Protein AF-A0A1V4X9L2-F1 (afdb_monomer_lite)

Structure (mmCIF, N/CA/C/O backbone):
data_AF-A0A1V4X9L2-F1
#
_entry.id   AF-A0A1V4X9L2-F1
#
loop_
_atom_site.group_PDB
_atom_site.id
_atom_site.type_symbol
_atom_site.label_atom_id
_atom_site.label_alt_id
_atom_site.label_comp_id
_atom_site.label_asym_id
_atom_site.label_entity_id
_atom_site.label_seq_id
_atom_site.pdbx_PDB_ins_code
_atom_site.Cartn_x
_atom_site.Cartn_y
_atom_site.Cartn_z
_atom_site.occupancy
_atom_site.B_iso_or_equiv
_atom_site.auth_seq_id
_atom_site.auth_comp_id
_atom_site.auth_asym_id
_atom_site.auth_atom_id
_atom_site.pdbx_PDB_model_num
ATOM 1 N N . MET A 1 1 ? 33.848 29.126 -17.934 1.00 45.12 1 MET A N 1
ATOM 2 C CA . MET A 1 1 ? 35.221 28.590 -17.793 1.00 45.12 1 MET A CA 1
ATOM 3 C C . MET A 1 1 ? 36.278 29.676 -17.957 1.00 45.12 1 MET A C 1
ATOM 5 O O . MET A 1 1 ? 37.049 29.852 -17.031 1.00 45.12 1 MET A O 1
ATOM 9 N N . THR A 1 2 ? 36.233 30.498 -19.009 1.00 43.66 2 THR A N 1
ATOM 10 C CA . THR A 1 2 ? 37.133 31.653 -19.251 1.00 43.66 2 THR A CA 1
ATOM 11 C C . THR A 1 2 ? 37.318 32.599 -18.054 1.00 43.66 2 THR A C 1
ATOM 13 O O . THR A 1 2 ? 38.422 33.063 -17.791 1.00 43.66 2 THR A O 1
ATOM 16 N N . ARG A 1 3 ? 36.257 32.838 -17.271 1.00 51.69 3 ARG A N 1
ATOM 17 C CA . ARG A 1 3 ? 36.307 33.685 -16.063 1.00 51.69 3 ARG A CA 1
ATOM 18 C C . ARG A 1 3 ? 37.116 33.074 -14.904 1.00 51.69 3 ARG A C 1
ATOM 20 O O . ARG A 1 3 ? 37.662 33.818 -14.103 1.00 51.69 3 ARG A O 1
ATOM 27 N N . ILE A 1 4 ? 37.178 31.741 -14.820 1.00 54.56 4 ILE A N 1
ATOM 28 C CA . ILE A 1 4 ? 37.880 30.997 -13.758 1.00 54.56 4 ILE A CA 1
ATOM 29 C C . ILE A 1 4 ? 39.369 30.889 -14.102 1.00 54.56 4 ILE A C 1
ATOM 31 O O . ILE A 1 4 ? 40.209 31.164 -13.251 1.00 54.56 4 ILE A O 1
ATOM 35 N N . THR A 1 5 ? 39.692 30.590 -15.363 1.00 57.09 5 THR A N 1
ATOM 36 C CA . THR A 1 5 ? 41.074 30.489 -15.857 1.00 57.09 5 THR A CA 1
ATOM 37 C C . THR A 1 5 ? 41.828 31.817 -15.705 1.00 57.09 5 THR A C 1
ATOM 39 O O . THR A 1 5 ? 42.873 31.852 -15.065 1.00 57.09 5 THR A O 1
ATOM 42 N N . GLY A 1 6 ? 41.237 32.943 -16.131 1.00 65.12 6 GLY A N 1
ATOM 43 C CA . GLY A 1 6 ? 41.862 34.269 -15.983 1.00 65.12 6 GLY A CA 1
ATOM 44 C C . GLY A 1 6 ? 41.876 34.836 -14.552 1.00 65.12 6 GLY A C 1
ATOM 45 O O . GLY A 1 6 ? 42.498 35.867 -14.294 1.00 65.12 6 GLY A O 1
ATOM 46 N N . MET A 1 7 ? 41.164 34.221 -13.601 1.00 62.69 7 MET A N 1
ATOM 47 C CA . MET A 1 7 ? 41.333 34.504 -12.165 1.00 62.69 7 MET A CA 1
ATOM 48 C C . MET A 1 7 ? 42.488 33.692 -11.579 1.00 62.69 7 MET A C 1
ATOM 50 O O . MET A 1 7 ? 43.216 34.203 -10.736 1.00 62.69 7 MET A O 1
ATOM 54 N N . MET A 1 8 ? 42.665 32.451 -12.036 1.00 63.12 8 MET A N 1
ATOM 55 C CA . MET A 1 8 ? 43.741 31.572 -11.588 1.00 63.12 8 MET A CA 1
ATOM 56 C C . MET A 1 8 ? 45.113 32.084 -12.031 1.00 63.12 8 MET A C 1
ATOM 58 O O . MET A 1 8 ? 46.024 32.119 -11.216 1.00 63.12 8 MET A O 1
ATOM 62 N N . GLU A 1 9 ? 45.242 32.549 -13.273 1.00 65.62 9 GLU A N 1
ATOM 63 C CA . GLU A 1 9 ? 46.487 33.145 -13.783 1.00 65.62 9 GLU A CA 1
ATOM 64 C C . GLU A 1 9 ? 46.889 34.398 -12.999 1.00 65.62 9 GLU A C 1
ATOM 66 O O . GLU A 1 9 ? 48.052 34.550 -12.639 1.00 65.62 9 GLU A O 1
ATOM 71 N N . ARG A 1 10 ? 45.918 35.256 -12.653 1.00 70.69 10 ARG A N 1
ATOM 72 C CA . ARG A 1 10 ? 46.156 36.422 -11.789 1.00 70.69 10 ARG A CA 1
ATOM 73 C C . ARG A 1 10 ? 46.588 36.018 -10.389 1.00 70.69 10 ARG A C 1
ATOM 75 O O . ARG A 1 10 ? 47.563 36.549 -9.892 1.00 70.69 10 ARG A O 1
ATOM 82 N N . LEU A 1 11 ? 45.915 35.045 -9.782 1.00 68.00 11 LEU A N 1
ATOM 83 C CA . LEU A 1 11 ? 46.238 34.602 -8.429 1.00 68.00 11 LEU A CA 1
ATOM 84 C C . LEU A 1 11 ? 47.596 33.889 -8.355 1.00 68.00 11 LEU A C 1
ATOM 86 O O . LEU A 1 11 ? 48.344 34.111 -7.413 1.00 68.00 11 LEU A O 1
ATOM 90 N N . LEU A 1 12 ? 47.941 33.060 -9.340 1.00 64.12 12 LEU A N 1
ATOM 91 C CA . LEU A 1 12 ? 49.268 32.443 -9.421 1.00 64.12 12 LEU A CA 1
ATOM 92 C C . LEU A 1 12 ? 50.353 33.486 -9.731 1.00 64.12 12 LEU A C 1
ATOM 94 O O . LEU A 1 12 ? 51.451 33.383 -9.192 1.00 64.12 12 LEU A O 1
ATOM 98 N N . GLY A 1 13 ? 50.028 34.517 -10.519 1.00 69.88 13 GLY A N 1
ATOM 99 C CA . GLY A 1 13 ? 50.883 35.683 -10.745 1.00 69.88 13 GLY A CA 1
ATOM 100 C C . GLY A 1 13 ? 51.110 36.522 -9.483 1.00 69.88 13 GLY A C 1
ATOM 101 O O . GLY A 1 13 ? 52.248 36.859 -9.185 1.00 69.88 13 GLY A O 1
ATOM 102 N N . ASP A 1 14 ? 50.066 36.782 -8.694 1.00 68.19 14 ASP A N 1
ATOM 103 C CA . ASP A 1 14 ? 50.142 37.517 -7.420 1.00 68.19 14 ASP A CA 1
ATOM 104 C C . ASP A 1 14 ? 50.923 36.739 -6.345 1.00 68.19 14 ASP A C 1
ATOM 106 O O . ASP A 1 14 ? 51.497 37.323 -5.427 1.00 68.19 14 ASP A O 1
ATOM 110 N N . LEU A 1 15 ? 50.941 35.405 -6.443 1.00 65.06 15 LEU A N 1
ATOM 111 C CA . LEU A 1 15 ? 51.746 34.532 -5.588 1.00 65.06 15 LEU A CA 1
ATOM 112 C C . LEU A 1 15 ? 53.211 34.443 -6.047 1.00 65.06 15 LEU A C 1
ATOM 114 O O . LEU A 1 15 ? 54.071 34.058 -5.248 1.00 65.06 15 LEU A O 1
ATOM 118 N N . ALA A 1 16 ? 53.512 34.798 -7.300 1.00 64.06 16 ALA A N 1
ATOM 119 C CA . ALA A 1 16 ? 54.861 34.757 -7.843 1.00 64.06 16 ALA A CA 1
ATOM 120 C C . ALA A 1 16 ? 55.703 35.909 -7.268 1.00 64.06 16 ALA A C 1
ATOM 122 O O . ALA A 1 16 ? 55.414 37.084 -7.468 1.00 64.06 16 ALA A O 1
ATOM 123 N N . GLY A 1 17 ? 56.765 35.566 -6.533 1.00 63.22 17 GLY A N 1
ATOM 124 C CA . GLY A 1 17 ? 57.671 36.534 -5.897 1.00 63.22 17 GLY A CA 1
ATOM 125 C C . GLY A 1 17 ? 57.398 36.804 -4.412 1.00 63.22 17 GLY A C 1
ATOM 126 O O . GLY A 1 17 ? 58.217 37.450 -3.762 1.00 63.22 17 GLY A O 1
ATOM 127 N N . LEU A 1 18 ? 56.312 36.267 -3.845 1.00 71.19 18 LEU A N 1
ATOM 128 C CA . LEU A 1 18 ? 56.061 36.310 -2.401 1.00 71.19 18 LEU A CA 1
ATOM 129 C C . LEU A 1 18 ? 56.863 35.237 -1.658 1.00 71.19 18 LEU A C 1
ATOM 131 O O . LEU A 1 18 ? 57.094 34.136 -2.169 1.00 71.19 18 LEU A O 1
ATOM 135 N N . SER A 1 19 ? 57.233 35.505 -0.401 1.00 73.62 19 SER A N 1
ATOM 136 C CA . SER A 1 19 ? 57.778 34.443 0.443 1.00 73.62 19 SER A CA 1
ATOM 137 C C . SER A 1 19 ? 56.714 33.366 0.687 1.00 73.62 19 SER A C 1
ATOM 139 O O . SER A 1 19 ? 55.508 33.628 0.722 1.00 73.62 19 SER A O 1
ATOM 141 N N . LYS A 1 20 ? 57.145 32.124 0.934 1.00 64.69 20 LYS A N 1
ATOM 142 C CA . LYS A 1 20 ? 56.237 30.982 1.146 1.00 64.69 20 LYS A CA 1
ATOM 143 C C . LYS A 1 20 ? 55.184 31.233 2.240 1.00 64.69 20 LYS A C 1
ATOM 145 O O . LYS A 1 20 ? 54.060 30.733 2.155 1.00 64.69 20 LYS A O 1
ATOM 150 N N . LYS A 1 21 ? 55.546 32.003 3.270 1.00 69.44 21 LYS A N 1
ATOM 151 C CA . LYS A 1 21 ? 54.660 32.362 4.384 1.00 69.44 21 LYS A CA 1
ATOM 152 C C . LYS A 1 21 ? 53.600 33.382 3.952 1.00 69.44 21 LYS A C 1
ATOM 154 O O . LYS A 1 21 ? 52.435 33.214 4.302 1.00 69.44 21 LYS A O 1
ATOM 159 N N . GLU A 1 22 ? 53.983 34.377 3.159 1.00 72.25 22 GLU A N 1
ATOM 160 C CA . GLU A 1 22 ? 53.082 35.410 2.631 1.00 72.25 22 GLU A CA 1
ATOM 161 C C . GLU A 1 22 ? 52.116 34.836 1.594 1.00 72.25 22 GLU A C 1
ATOM 163 O O . GLU A 1 22 ? 50.907 35.039 1.712 1.00 72.25 22 GLU A O 1
ATOM 168 N N . GLY A 1 23 ? 52.615 34.019 0.661 1.00 70.12 23 GLY A N 1
ATOM 169 C CA . GLY A 1 23 ? 51.780 33.366 -0.350 1.00 70.12 23 GLY A CA 1
ATOM 170 C C . GLY A 1 23 ? 50.718 32.441 0.259 1.00 70.12 23 GLY A C 1
ATOM 171 O O . GLY A 1 23 ? 49.562 32.438 -0.160 1.00 70.12 23 GLY A O 1
ATOM 172 N N . THR A 1 24 ? 51.066 31.716 1.329 1.00 68.25 24 THR A N 1
ATOM 173 C CA . THR A 1 24 ? 50.107 30.857 2.051 1.00 68.25 24 THR A CA 1
ATOM 174 C C . THR A 1 24 ? 49.003 31.672 2.731 1.00 68.25 24 THR A C 1
ATOM 176 O O . THR A 1 24 ? 47.836 31.278 2.705 1.00 68.25 24 THR A O 1
ATOM 179 N N . LEU A 1 25 ? 49.348 32.817 3.325 1.00 71.75 25 LEU A N 1
ATOM 180 C CA . LEU A 1 25 ? 48.388 33.670 4.027 1.00 71.75 25 LEU A CA 1
ATOM 181 C C . LEU A 1 25 ? 47.418 34.354 3.050 1.00 71.75 25 LEU A C 1
ATOM 183 O O . LEU A 1 25 ? 46.212 34.402 3.303 1.00 71.75 25 LEU A O 1
ATOM 187 N N . LEU A 1 26 ? 47.944 34.838 1.919 1.00 72.19 26 LEU A N 1
ATOM 188 C CA . LEU A 1 26 ? 47.168 35.488 0.863 1.00 72.19 26 LEU A CA 1
ATOM 189 C C . LEU A 1 26 ? 46.157 34.513 0.238 1.00 72.19 26 LEU A C 1
ATOM 191 O O . LEU A 1 26 ? 44.977 34.837 0.101 1.00 72.19 26 LEU A O 1
ATOM 195 N N . PHE A 1 27 ? 46.604 33.285 -0.046 1.00 72.44 27 PHE A N 1
ATOM 196 C CA . PHE A 1 27 ? 45.779 32.210 -0.597 1.00 72.44 27 PHE A CA 1
ATOM 197 C C . PHE A 1 27 ? 44.601 31.843 0.312 1.00 72.44 27 PHE A C 1
ATOM 199 O O . PHE A 1 27 ? 43.453 31.788 -0.134 1.00 72.44 27 PHE A O 1
ATOM 206 N N . VAL A 1 28 ? 44.862 31.633 1.608 1.00 72.50 28 VAL A N 1
ATOM 207 C CA . VAL A 1 28 ? 43.816 31.282 2.582 1.00 72.50 28 VAL A CA 1
ATOM 208 C C . VAL A 1 28 ? 42.798 32.414 2.724 1.00 72.50 28 VAL A C 1
ATOM 210 O O . VAL A 1 28 ? 41.591 32.157 2.731 1.00 72.50 28 VAL A O 1
ATOM 213 N N . ARG A 1 29 ? 43.261 33.668 2.787 1.00 75.69 29 ARG A N 1
ATOM 214 C CA . ARG A 1 29 ? 42.393 34.850 2.880 1.00 75.69 29 ARG A CA 1
ATOM 215 C C . ARG A 1 29 ? 41.487 35.000 1.659 1.00 75.69 29 ARG A C 1
ATOM 217 O O . ARG A 1 29 ? 40.317 35.338 1.803 1.00 75.69 29 ARG A O 1
ATOM 224 N N . TRP A 1 30 ? 42.013 34.734 0.468 1.00 71.00 30 TRP A N 1
ATOM 225 C CA . TRP A 1 30 ? 41.242 34.818 -0.767 1.00 71.00 30 TRP A CA 1
ATOM 226 C C . TRP A 1 30 ? 40.184 33.719 -0.856 1.00 71.00 30 TRP A C 1
ATOM 228 O O . TRP A 1 30 ? 39.010 33.986 -1.111 1.00 71.00 30 TRP A O 1
ATOM 238 N N . ILE A 1 31 ? 40.584 32.476 -0.583 1.00 69.94 31 ILE A N 1
ATOM 239 C CA . ILE A 1 31 ? 39.687 31.332 -0.705 1.00 69.94 31 ILE A CA 1
ATOM 240 C C . ILE A 1 31 ? 38.562 31.394 0.323 1.00 69.94 31 ILE A C 1
ATOM 242 O O . ILE A 1 31 ? 37.420 31.119 -0.031 1.00 69.94 31 ILE A O 1
ATOM 246 N N . THR A 1 32 ? 38.837 31.776 1.570 1.00 70.94 32 THR A N 1
ATOM 247 C CA . THR A 1 32 ? 37.805 31.821 2.622 1.00 70.94 32 THR A CA 1
ATOM 248 C C . THR A 1 32 ? 36.646 32.769 2.289 1.00 70.94 32 THR A C 1
ATOM 250 O O . THR A 1 32 ? 35.506 32.453 2.631 1.00 70.94 32 THR A O 1
ATOM 253 N N . GLY A 1 33 ? 36.897 33.845 1.534 1.00 67.44 33 GLY A N 1
ATOM 254 C CA . GLY A 1 33 ? 35.876 34.791 1.065 1.00 67.44 33 GLY A CA 1
ATOM 255 C C . GLY A 1 33 ? 35.116 34.395 -0.213 1.00 67.44 33 GLY A C 1
ATOM 256 O O . GLY A 1 33 ? 34.157 35.075 -0.570 1.00 67.44 33 GLY A O 1
ATOM 257 N N . ALA A 1 34 ? 35.509 33.323 -0.911 1.00 71.25 34 ALA A N 1
ATOM 258 C CA . ALA A 1 34 ? 34.888 32.906 -2.174 1.00 71.25 34 ALA A CA 1
ATOM 259 C C . ALA A 1 34 ? 33.637 32.020 -1.978 1.00 71.25 34 ALA A C 1
ATOM 261 O O . ALA A 1 34 ? 33.506 31.297 -0.985 1.00 71.25 34 ALA A O 1
ATOM 262 N N . ASP A 1 35 ? 32.718 32.014 -2.952 1.00 74.25 35 ASP A N 1
ATOM 263 C CA . ASP A 1 35 ? 31.547 31.129 -2.910 1.00 74.25 35 ASP A CA 1
ATOM 264 C C . ASP A 1 35 ? 31.894 29.647 -3.173 1.00 74.25 35 ASP A C 1
ATOM 266 O O . ASP A 1 35 ? 32.954 29.303 -3.704 1.00 74.25 35 ASP A O 1
ATOM 270 N N . LYS A 1 36 ? 30.981 28.736 -2.803 1.00 67.00 36 LYS A N 1
ATOM 271 C CA . LYS A 1 36 ? 31.198 27.278 -2.884 1.00 67.00 36 LYS A CA 1
ATOM 272 C C . LYS A 1 36 ? 31.480 26.786 -4.312 1.00 67.00 36 LYS A C 1
ATOM 274 O O . LYS A 1 36 ? 32.275 25.862 -4.489 1.00 67.00 36 LYS A O 1
ATOM 279 N N . SER A 1 37 ? 30.818 27.351 -5.318 1.00 64.62 37 SER A N 1
ATOM 280 C CA . SER A 1 37 ? 30.960 26.919 -6.713 1.00 64.62 37 SER A CA 1
ATOM 281 C C . SER A 1 37 ? 32.321 27.323 -7.283 1.00 64.62 37 SER A C 1
ATOM 283 O O . SER A 1 37 ? 33.000 26.508 -7.912 1.00 64.62 37 SER A O 1
ATOM 285 N N . LEU A 1 38 ? 32.765 28.536 -6.945 1.00 68.50 38 LEU A N 1
ATOM 286 C CA . LEU A 1 38 ? 34.073 29.087 -7.273 1.00 68.50 38 LEU A CA 1
ATOM 287 C C . LEU A 1 38 ? 35.196 28.323 -6.576 1.00 68.50 38 LEU A C 1
ATOM 289 O O . LEU A 1 38 ? 36.153 27.931 -7.239 1.00 68.50 38 LEU A O 1
ATOM 293 N N . LYS A 1 39 ? 35.042 28.007 -5.284 1.00 72.12 39 LYS A N 1
ATOM 294 C CA . LYS A 1 39 ? 35.982 27.167 -4.523 1.00 72.12 39 LYS A CA 1
ATOM 295 C C . LYS A 1 39 ? 36.230 25.816 -5.203 1.00 72.12 39 LYS A C 1
ATOM 297 O O . LYS A 1 39 ? 37.371 25.403 -5.387 1.00 72.12 39 LYS A O 1
ATOM 302 N N . ILE A 1 40 ? 35.162 25.130 -5.611 1.00 63.19 40 ILE A N 1
ATOM 303 C CA . ILE A 1 40 ? 35.252 23.800 -6.234 1.00 63.19 40 ILE A CA 1
ATOM 304 C C . ILE A 1 40 ? 35.868 23.872 -7.637 1.00 63.19 40 ILE A C 1
ATOM 306 O O . ILE A 1 40 ? 36.693 23.023 -7.987 1.00 63.19 40 ILE A O 1
ATOM 310 N N . GLY A 1 41 ? 35.471 24.864 -8.439 1.00 64.62 41 GLY A N 1
ATOM 311 C CA . GLY A 1 41 ? 36.041 25.086 -9.769 1.00 64.62 41 GLY A CA 1
ATOM 312 C C . GLY A 1 41 ? 37.535 25.397 -9.697 1.00 64.62 41 GLY A C 1
ATOM 313 O O . GLY A 1 41 ? 38.327 24.751 -10.376 1.00 64.62 41 GLY A O 1
ATOM 314 N N . PHE A 1 42 ? 37.917 26.304 -8.797 1.00 70.19 42 PHE A N 1
ATOM 315 C CA . PHE A 1 42 ? 39.301 26.702 -8.567 1.00 70.19 42 PHE A CA 1
ATOM 316 C C . PHE A 1 42 ? 40.175 25.532 -8.094 1.00 70.19 42 PHE A C 1
ATOM 318 O O . PHE A 1 42 ? 41.234 25.295 -8.664 1.00 70.19 42 PHE A O 1
ATOM 325 N N . PHE A 1 43 ? 39.716 24.744 -7.112 1.00 68.44 43 PHE A N 1
ATOM 326 C CA . PHE A 1 43 ? 40.454 23.567 -6.635 1.00 68.44 43 PHE A CA 1
ATOM 327 C C . PHE A 1 43 ? 40.771 22.577 -7.755 1.00 68.44 43 PHE A C 1
ATOM 329 O O . PHE A 1 43 ? 41.881 22.057 -7.839 1.00 68.44 43 PHE A O 1
ATOM 336 N N . THR A 1 44 ? 39.774 22.309 -8.600 1.00 61.34 44 THR A N 1
ATOM 337 C CA . THR A 1 44 ? 39.892 21.320 -9.672 1.00 61.34 44 THR A CA 1
ATOM 338 C C . THR A 1 44 ? 40.913 21.769 -10.714 1.00 61.34 44 THR A C 1
ATOM 340 O O . THR A 1 44 ? 41.688 20.944 -11.188 1.00 61.34 44 THR A O 1
ATOM 343 N N . GLU A 1 45 ? 40.939 23.062 -11.034 1.00 65.44 45 GLU A N 1
ATOM 344 C CA . GLU A 1 45 ? 41.858 23.626 -12.023 1.00 65.44 45 GLU A CA 1
ATOM 345 C C . GLU A 1 45 ? 43.283 23.778 -11.470 1.00 65.44 45 GLU A C 1
ATOM 347 O O . GLU A 1 45 ? 44.239 23.335 -12.098 1.00 65.44 45 GLU A O 1
ATOM 352 N N . TRP A 1 46 ? 43.433 24.269 -10.239 1.00 70.94 46 TRP A N 1
ATOM 353 C CA . TRP A 1 46 ? 44.740 24.436 -9.596 1.00 70.94 46 TRP A CA 1
ATOM 354 C C . TRP A 1 46 ? 45.454 23.103 -9.328 1.00 70.94 46 TRP A C 1
ATOM 356 O O . TRP A 1 46 ? 46.655 22.963 -9.571 1.00 70.94 46 TRP A O 1
ATOM 366 N N . MET A 1 47 ? 44.716 22.076 -8.888 1.00 62.72 47 MET A N 1
ATOM 367 C CA . MET A 1 47 ? 45.275 20.727 -8.728 1.00 62.72 47 MET A CA 1
ATOM 368 C C . MET A 1 47 ? 45.825 20.161 -10.042 1.00 62.72 47 MET A C 1
ATOM 370 O O . MET A 1 47 ? 46.726 19.319 -9.998 1.00 62.72 47 MET A O 1
ATOM 374 N N . ARG A 1 48 ? 45.303 20.619 -11.188 1.00 62.28 48 ARG A N 1
ATOM 375 C CA . ARG A 1 48 ? 45.755 20.229 -12.527 1.00 62.28 48 ARG A CA 1
ATOM 376 C C . ARG A 1 48 ? 46.925 21.073 -13.035 1.00 62.28 48 ARG A C 1
ATOM 378 O O . ARG A 1 48 ? 47.752 20.513 -13.739 1.00 62.28 48 ARG A O 1
ATOM 385 N N . SER A 1 49 ? 46.996 22.361 -12.694 1.00 63.94 49 SER A N 1
ATOM 386 C CA . SER A 1 49 ? 47.950 23.304 -13.302 1.00 63.94 49 SER A CA 1
ATOM 387 C C . SER A 1 49 ? 49.267 23.487 -12.547 1.00 63.94 49 SER A C 1
ATOM 389 O O . SER A 1 49 ? 50.275 23.786 -13.168 1.00 63.94 49 SER A O 1
ATOM 391 N N . GLU A 1 50 ? 49.275 23.372 -11.217 1.00 68.25 50 GLU A N 1
ATOM 392 C CA . GLU A 1 50 ? 50.502 23.571 -10.433 1.00 68.25 50 GLU A CA 1
ATOM 393 C C . GLU A 1 50 ? 51.432 22.349 -10.590 1.00 68.25 50 GLU A C 1
ATOM 395 O O . GLU A 1 50 ? 50.954 21.221 -10.652 1.00 68.25 50 GLU A O 1
ATOM 400 N N . GLU A 1 51 ? 52.748 22.509 -10.646 1.00 63.09 51 GLU A N 1
ATOM 401 C CA . GLU A 1 51 ? 53.681 21.370 -10.770 1.00 63.09 51 GLU A CA 1
ATOM 402 C C . GLU A 1 51 ? 54.455 21.127 -9.467 1.00 63.09 51 GLU A C 1
ATOM 404 O O . GLU A 1 51 ? 54.850 19.991 -9.175 1.00 63.09 51 GLU A O 1
ATOM 409 N N . ASP A 1 52 ? 54.566 22.142 -8.599 1.00 71.19 52 ASP A N 1
ATOM 410 C CA . ASP A 1 52 ? 55.199 22.003 -7.290 1.00 71.19 52 ASP A CA 1
ATOM 411 C C . ASP A 1 52 ? 54.291 21.242 -6.307 1.00 71.19 52 ASP A C 1
ATOM 413 O O . ASP A 1 52 ? 53.399 21.771 -5.633 1.00 71.19 52 ASP A O 1
ATOM 417 N N . THR A 1 53 ? 54.568 19.945 -6.178 1.00 63.19 53 THR A N 1
ATOM 418 C CA . THR A 1 53 ? 53.872 19.032 -5.260 1.00 63.19 53 THR A CA 1
ATOM 419 C C . THR A 1 53 ? 53.983 19.432 -3.783 1.00 63.19 53 THR A C 1
ATOM 421 O O . THR A 1 53 ? 53.062 19.163 -3.000 1.00 63.19 53 THR A O 1
ATOM 424 N N . LYS A 1 54 ? 55.065 20.105 -3.373 1.00 63.88 54 LYS A N 1
ATOM 425 C CA . LYS A 1 54 ? 55.287 20.542 -1.987 1.00 63.88 54 LYS A CA 1
ATOM 426 C C . LYS A 1 54 ? 54.471 21.797 -1.689 1.00 63.88 54 LYS A C 1
ATOM 428 O O . LYS A 1 54 ? 53.904 21.904 -0.594 1.00 63.88 54 LYS A O 1
ATOM 433 N N . LEU A 1 55 ? 54.362 22.712 -2.649 1.00 65.31 55 LEU A N 1
ATOM 434 C CA . LEU A 1 55 ? 53.498 23.885 -2.555 1.00 65.31 55 LEU A CA 1
ATOM 435 C C . LEU A 1 55 ? 52.019 23.478 -2.554 1.00 65.31 55 LEU A C 1
ATOM 437 O O . LEU A 1 55 ? 51.296 23.864 -1.631 1.00 65.31 55 LEU A O 1
ATOM 441 N N . LYS A 1 56 ? 51.605 22.590 -3.474 1.00 69.19 56 LYS A N 1
ATOM 442 C CA . LYS A 1 56 ? 50.251 21.999 -3.507 1.00 69.19 56 LYS A CA 1
ATOM 443 C C . LYS A 1 56 ? 49.827 21.439 -2.162 1.00 69.19 56 LYS A C 1
ATOM 445 O O . LYS A 1 56 ? 48.764 21.765 -1.641 1.00 69.19 56 LYS A O 1
ATOM 450 N N . ARG A 1 57 ? 50.674 20.597 -1.568 1.00 65.06 57 ARG A N 1
ATOM 451 C CA . ARG A 1 57 ? 50.365 19.967 -0.282 1.00 65.06 57 ARG A CA 1
ATOM 452 C C . ARG A 1 57 ? 50.269 20.993 0.845 1.00 65.06 57 ARG A C 1
ATOM 454 O O . ARG A 1 57 ? 49.379 20.879 1.682 1.00 65.06 57 ARG A O 1
ATOM 461 N N . THR A 1 58 ? 51.155 21.989 0.855 1.00 68.31 58 THR A N 1
ATOM 462 C CA . THR A 1 58 ? 51.167 23.039 1.885 1.00 68.31 58 THR A CA 1
ATOM 463 C C . THR A 1 58 ? 49.878 23.863 1.830 1.00 68.31 58 THR A C 1
ATOM 465 O O . THR A 1 58 ? 49.169 23.961 2.828 1.00 68.31 58 THR A O 1
ATOM 468 N N . LEU A 1 59 ? 49.524 24.380 0.651 1.00 65.19 59 LEU A N 1
ATOM 469 C CA . LEU A 1 59 ? 48.333 25.210 0.458 1.00 65.19 59 LEU A CA 1
ATOM 470 C C . LEU A 1 59 ? 47.031 24.423 0.666 1.00 65.19 59 LEU A C 1
ATOM 472 O O . LEU A 1 59 ? 46.096 24.943 1.273 1.00 65.19 59 LEU A O 1
ATOM 476 N N . PHE A 1 60 ? 46.981 23.151 0.251 1.00 70.31 60 PHE A N 1
ATOM 477 C CA . PHE A 1 60 ? 45.826 22.280 0.492 1.00 70.31 60 PHE A CA 1
ATOM 478 C C . PHE A 1 60 ? 45.576 22.057 1.987 1.00 70.31 60 PHE A C 1
ATOM 480 O O . PHE A 1 60 ? 44.447 22.197 2.451 1.00 70.31 60 PHE A O 1
ATOM 487 N N . VAL A 1 61 ? 46.621 21.758 2.766 1.00 68.94 61 VAL A N 1
ATOM 488 C CA . VAL A 1 61 ? 46.491 21.571 4.220 1.00 68.94 61 VAL A CA 1
ATOM 489 C C . VAL A 1 61 ? 46.069 22.874 4.903 1.00 68.94 61 VAL A C 1
ATOM 491 O O . VAL A 1 61 ? 45.164 22.858 5.740 1.00 68.94 61 VAL A O 1
ATOM 494 N N . SER A 1 62 ? 46.663 24.007 4.521 1.00 67.19 62 SER A N 1
ATOM 495 C CA . SER A 1 62 ? 46.285 25.323 5.047 1.00 67.19 62 SER A CA 1
ATOM 496 C C . SER A 1 62 ? 44.832 25.684 4.726 1.00 67.19 62 SER A C 1
ATOM 498 O O . SER A 1 62 ? 44.120 26.180 5.598 1.00 67.19 62 SER A O 1
ATOM 500 N N . TRP A 1 63 ? 44.351 25.360 3.524 1.00 71.31 63 TRP A N 1
ATOM 501 C CA . TRP A 1 63 ? 42.956 25.566 3.143 1.00 71.31 63 TRP A CA 1
ATOM 502 C C . TRP A 1 63 ? 41.991 24.656 3.914 1.00 71.31 63 TRP A C 1
ATOM 504 O O . TRP A 1 63 ? 41.029 25.142 4.509 1.00 71.31 63 TRP A O 1
ATOM 514 N N . MET A 1 64 ? 42.268 23.353 3.981 1.00 69.69 64 MET A N 1
ATOM 515 C CA . MET A 1 64 ? 41.438 22.402 4.734 1.00 69.69 64 MET A CA 1
ATOM 516 C C . MET A 1 64 ? 41.343 22.775 6.219 1.00 69.69 64 MET A C 1
ATOM 518 O O . MET A 1 64 ? 40.304 22.577 6.848 1.00 69.69 64 MET A O 1
ATOM 522 N N . THR A 1 65 ? 42.410 23.358 6.772 1.00 72.19 65 THR A N 1
ATOM 523 C CA . THR A 1 65 ? 42.435 23.868 8.149 1.00 72.19 65 THR A CA 1
ATOM 524 C C . THR A 1 65 ? 41.543 25.102 8.314 1.00 72.19 65 THR A C 1
ATOM 526 O O . THR A 1 65 ? 40.821 25.197 9.304 1.00 72.19 65 THR A O 1
ATOM 529 N N . ALA A 1 66 ? 41.534 26.015 7.338 1.00 68.38 66 ALA A N 1
ATOM 530 C CA . ALA A 1 66 ? 40.700 27.218 7.359 1.00 68.38 66 ALA A CA 1
ATOM 531 C C . ALA A 1 66 ? 39.195 26.926 7.173 1.00 68.38 66 ALA A C 1
ATOM 533 O O . ALA A 1 66 ? 38.358 27.622 7.736 1.00 68.38 66 ALA A O 1
ATOM 534 N N . GLU A 1 67 ? 38.835 25.866 6.442 1.00 71.50 67 GLU A N 1
ATOM 535 C CA . GLU A 1 67 ? 37.438 25.473 6.167 1.00 71.50 67 GLU A CA 1
ATOM 536 C C . GLU A 1 67 ? 36.901 24.387 7.118 1.00 71.50 67 GLU A C 1
ATOM 538 O O . GLU A 1 67 ? 35.845 23.791 6.876 1.00 71.50 67 GLU A O 1
ATOM 543 N N . ARG A 1 68 ? 37.604 24.118 8.229 1.00 69.81 68 ARG A N 1
ATOM 544 C CA . ARG A 1 68 ? 37.294 23.027 9.173 1.00 69.81 68 ARG A CA 1
ATOM 545 C C . ARG A 1 68 ? 35.870 23.086 9.755 1.00 69.81 68 ARG A C 1
ATOM 547 O O . ARG A 1 68 ? 35.340 22.060 10.173 1.00 69.81 68 ARG A O 1
ATOM 554 N N . GLY A 1 69 ? 35.233 24.260 9.743 1.00 68.62 69 GLY A N 1
ATOM 555 C CA . GLY A 1 69 ? 33.853 24.474 10.193 1.00 68.62 69 GLY A CA 1
ATOM 556 C C . GLY A 1 69 ? 32.752 23.977 9.240 1.00 68.62 69 GLY A C 1
ATOM 557 O O . GLY A 1 69 ? 31.587 23.992 9.630 1.00 68.62 69 GLY A O 1
ATOM 558 N N . ASN A 1 70 ? 33.070 23.525 8.016 1.00 68.06 70 ASN A N 1
ATOM 559 C CA . ASN A 1 70 ? 32.072 23.077 7.030 1.00 68.06 70 ASN A CA 1
ATOM 560 C C . ASN A 1 70 ? 32.279 21.608 6.586 1.00 68.06 70 ASN A C 1
ATOM 562 O O . ASN A 1 70 ? 32.800 21.341 5.497 1.00 68.06 70 ASN A O 1
ATOM 566 N N . PRO A 1 71 ? 31.827 20.618 7.382 1.00 61.16 71 PRO A N 1
ATOM 567 C CA . PRO A 1 71 ? 32.105 19.196 7.144 1.00 61.16 71 PRO A CA 1
ATOM 568 C C . PRO A 1 71 ? 31.523 18.646 5.830 1.00 61.16 71 PRO A C 1
ATOM 570 O O . PRO A 1 71 ? 32.089 17.728 5.236 1.00 61.16 71 PRO A O 1
ATOM 573 N N . LYS A 1 72 ? 30.423 19.224 5.327 1.00 57.00 72 LYS A N 1
ATOM 574 C CA . LYS A 1 72 ? 29.827 18.834 4.037 1.00 57.00 72 LYS A CA 1
ATOM 575 C C . LYS A 1 72 ? 30.707 19.264 2.859 1.00 57.00 72 LYS A C 1
ATOM 577 O O . LYS A 1 72 ? 30.865 18.509 1.906 1.00 57.00 72 LYS A O 1
ATOM 582 N N . PHE A 1 73 ? 31.302 20.452 2.938 1.00 64.75 73 PHE A N 1
ATOM 583 C CA . PHE A 1 73 ? 32.217 20.964 1.921 1.00 64.75 73 PHE A CA 1
ATOM 584 C C . PHE A 1 73 ? 33.545 20.193 1.887 1.00 64.75 73 PHE A C 1
ATOM 586 O O . PHE A 1 73 ? 34.008 19.830 0.807 1.00 64.75 73 PHE A O 1
ATOM 593 N N . LEU A 1 74 ? 34.101 19.858 3.056 1.00 60.34 74 LEU A N 1
ATOM 594 C CA . LEU A 1 74 ? 35.327 19.056 3.157 1.00 60.34 74 LEU A CA 1
ATOM 595 C C . LEU A 1 74 ? 35.151 17.671 2.514 1.00 60.34 74 LEU A C 1
ATOM 597 O O . LEU A 1 74 ? 36.035 17.209 1.796 1.00 60.34 74 LEU A O 1
ATOM 601 N N . LYS A 1 75 ? 33.983 17.037 2.697 1.00 57.38 75 LYS A N 1
ATOM 602 C CA . LYS A 1 75 ? 33.657 15.751 2.060 1.00 57.38 75 LYS A CA 1
ATOM 603 C C . LYS A 1 75 ? 33.592 15.860 0.530 1.00 57.38 75 LYS A C 1
ATOM 605 O O . LYS A 1 75 ? 34.163 15.015 -0.158 1.00 57.38 75 LYS A O 1
ATOM 610 N N . ASP A 1 76 ? 32.947 16.904 0.005 1.00 56.28 76 ASP A N 1
ATOM 611 C CA . ASP A 1 76 ? 32.840 17.150 -1.441 1.00 56.28 76 ASP A CA 1
ATOM 612 C C . ASP A 1 76 ? 34.225 17.390 -2.081 1.00 56.28 76 ASP A C 1
ATOM 614 O O . ASP A 1 76 ? 34.514 16.860 -3.159 1.00 56.28 76 ASP A O 1
ATOM 618 N N . ILE A 1 77 ? 35.106 18.144 -1.409 1.00 58.88 77 ILE A N 1
ATOM 619 C CA . ILE A 1 77 ? 36.479 18.388 -1.874 1.00 58.88 77 ILE A CA 1
ATOM 620 C C . ILE A 1 77 ? 37.327 17.120 -1.813 1.00 58.88 77 ILE A C 1
ATOM 622 O O . ILE A 1 77 ? 38.012 16.828 -2.789 1.00 58.88 77 ILE A O 1
ATOM 626 N N . CYS A 1 78 ? 37.262 16.332 -0.736 1.00 55.31 78 CYS A N 1
ATOM 627 C CA . CYS A 1 78 ? 38.015 15.080 -0.640 1.00 55.31 78 CYS A CA 1
ATOM 628 C C . CYS A 1 78 ? 37.649 14.101 -1.765 1.00 55.31 78 CYS A C 1
ATOM 630 O O . CYS A 1 78 ? 38.545 13.528 -2.376 1.00 55.31 78 CYS A O 1
ATOM 632 N N . ILE A 1 79 ? 36.362 13.963 -2.105 1.00 53.78 79 ILE A N 1
ATOM 633 C CA . ILE A 1 79 ? 35.914 13.093 -3.207 1.00 53.78 79 ILE A CA 1
ATOM 634 C C . ILE A 1 79 ? 36.499 13.558 -4.548 1.00 53.78 79 ILE A C 1
ATOM 636 O O . ILE A 1 79 ? 37.015 12.745 -5.318 1.00 53.78 79 ILE A O 1
ATOM 640 N N . LYS A 1 80 ? 36.472 14.867 -4.828 1.00 55.84 80 LYS A N 1
ATOM 641 C CA . LYS A 1 80 ? 37.036 15.416 -6.070 1.00 55.84 80 LYS A CA 1
ATOM 642 C C . LYS A 1 80 ? 38.566 15.366 -6.099 1.00 55.84 80 LYS A C 1
ATOM 644 O O . LYS A 1 80 ? 39.133 15.070 -7.145 1.00 55.84 80 LYS A O 1
ATOM 649 N N . ALA A 1 81 ? 39.227 15.579 -4.964 1.00 54.19 81 ALA A N 1
ATOM 650 C CA . ALA A 1 81 ? 40.676 15.450 -4.811 1.00 54.19 81 ALA A CA 1
ATOM 651 C C . ALA A 1 81 ? 41.130 14.015 -5.093 1.00 54.19 81 ALA A C 1
ATOM 653 O O . ALA A 1 81 ? 42.052 13.798 -5.875 1.00 54.19 81 ALA A O 1
ATOM 654 N N . SER A 1 82 ? 40.430 13.030 -4.519 1.00 48.47 82 SER A N 1
ATOM 655 C CA . SER A 1 82 ? 40.659 11.613 -4.793 1.00 48.47 82 SER A CA 1
ATOM 656 C C . SER A 1 82 ? 40.439 11.293 -6.269 1.00 48.47 82 SER A C 1
ATOM 658 O O . SER A 1 82 ? 41.272 10.619 -6.863 1.00 48.47 82 SER A O 1
ATOM 660 N N . ALA A 1 83 ? 39.389 11.827 -6.901 1.00 48.56 83 ALA A N 1
ATOM 661 C CA . ALA A 1 83 ? 39.157 11.631 -8.332 1.00 48.56 83 ALA A CA 1
ATOM 662 C C . ALA A 1 83 ? 40.294 12.201 -9.204 1.00 48.56 83 ALA A C 1
ATOM 664 O O . ALA A 1 83 ? 40.712 11.550 -10.159 1.00 48.56 83 ALA A O 1
ATOM 665 N N . VAL A 1 84 ? 40.840 13.374 -8.868 1.00 49.84 84 VAL A N 1
ATOM 666 C CA . VAL A 1 84 ? 41.957 13.994 -9.605 1.00 49.84 84 VAL A CA 1
ATOM 667 C C . VAL A 1 84 ? 43.275 13.240 -9.381 1.00 49.84 84 VAL A C 1
ATOM 669 O O . VAL A 1 84 ? 43.972 12.946 -10.351 1.00 49.84 84 VAL A O 1
ATOM 672 N N . CYS A 1 85 ? 43.587 12.852 -8.140 1.00 45.12 85 CYS A N 1
ATOM 673 C CA . CYS A 1 85 ? 44.816 12.123 -7.799 1.00 45.12 85 CYS A CA 1
ATOM 674 C C . CYS A 1 85 ? 44.832 10.677 -8.321 1.00 45.12 85 CYS A C 1
ATOM 676 O O . CYS A 1 85 ? 45.885 10.176 -8.698 1.00 45.12 85 CYS A O 1
ATOM 678 N N . ILE A 1 86 ? 43.683 9.993 -8.357 1.00 42.25 86 ILE A N 1
ATOM 679 C CA . ILE A 1 86 ? 43.586 8.600 -8.832 1.00 42.25 86 ILE A CA 1
ATOM 680 C C . ILE A 1 86 ? 43.663 8.527 -10.364 1.00 42.25 86 ILE A C 1
ATOM 682 O O . ILE A 1 86 ? 44.106 7.519 -10.918 1.00 42.25 86 ILE A O 1
ATOM 686 N N . THR A 1 87 ? 43.252 9.591 -11.060 1.00 43.69 87 THR A N 1
ATOM 687 C CA . THR A 1 87 ? 43.185 9.612 -12.528 1.00 43.69 87 THR A CA 1
ATOM 688 C C . THR A 1 87 ? 44.362 10.309 -13.204 1.00 43.69 87 THR A C 1
ATOM 690 O O . THR A 1 87 ? 44.390 10.311 -14.430 1.00 43.69 87 THR A O 1
ATOM 693 N N . ASN A 1 88 ? 45.318 10.905 -12.475 1.00 45.34 88 ASN A N 1
ATOM 694 C CA . ASN A 1 88 ? 46.358 11.773 -13.063 1.00 45.34 88 ASN A CA 1
ATOM 695 C C . ASN A 1 88 ? 45.780 12.728 -14.136 1.00 45.34 88 ASN A C 1
ATOM 697 O O . ASN A 1 88 ? 46.337 12.881 -15.217 1.00 45.34 88 ASN A O 1
ATOM 701 N N . GLY A 1 89 ? 44.606 13.316 -13.873 1.00 40.44 89 GLY A N 1
ATOM 702 C CA . GLY A 1 89 ? 43.952 14.252 -14.795 1.00 40.44 89 GLY A CA 1
ATOM 703 C C . GLY A 1 89 ? 43.062 13.655 -15.899 1.00 40.44 89 GLY A C 1
ATOM 704 O O . GLY A 1 89 ? 42.458 14.431 -16.634 1.00 40.44 89 GLY A O 1
ATOM 705 N N . PHE A 1 90 ? 42.875 12.332 -16.005 1.00 36.47 90 PHE A N 1
ATOM 706 C CA . PHE A 1 90 ? 42.130 11.720 -17.127 1.00 36.47 90 PHE A CA 1
ATOM 707 C C . PHE A 1 90 ? 40.614 11.987 -17.180 1.00 36.47 90 PHE A C 1
ATOM 709 O O . PHE A 1 90 ? 39.983 11.718 -18.199 1.00 36.47 90 PHE A O 1
ATOM 716 N N . ALA A 1 91 ? 39.992 12.545 -16.138 1.00 36.38 91 ALA A N 1
ATOM 717 C CA . ALA A 1 91 ? 38.559 12.883 -16.161 1.00 36.38 91 ALA A CA 1
ATOM 718 C C . ALA A 1 91 ? 38.256 14.189 -16.934 1.00 36.38 91 ALA A C 1
ATOM 720 O O . ALA A 1 91 ? 37.423 14.996 -16.522 1.00 36.38 91 ALA A O 1
ATOM 721 N N . GLY A 1 92 ? 38.982 14.433 -18.024 1.00 37.34 92 GLY A N 1
ATOM 722 C CA . GLY A 1 92 ? 38.918 15.673 -18.784 1.00 37.34 92 GLY A CA 1
ATOM 723 C C . GLY A 1 92 ? 39.558 15.591 -20.165 1.00 37.34 92 GLY A C 1
ATOM 724 O O . GLY A 1 92 ? 40.348 16.472 -20.479 1.00 37.34 92 GLY A O 1
ATOM 725 N N . ARG A 1 93 ? 39.242 14.553 -20.958 1.00 35.00 93 ARG A N 1
ATOM 726 C CA . ARG A 1 93 ? 39.037 14.603 -22.426 1.00 35.00 93 ARG A CA 1
ATOM 727 C C . ARG A 1 93 ? 38.810 13.191 -22.997 1.00 35.00 93 ARG A C 1
ATOM 729 O O . ARG A 1 93 ? 39.641 12.312 -22.819 1.00 35.00 93 ARG A O 1
ATOM 736 N N . ASP A 1 94 ? 37.666 13.036 -23.662 1.00 48.59 94 ASP A N 1
ATOM 737 C CA . ASP A 1 94 ? 37.341 12.089 -24.738 1.00 48.59 94 ASP A CA 1
ATOM 738 C C . ASP A 1 94 ? 37.810 10.624 -24.628 1.00 48.59 94 ASP A C 1
ATOM 740 O O . ASP A 1 94 ? 38.866 10.226 -25.120 1.00 48.59 94 ASP A O 1
ATOM 744 N N . THR A 1 95 ? 36.910 9.763 -24.140 1.00 57.31 95 THR A N 1
ATOM 745 C CA . THR A 1 95 ? 36.907 8.328 -24.485 1.00 57.31 95 THR A CA 1
ATOM 746 C C . THR A 1 95 ? 36.586 8.088 -25.963 1.00 57.31 95 THR A C 1
ATOM 748 O O . THR A 1 95 ? 36.780 6.973 -26.442 1.00 57.31 95 THR A O 1
ATOM 751 N N . SER A 1 96 ? 36.173 9.121 -26.704 1.00 57.88 96 SER A N 1
ATOM 752 C CA . SER A 1 96 ? 35.779 9.101 -28.117 1.00 57.88 96 SER A CA 1
ATOM 753 C C . SER A 1 96 ? 36.806 8.457 -29.050 1.00 57.88 96 SER A C 1
ATOM 755 O O . SER A 1 96 ? 36.421 7.770 -29.989 1.00 57.88 96 SER A O 1
ATOM 757 N N . GLY A 1 97 ? 38.109 8.582 -28.770 1.00 68.50 97 GLY A N 1
ATOM 758 C CA . GLY A 1 97 ? 39.148 7.888 -29.545 1.00 68.50 97 GLY A CA 1
ATOM 759 C C . GLY A 1 97 ? 39.160 6.366 -29.335 1.00 68.50 97 GLY A C 1
ATOM 760 O O . GLY A 1 97 ? 39.377 5.605 -30.279 1.00 68.50 97 GLY A O 1
ATOM 761 N N . ILE A 1 98 ? 38.886 5.910 -28.108 1.00 72.25 98 ILE A N 1
ATOM 762 C CA . ILE A 1 98 ? 38.767 4.484 -27.772 1.00 72.25 98 ILE A CA 1
ATOM 763 C C . ILE A 1 98 ? 37.425 3.945 -28.275 1.00 72.25 98 ILE A C 1
ATOM 765 O O . ILE A 1 98 ? 37.394 2.879 -28.882 1.00 72.25 98 ILE A O 1
ATOM 769 N N . GLU A 1 99 ? 36.334 4.685 -28.061 1.00 75.88 99 GLU A N 1
ATOM 770 C CA . GLU A 1 99 ? 34.987 4.332 -28.523 1.00 75.88 99 GLU A CA 1
ATOM 771 C C . GLU A 1 99 ? 34.917 4.243 -30.045 1.00 75.88 99 GLU A C 1
ATOM 773 O O . GLU A 1 99 ? 34.489 3.217 -30.556 1.00 75.88 99 GLU A O 1
ATOM 778 N N . GLY A 1 100 ? 35.409 5.251 -30.770 1.00 73.69 100 GLY A N 1
ATOM 779 C CA . GLY A 1 100 ? 35.420 5.253 -32.233 1.00 73.69 100 GLY A CA 1
ATOM 780 C C . GLY A 1 100 ? 36.255 4.112 -32.815 1.00 73.69 100 GLY A C 1
ATOM 781 O O . GLY A 1 100 ? 35.864 3.486 -33.797 1.00 73.69 100 GLY A O 1
ATOM 782 N N . TRP A 1 101 ? 37.371 3.759 -32.169 1.00 91.06 101 TRP A N 1
ATOM 783 C CA . TRP A 1 101 ? 38.133 2.578 -32.571 1.00 91.06 101 TRP A CA 1
ATOM 784 C C . TRP A 1 101 ? 37.382 1.269 -32.287 1.00 91.06 101 TRP A C 1
ATOM 786 O O . TRP A 1 101 ? 37.393 0.365 -33.118 1.00 91.06 101 TRP A O 1
ATOM 796 N N . MET A 1 102 ? 36.717 1.155 -31.133 1.00 88.62 102 MET A N 1
ATOM 797 C CA . MET A 1 102 ? 35.871 -0.002 -30.822 1.00 88.62 102 MET A CA 1
ATOM 798 C C . MET A 1 102 ? 34.691 -0.115 -31.792 1.00 88.62 102 MET A C 1
ATOM 800 O O . MET A 1 102 ? 34.340 -1.232 -32.162 1.00 88.62 102 MET A O 1
ATOM 804 N N . GLU A 1 103 ? 34.110 1.012 -32.218 1.00 87.31 103 GLU A N 1
ATOM 805 C CA . GLU A 1 103 ? 33.028 1.050 -33.203 1.00 87.31 103 GLU A CA 1
ATOM 806 C C . GLU A 1 103 ? 33.488 0.423 -34.520 1.00 87.31 103 GLU A C 1
ATOM 808 O O . GLU A 1 103 ? 32.880 -0.546 -34.963 1.00 87.31 103 GLU A O 1
ATOM 813 N N . GLN A 1 104 ? 34.636 0.851 -35.054 1.00 90.56 104 GLN A N 1
ATOM 814 C CA . GLN A 1 104 ? 35.224 0.265 -36.267 1.00 90.56 104 GLN A CA 1
ATOM 815 C C . GLN A 1 104 ? 35.502 -1.238 -36.130 1.00 90.56 104 GLN A C 1
ATOM 817 O O . GLN A 1 104 ? 35.273 -2.011 -37.058 1.00 90.56 104 GLN A O 1
ATOM 822 N N . VAL A 1 105 ? 36.005 -1.680 -34.972 1.00 91.81 105 VAL A N 1
ATOM 823 C CA . VAL A 1 105 ? 36.298 -3.102 -34.732 1.00 91.81 105 VAL A CA 1
ATOM 824 C C . VAL A 1 105 ? 35.022 -3.940 -34.746 1.00 91.81 105 VAL A C 1
ATOM 826 O O . VAL A 1 105 ? 35.004 -5.004 -35.359 1.00 91.81 105 VAL A O 1
ATOM 829 N N . PHE A 1 106 ? 33.954 -3.467 -34.104 1.00 93.62 106 PHE A N 1
ATOM 830 C CA . PHE A 1 106 ? 32.678 -4.180 -34.088 1.00 93.62 106 PHE A CA 1
ATOM 831 C C . PHE A 1 106 ? 31.921 -4.080 -35.412 1.00 93.62 106 PHE A C 1
ATOM 833 O O . PHE A 1 106 ? 31.261 -5.040 -35.794 1.00 93.62 106 PHE A O 1
ATOM 840 N N . GLU A 1 107 ? 32.024 -2.968 -36.137 1.00 88.56 107 GLU A N 1
ATOM 841 C CA . GLU A 1 107 ? 31.425 -2.836 -37.468 1.00 88.56 107 GLU A CA 1
ATOM 842 C C . GLU A 1 107 ? 32.016 -3.838 -38.462 1.00 88.56 107 GLU A C 1
ATOM 844 O O . GLU A 1 107 ? 31.250 -4.443 -39.218 1.00 88.56 107 GLU A O 1
ATOM 849 N N . ASN A 1 108 ? 33.333 -4.067 -38.385 1.00 89.75 108 ASN A N 1
ATOM 850 C CA . ASN A 1 108 ? 34.051 -5.054 -39.191 1.00 89.75 108 ASN A CA 1
ATOM 851 C C . ASN A 1 108 ? 33.758 -6.501 -38.765 1.00 89.75 108 ASN A C 1
ATOM 853 O O . ASN A 1 108 ? 33.613 -7.368 -39.622 1.00 89.75 108 ASN A O 1
ATOM 857 N N . ASP A 1 109 ? 33.662 -6.776 -37.458 1.00 90.31 109 ASP A N 1
ATOM 858 C CA . ASP A 1 109 ? 33.353 -8.112 -36.941 1.00 90.31 109 ASP A CA 1
ATOM 859 C C . ASP A 1 109 ? 32.507 -8.066 -35.655 1.00 90.31 109 ASP A C 1
ATOM 861 O O . ASP A 1 109 ? 32.990 -7.905 -34.527 1.00 90.31 109 ASP A O 1
ATOM 865 N N . MET A 1 110 ? 31.201 -8.286 -35.823 1.00 89.50 110 MET A N 1
ATOM 866 C CA . MET A 1 110 ? 30.238 -8.328 -34.720 1.00 89.50 110 MET A CA 1
ATOM 867 C C . MET A 1 110 ? 30.314 -9.611 -33.876 1.00 89.50 110 MET A C 1
ATOM 869 O O . MET A 1 110 ? 29.663 -9.681 -32.824 1.00 89.50 110 MET A O 1
ATOM 873 N N . THR A 1 111 ? 31.084 -10.626 -34.277 1.00 90.19 111 THR A N 1
ATOM 874 C CA . THR A 1 111 ? 31.223 -11.882 -33.520 1.00 90.19 111 THR A CA 1
ATOM 875 C C . THR A 1 111 ? 32.167 -11.737 -32.322 1.00 90.19 111 THR A C 1
ATOM 877 O O . THR A 1 111 ? 31.974 -12.408 -31.304 1.00 90.19 111 THR A O 1
ATOM 880 N N . LEU A 1 112 ? 33.092 -10.768 -32.367 1.00 90.56 112 LEU A N 1
ATOM 881 C CA . LEU A 1 112 ? 34.082 -10.509 -31.316 1.00 90.56 112 LEU A CA 1
ATOM 882 C C . LEU A 1 112 ? 33.445 -10.243 -29.950 1.00 90.56 112 LEU A C 1
ATOM 884 O O . LEU A 1 112 ? 32.482 -9.477 -29.816 1.00 90.56 112 LEU A O 1
ATOM 888 N N . LYS A 1 113 ? 33.993 -10.836 -28.882 1.00 92.88 113 LYS A N 1
ATOM 889 C CA . LYS A 1 113 ? 33.472 -10.600 -27.528 1.00 92.88 113 LYS A CA 1
ATOM 890 C C . LYS A 1 113 ? 33.967 -9.247 -27.002 1.00 92.88 113 LYS A C 1
ATOM 892 O O . LYS A 1 113 ? 35.145 -8.923 -27.146 1.00 92.88 113 LYS A O 1
ATOM 897 N N . PRO A 1 114 ? 33.142 -8.486 -26.257 1.00 88.75 114 PRO A N 1
ATOM 898 C CA . PRO A 1 114 ? 33.578 -7.229 -25.638 1.00 88.75 114 PRO A CA 1
ATOM 899 C C . PRO A 1 114 ? 34.820 -7.356 -24.748 1.00 88.75 114 PRO A C 1
ATOM 901 O O . PRO A 1 114 ? 35.612 -6.426 -24.636 1.00 88.75 114 PRO A O 1
ATOM 904 N N . GLY A 1 115 ? 35.027 -8.529 -24.142 1.00 85.31 115 GLY A N 1
ATOM 905 C CA . GLY A 1 115 ? 36.232 -8.821 -23.369 1.00 85.31 115 GLY A CA 1
ATOM 906 C C . GLY A 1 115 ? 37.518 -8.886 -24.199 1.00 85.31 115 GLY A C 1
ATOM 907 O O . GLY A 1 115 ? 38.578 -8.556 -23.676 1.00 85.31 115 GLY A O 1
ATOM 908 N N . GLU A 1 116 ? 37.438 -9.294 -25.463 1.00 91.19 116 GLU A N 1
ATOM 909 C CA . GLU A 1 116 ? 38.574 -9.380 -26.388 1.00 91.19 116 GLU A CA 1
ATOM 910 C C . GLU A 1 116 ? 38.894 -8.003 -26.963 1.00 91.19 116 GLU A C 1
ATOM 912 O O . GLU A 1 116 ? 40.031 -7.546 -26.853 1.00 91.19 116 GLU A O 1
ATOM 917 N N . VAL A 1 117 ? 37.870 -7.286 -27.436 1.00 90.50 117 VAL A N 1
ATOM 918 C CA . VAL A 1 117 ? 38.007 -5.910 -27.941 1.00 90.50 117 VAL A CA 1
ATOM 919 C C . VAL A 1 117 ? 38.542 -4.969 -26.860 1.00 90.50 117 VAL A C 1
ATOM 921 O O . VAL A 1 117 ? 39.402 -4.137 -27.138 1.00 90.50 117 VAL A O 1
ATOM 924 N N . ALA A 1 118 ? 38.138 -5.152 -25.599 1.00 85.44 118 ALA A N 1
ATOM 925 C CA . ALA A 1 118 ? 38.691 -4.386 -24.488 1.00 85.44 118 ALA A CA 1
ATOM 926 C C . ALA A 1 118 ? 40.187 -4.647 -24.259 1.00 85.44 118 ALA A C 1
ATOM 928 O O . ALA A 1 118 ? 40.942 -3.702 -24.048 1.00 85.44 118 ALA A O 1
ATOM 929 N N . ARG A 1 119 ? 40.650 -5.903 -24.333 1.00 90.12 119 ARG A N 1
ATOM 930 C CA . ARG A 1 119 ? 42.086 -6.219 -24.194 1.00 90.12 119 ARG A CA 1
ATOM 931 C C . ARG A 1 119 ? 42.902 -5.659 -25.362 1.00 90.12 119 ARG A C 1
ATOM 933 O O . ARG A 1 119 ? 44.005 -5.163 -25.143 1.00 90.12 119 ARG A O 1
ATOM 940 N N . LEU A 1 120 ? 42.351 -5.693 -26.576 1.00 89.50 120 LEU A N 1
ATOM 941 C CA . LEU A 1 120 ? 42.973 -5.101 -27.761 1.00 89.50 120 LEU A CA 1
ATOM 942 C C . LEU A 1 120 ? 43.049 -3.570 -27.657 1.00 89.50 120 LEU A C 1
ATOM 944 O O . LEU A 1 120 ? 44.111 -3.001 -27.908 1.00 89.50 120 LEU A O 1
ATOM 948 N N . ALA A 1 121 ? 41.979 -2.915 -27.193 1.00 81.75 121 ALA A N 1
ATOM 949 C CA . ALA A 1 121 ? 41.971 -1.479 -26.916 1.00 81.75 121 ALA A CA 1
ATOM 950 C C . ALA A 1 121 ? 43.023 -1.111 -25.863 1.00 81.75 121 ALA A C 1
ATOM 952 O O . ALA A 1 121 ? 43.779 -0.161 -26.041 1.00 81.75 121 ALA A O 1
ATOM 953 N N . MET A 1 122 ? 43.135 -1.892 -24.788 1.00 83.31 122 MET A N 1
ATOM 954 C CA . MET A 1 122 ? 44.129 -1.623 -23.749 1.00 83.31 122 MET A CA 1
ATOM 955 C C . MET A 1 122 ? 45.562 -1.708 -24.270 1.00 83.31 122 MET A C 1
ATOM 957 O O . MET A 1 122 ? 46.375 -0.854 -23.929 1.00 83.31 122 MET A O 1
ATOM 961 N N . LYS A 1 123 ? 45.857 -2.691 -25.129 1.00 86.88 123 LYS A N 1
ATOM 962 C CA . LYS A 1 123 ? 47.168 -2.816 -25.779 1.00 86.88 123 LYS A CA 1
ATOM 963 C C . LYS A 1 123 ? 47.439 -1.651 -26.737 1.00 86.88 123 LYS A C 1
ATOM 965 O O . LYS A 1 123 ? 48.547 -1.131 -26.750 1.00 86.88 123 LYS A O 1
ATOM 970 N N . LYS A 1 124 ? 46.435 -1.232 -27.513 1.00 79.69 124 LYS A N 1
ATOM 971 C CA . LYS A 1 124 ? 46.558 -0.168 -28.520 1.00 79.69 124 LYS A CA 1
ATOM 972 C C . LYS A 1 124 ? 46.721 1.227 -27.911 1.00 79.69 124 LYS A C 1
ATOM 974 O O . LYS A 1 124 ? 47.520 2.011 -28.403 1.00 79.69 124 LYS A O 1
ATOM 979 N N . PHE A 1 125 ? 45.973 1.526 -26.853 1.00 77.06 125 PHE A N 1
ATOM 980 C CA . PHE A 1 125 ? 45.938 2.850 -26.223 1.00 77.06 125 PHE A CA 1
ATOM 981 C C . PHE A 1 125 ? 46.796 2.937 -24.949 1.00 77.06 125 PHE A C 1
ATOM 983 O O . PHE A 1 125 ? 46.696 3.911 -24.210 1.00 77.06 125 PHE A O 1
ATOM 990 N N . GLY A 1 126 ? 47.617 1.917 -24.662 1.00 71.94 126 GLY A N 1
ATOM 991 C CA . GLY A 1 126 ? 48.498 1.897 -23.488 1.00 71.94 126 GLY A CA 1
ATOM 992 C C . GLY A 1 126 ? 47.749 1.980 -22.152 1.00 71.94 126 GLY A C 1
ATOM 993 O O . GLY A 1 126 ? 48.260 2.545 -21.186 1.00 71.94 126 GLY A O 1
ATOM 994 N N . VAL A 1 127 ? 46.520 1.457 -22.085 1.00 70.94 127 VAL A N 1
ATOM 995 C CA . VAL A 1 127 ? 45.652 1.614 -20.911 1.00 70.94 127 VAL A CA 1
ATOM 996 C C . VAL A 1 127 ? 46.103 0.670 -19.785 1.00 70.94 127 VAL A C 1
ATOM 998 O O . VAL A 1 127 ? 46.198 -0.542 -20.006 1.00 70.94 127 VAL A O 1
ATOM 1001 N N . PRO A 1 128 ? 46.320 1.171 -18.552 1.00 64.06 128 PRO A N 1
ATOM 1002 C CA . PRO A 1 128 ? 46.755 0.350 -17.424 1.00 64.06 128 PRO A CA 1
ATOM 1003 C C . PRO A 1 128 ? 45.806 -0.814 -17.110 1.00 64.06 128 PRO A C 1
ATOM 1005 O O . PRO A 1 128 ? 44.584 -0.657 -17.132 1.00 64.06 128 PRO A O 1
ATOM 1008 N N . HIS A 1 129 ? 46.359 -1.964 -16.699 1.00 65.44 129 HIS A N 1
ATOM 1009 C CA . HIS A 1 129 ? 45.582 -3.189 -16.449 1.00 65.44 129 HIS A CA 1
ATOM 1010 C C . HIS A 1 129 ? 44.424 -3.004 -15.449 1.00 65.44 129 HIS A C 1
ATOM 1012 O O . HIS A 1 129 ? 43.340 -3.554 -15.630 1.00 65.44 129 HIS A O 1
ATOM 1018 N N . ARG A 1 130 ? 44.615 -2.144 -14.439 1.00 58.78 130 ARG A N 1
ATOM 1019 C CA . ARG A 1 130 ? 43.593 -1.780 -13.439 1.00 58.78 130 ARG A CA 1
ATOM 1020 C C . ARG A 1 130 ? 42.300 -1.194 -14.029 1.00 58.78 130 ARG A C 1
ATOM 1022 O O . ARG A 1 130 ? 41.280 -1.186 -13.354 1.00 58.78 130 ARG A O 1
ATOM 1029 N N . MET A 1 131 ? 42.317 -0.728 -15.280 1.00 52.84 131 MET A N 1
ATOM 1030 C CA . MET A 1 131 ? 41.148 -0.174 -15.972 1.00 52.84 131 MET A CA 1
ATOM 1031 C C . MET A 1 131 ? 40.416 -1.197 -16.855 1.00 52.84 131 MET A C 1
ATOM 1033 O O . MET A 1 131 ? 39.458 -0.837 -17.536 1.00 52.84 131 MET A O 1
ATOM 1037 N N . LEU A 1 132 ? 40.802 -2.478 -16.825 1.00 68.75 132 LEU A N 1
ATOM 1038 C CA . LEU A 1 132 ? 40.191 -3.531 -17.645 1.00 68.75 132 LEU A CA 1
ATOM 1039 C C . LEU A 1 132 ? 38.667 -3.602 -17.493 1.00 68.75 132 LEU A C 1
ATOM 1041 O O . LEU A 1 132 ? 37.962 -3.800 -18.479 1.00 68.75 132 LEU A O 1
ATOM 1045 N N . LEU A 1 133 ? 38.145 -3.428 -16.277 1.00 57.91 133 LEU A N 1
ATOM 1046 C CA . LEU A 1 133 ? 36.701 -3.455 -16.024 1.00 57.91 133 LEU A CA 1
ATOM 1047 C C . LEU A 1 133 ? 35.974 -2.288 -16.704 1.00 57.91 133 LEU A C 1
ATOM 1049 O O . LEU A 1 133 ? 34.916 -2.488 -17.299 1.00 57.91 133 LEU A O 1
ATOM 1053 N N . PHE A 1 134 ? 36.573 -1.098 -16.679 1.00 63.00 134 PHE A N 1
ATOM 1054 C CA . PHE A 1 134 ? 36.039 0.089 -17.341 1.00 63.00 134 PHE A CA 1
ATOM 1055 C C . PHE A 1 134 ? 36.038 -0.075 -18.868 1.00 63.00 134 PHE A C 1
ATOM 1057 O O . PHE A 1 134 ? 35.002 0.096 -19.505 1.00 63.00 134 PHE A O 1
ATOM 1064 N N . VAL A 1 135 ? 37.159 -0.509 -19.454 1.00 69.81 135 VAL A N 1
ATOM 1065 C CA . VAL A 1 135 ? 37.283 -0.698 -20.912 1.00 69.81 135 VAL A CA 1
ATOM 1066 C C . VAL A 1 135 ? 36.386 -1.842 -21.413 1.00 69.81 135 VAL A C 1
ATOM 1068 O O . VAL A 1 135 ? 35.807 -1.750 -22.493 1.00 69.81 135 VAL A O 1
ATOM 1071 N N . LYS A 1 136 ? 36.185 -2.898 -20.609 1.00 70.38 136 LYS A N 1
ATOM 1072 C CA . LYS A 1 136 ? 35.193 -3.955 -20.888 1.00 70.38 136 LYS A CA 1
ATOM 1073 C C . LYS A 1 136 ? 33.764 -3.423 -20.909 1.00 70.38 136 LYS A C 1
ATOM 1075 O O . LYS A 1 136 ? 32.987 -3.840 -21.765 1.00 70.38 136 LYS A O 1
ATOM 1080 N N . LYS A 1 137 ? 33.411 -2.539 -19.969 1.00 61.62 137 LYS A N 1
ATOM 1081 C CA . LYS A 1 137 ? 32.092 -1.893 -19.933 1.00 61.62 137 LYS A CA 1
ATOM 1082 C C . LYS A 1 137 ? 31.891 -1.030 -21.182 1.00 61.62 137 LYS A C 1
ATOM 1084 O O . LYS A 1 137 ? 30.873 -1.179 -21.844 1.00 61.62 137 LYS A O 1
ATOM 1089 N N . LEU A 1 138 ? 32.905 -0.252 -21.561 1.00 65.31 138 LEU A N 1
ATOM 1090 C CA . LEU A 1 138 ? 32.892 0.585 -22.762 1.00 65.31 138 LEU A CA 1
ATOM 1091 C C . LEU A 1 138 ? 32.680 -0.229 -24.050 1.00 65.31 138 LEU A C 1
ATOM 1093 O O . LEU A 1 138 ? 31.784 0.073 -24.831 1.00 65.31 138 LEU A O 1
ATOM 1097 N N . ALA A 1 139 ? 33.427 -1.324 -24.228 1.00 76.75 139 ALA A N 1
ATOM 1098 C CA . ALA A 1 139 ? 33.285 -2.205 -25.389 1.00 76.75 139 ALA A CA 1
ATOM 1099 C C . ALA A 1 139 ? 31.889 -2.850 -25.489 1.00 76.75 139 ALA A C 1
ATOM 1101 O O . ALA A 1 139 ? 31.391 -3.073 -26.589 1.00 76.75 139 ALA A O 1
ATOM 1102 N N . ARG A 1 140 ? 31.233 -3.142 -24.354 1.00 75.00 140 ARG A N 1
ATOM 1103 C CA . ARG A 1 140 ? 29.844 -3.640 -24.348 1.00 75.00 140 ARG A CA 1
ATOM 1104 C C . ARG A 1 140 ? 28.873 -2.563 -24.823 1.00 75.00 140 ARG A C 1
ATOM 1106 O O . ARG A 1 140 ? 28.065 -2.840 -25.700 1.00 75.00 140 ARG A O 1
ATOM 1113 N N . THR A 1 141 ? 28.994 -1.349 -24.287 1.00 67.31 141 THR A N 1
ATOM 1114 C CA . THR A 1 141 ? 28.153 -0.203 -24.665 1.00 67.31 141 THR A CA 1
ATOM 1115 C C . THR A 1 141 ? 28.248 0.098 -26.160 1.00 67.31 141 THR A C 1
ATOM 1117 O O . THR A 1 141 ? 27.227 0.282 -26.817 1.00 67.31 141 THR A O 1
ATOM 1120 N N . VAL A 1 142 ? 29.462 0.095 -26.712 1.00 74.56 142 VAL A N 1
ATOM 1121 C CA . VAL A 1 142 ? 29.697 0.342 -28.140 1.00 74.56 142 VAL A CA 1
ATOM 1122 C C . VAL A 1 142 ? 29.068 -0.749 -29.017 1.00 74.56 142 VAL A C 1
ATOM 1124 O O . VAL A 1 142 ? 28.382 -0.443 -29.992 1.00 74.56 142 VAL A O 1
ATOM 1127 N N . LYS A 1 143 ? 29.241 -2.025 -28.646 1.00 87.50 143 LYS A N 1
ATOM 1128 C CA . LYS A 1 143 ? 28.666 -3.155 -29.390 1.00 87.50 143 LYS A CA 1
ATOM 1129 C C . LYS A 1 143 ? 27.136 -3.095 -29.445 1.00 87.50 143 LYS A C 1
ATOM 1131 O O . LYS A 1 143 ? 26.551 -3.351 -30.496 1.00 87.50 143 LYS A O 1
ATOM 1136 N N . GLU A 1 144 ? 26.492 -2.731 -28.339 1.00 72.12 144 GLU A N 1
ATOM 1137 C CA . GLU A 1 144 ? 25.034 -2.576 -28.293 1.00 72.12 144 GLU A CA 1
ATOM 1138 C C . GLU A 1 144 ? 24.547 -1.364 -29.094 1.00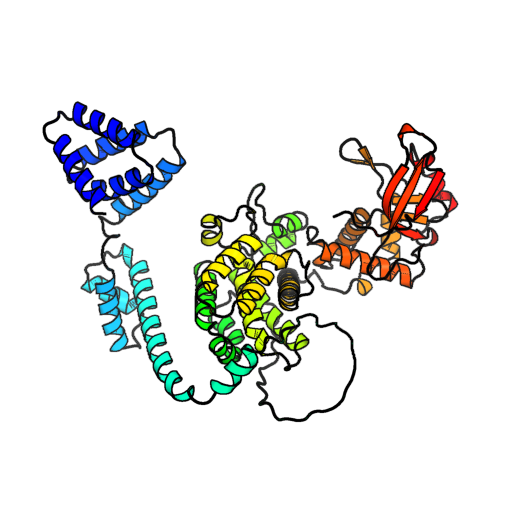 72.12 144 GLU A C 1
ATOM 1140 O O . GLU A 1 144 ? 23.566 -1.469 -29.826 1.00 72.12 144 GLU A O 1
ATOM 1145 N N . ARG A 1 145 ? 25.279 -0.243 -29.073 1.00 80.56 145 ARG A N 1
ATOM 1146 C CA . ARG A 1 145 ? 24.966 0.934 -29.903 1.00 80.56 145 ARG A CA 1
ATOM 1147 C C . ARG A 1 145 ? 24.918 0.588 -31.399 1.00 80.56 145 ARG A C 1
ATOM 1149 O O . ARG A 1 145 ? 24.030 1.051 -32.110 1.00 80.56 145 ARG A O 1
ATOM 1156 N N . ILE A 1 146 ? 25.843 -0.245 -31.881 1.00 79.12 146 ILE A N 1
ATOM 1157 C CA . ILE A 1 146 ? 25.866 -0.710 -33.282 1.00 79.12 146 ILE A CA 1
ATOM 1158 C C . ILE A 1 146 ? 24.703 -1.667 -33.577 1.00 79.12 146 ILE A C 1
ATOM 1160 O O . ILE A 1 146 ? 24.074 -1.556 -34.629 1.00 79.12 146 ILE A O 1
ATOM 1164 N N . ARG A 1 147 ? 24.368 -2.577 -32.649 1.00 80.44 147 ARG A N 1
ATOM 1165 C CA . ARG A 1 147 ? 23.205 -3.475 -32.796 1.00 80.44 147 ARG A 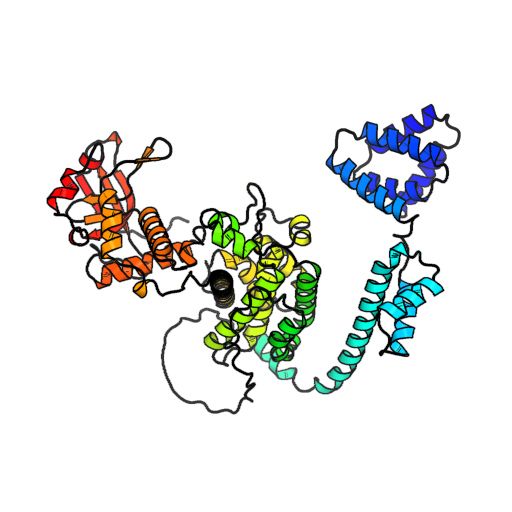CA 1
ATOM 1166 C C . ARG A 1 147 ? 21.895 -2.712 -32.923 1.00 80.44 147 ARG A C 1
ATOM 1168 O O . ARG A 1 147 ? 21.057 -3.096 -33.733 1.00 80.44 147 ARG A O 1
ATOM 1175 N N . LEU A 1 148 ? 21.734 -1.651 -32.137 1.00 67.25 148 LEU A N 1
ATOM 1176 C CA . LEU A 1 148 ? 20.539 -0.813 -32.149 1.00 67.25 148 LEU A CA 1
ATOM 1177 C C . LEU A 1 148 ? 20.423 -0.024 -33.460 1.00 67.25 148 LEU A C 1
ATOM 1179 O O . LEU A 1 148 ? 19.367 -0.069 -34.082 1.00 67.25 148 LEU A O 1
ATOM 1183 N N . ARG A 1 149 ? 21.515 0.591 -33.945 1.00 75.38 149 ARG A N 1
ATOM 1184 C CA . ARG A 1 149 ? 21.531 1.311 -35.237 1.00 75.38 149 ARG A CA 1
ATOM 1185 C C . ARG A 1 149 ? 21.098 0.430 -36.417 1.00 75.38 149 ARG A C 1
ATOM 1187 O O . ARG A 1 149 ? 20.224 0.827 -37.177 1.00 75.38 149 ARG A O 1
ATOM 1194 N N . ARG A 1 150 ? 21.623 -0.800 -36.512 1.00 75.69 150 ARG A N 1
ATOM 1195 C CA . ARG A 1 150 ? 21.273 -1.752 -37.590 1.00 75.69 150 ARG A CA 1
ATOM 1196 C C . ARG A 1 150 ? 19.812 -2.231 -37.563 1.00 75.69 150 ARG A C 1
ATOM 1198 O O . ARG A 1 150 ? 19.368 -2.833 -38.532 1.00 75.69 150 ARG A O 1
ATOM 1205 N N . ARG A 1 151 ? 19.079 -2.025 -36.461 1.00 56.09 151 ARG A N 1
ATOM 1206 C CA . ARG A 1 151 ? 17.660 -2.408 -36.337 1.00 56.09 151 ARG A CA 1
ATOM 1207 C C . ARG A 1 151 ? 16.720 -1.265 -36.703 1.00 56.09 151 ARG A C 1
ATOM 1209 O O . ARG A 1 151 ? 15.718 -1.515 -37.358 1.00 56.09 151 ARG A O 1
ATOM 1216 N N . THR A 1 152 ? 17.072 -0.030 -36.354 1.00 47.09 152 THR A N 1
ATOM 1217 C CA . THR A 1 152 ? 16.274 1.154 -36.700 1.00 47.09 152 THR A CA 1
ATOM 1218 C C . THR A 1 152 ? 16.164 1.353 -38.218 1.00 47.09 152 THR A C 1
ATOM 1220 O O . THR A 1 152 ? 15.082 1.646 -38.712 1.00 47.09 152 THR A O 1
ATOM 1223 N N . GLU A 1 153 ? 17.239 1.097 -38.975 1.00 47.03 153 GLU A N 1
ATOM 1224 C CA . GLU A 1 153 ? 17.242 1.207 -40.449 1.00 47.03 153 GLU A CA 1
ATOM 1225 C C . GLU A 1 153 ? 16.351 0.161 -41.152 1.00 47.03 153 GLU A C 1
ATOM 1227 O O . GLU A 1 153 ? 15.910 0.381 -42.279 1.00 47.03 153 GLU A O 1
ATOM 1232 N N . ALA A 1 154 ? 16.050 -0.967 -40.497 1.00 43.12 154 ALA A N 1
ATOM 1233 C CA . ALA A 1 154 ? 15.208 -2.021 -41.065 1.00 43.12 154 ALA A CA 1
ATOM 1234 C C . ALA A 1 154 ? 13.697 -1.758 -40.885 1.00 43.12 154 ALA A C 1
ATOM 1236 O O . ALA A 1 154 ? 12.901 -2.253 -41.680 1.00 43.12 154 ALA A O 1
ATOM 1237 N N . ASP A 1 155 ? 13.299 -0.967 -39.881 1.00 42.69 155 ASP A N 1
ATOM 1238 C CA . ASP A 1 155 ? 11.887 -0.743 -39.523 1.00 42.69 155 ASP A CA 1
ATOM 1239 C C . ASP A 1 155 ? 11.261 0.501 -40.196 1.00 42.69 155 ASP A C 1
ATOM 1241 O O . ASP A 1 155 ? 10.036 0.579 -40.342 1.00 42.69 155 ASP A O 1
ATOM 1245 N N . GLU A 1 156 ? 12.064 1.462 -40.676 1.00 38.12 156 GLU A N 1
ATOM 1246 C CA . GLU A 1 156 ? 11.562 2.699 -41.311 1.00 38.12 156 GLU A CA 1
ATOM 1247 C C . GLU A 1 156 ? 10.855 2.470 -42.662 1.00 38.12 156 GLU A C 1
ATOM 1249 O O . GLU A 1 156 ? 9.995 3.260 -43.057 1.00 38.12 156 GLU A O 1
ATOM 1254 N N . THR A 1 157 ? 11.122 1.362 -43.358 1.00 38.91 157 THR A N 1
ATOM 1255 C CA . THR A 1 157 ? 10.524 1.079 -44.677 1.00 38.91 157 THR A CA 1
ATOM 1256 C C . THR A 1 157 ? 9.069 0.590 -44.621 1.00 38.91 157 THR A C 1
ATOM 1258 O O . THR A 1 157 ? 8.402 0.567 -45.654 1.00 38.91 157 THR A O 1
ATOM 1261 N N . CYS A 1 158 ? 8.525 0.255 -43.442 1.00 34.78 158 CYS A N 1
ATOM 1262 C CA . CYS A 1 158 ? 7.197 -0.370 -43.313 1.00 34.78 158 CYS A CA 1
ATOM 1263 C C . CYS A 1 158 ? 6.096 0.560 -42.734 1.00 34.78 158 CYS A C 1
ATOM 1265 O O . CYS A 1 158 ? 4.905 0.252 -42.808 1.00 34.78 158 CYS A O 1
ATOM 1267 N N . ALA A 1 159 ? 6.450 1.724 -42.171 1.00 34.66 159 ALA A N 1
ATOM 1268 C CA . ALA A 1 159 ? 5.558 2.497 -41.288 1.00 34.66 159 ALA A CA 1
ATOM 1269 C C . ALA A 1 159 ? 4.671 3.577 -41.958 1.00 34.66 159 ALA A C 1
ATOM 1271 O O . ALA A 1 159 ? 3.761 4.111 -41.319 1.00 34.66 159 ALA A O 1
ATOM 1272 N N . VAL A 1 160 ? 4.873 3.900 -43.239 1.00 38.56 160 VAL A N 1
ATOM 1273 C CA . VAL A 1 160 ? 4.301 5.118 -43.862 1.00 38.56 160 VAL A CA 1
ATOM 1274 C C . VAL A 1 160 ? 2.766 5.079 -44.048 1.00 38.56 160 VAL A C 1
ATOM 1276 O O . VAL A 1 160 ? 2.124 6.121 -44.137 1.00 38.56 160 VAL A O 1
ATOM 1279 N N . SER A 1 161 ? 2.122 3.906 -44.028 1.00 35.94 161 SER A N 1
ATOM 1280 C CA . SER A 1 161 ? 0.704 3.776 -44.424 1.00 35.94 161 SER A CA 1
ATOM 1281 C C . SER A 1 161 ? -0.344 3.913 -43.300 1.00 35.94 161 SER A C 1
ATOM 1283 O O . SER A 1 161 ? -1.529 4.025 -43.612 1.00 35.94 161 SER A O 1
ATOM 1285 N N . ARG A 1 162 ? 0.017 3.880 -42.006 1.00 37.69 162 ARG A N 1
ATOM 1286 C CA . ARG A 1 162 ? -0.968 3.762 -40.894 1.00 37.69 162 ARG A CA 1
ATOM 1287 C C . ARG A 1 162 ? -1.140 5.007 -40.012 1.00 37.69 162 ARG A C 1
ATOM 1289 O O . ARG A 1 162 ? -2.005 5.021 -39.143 1.00 37.69 162 ARG A O 1
ATOM 1296 N N . VAL A 1 163 ? -0.367 6.064 -40.256 1.00 37.12 163 VAL A N 1
ATOM 1297 C CA . VAL A 1 163 ? -0.271 7.255 -39.385 1.00 37.12 163 VAL A CA 1
ATOM 1298 C C . VAL A 1 163 ? -1.509 8.172 -39.457 1.00 37.12 163 VAL A C 1
ATOM 1300 O O . VAL A 1 163 ? -1.777 8.928 -38.529 1.00 37.12 163 VAL A O 1
ATOM 1303 N N . SER A 1 164 ? -2.319 8.093 -40.518 1.00 38.81 164 SER A N 1
ATOM 1304 C CA . SER A 1 164 ? -3.389 9.077 -40.771 1.00 38.81 164 SER A CA 1
ATOM 1305 C C . SER A 1 164 ? -4.621 8.950 -39.853 1.00 38.81 164 SER A C 1
ATOM 1307 O O . SER A 1 164 ? -5.264 9.956 -39.552 1.00 38.81 164 SER A O 1
ATOM 1309 N N . THR A 1 165 ? -4.943 7.753 -39.354 1.00 33.19 165 THR A N 1
ATOM 1310 C CA . THR A 1 165 ? -6.180 7.517 -38.579 1.00 33.19 165 THR A CA 1
ATOM 1311 C C . THR A 1 165 ? -5.995 7.765 -37.077 1.00 33.19 165 THR A C 1
ATOM 1313 O O . THR A 1 165 ? -6.905 8.252 -36.407 1.00 33.19 165 THR A O 1
ATOM 1316 N N . THR A 1 166 ? -4.799 7.491 -36.550 1.00 38.03 166 THR A N 1
ATOM 1317 C CA . THR A 1 166 ? -4.460 7.606 -35.120 1.00 38.03 166 THR A CA 1
ATOM 1318 C C . THR A 1 166 ? -4.419 9.063 -34.656 1.00 38.03 166 THR A C 1
ATOM 1320 O O . THR A 1 166 ? -4.891 9.388 -33.570 1.00 38.03 166 THR A O 1
ATOM 1323 N N . THR A 1 167 ? -3.938 9.970 -35.509 1.00 35.91 167 THR A N 1
ATOM 1324 C CA . THR A 1 167 ? -3.826 11.405 -35.199 1.00 35.91 167 THR A CA 1
ATOM 1325 C C . THR A 1 167 ? -5.191 12.098 -35.121 1.00 35.91 167 THR A C 1
ATOM 1327 O O . THR A 1 167 ? -5.340 13.077 -34.396 1.00 35.91 167 THR A O 1
ATOM 1330 N N . ARG A 1 168 ? -6.211 11.575 -35.819 1.00 33.81 168 ARG A N 1
ATOM 1331 C CA . ARG A 1 168 ? -7.572 12.140 -35.830 1.00 33.81 168 ARG A CA 1
ATOM 1332 C C . ARG A 1 168 ? -8.366 11.801 -34.563 1.00 33.81 168 ARG A C 1
ATOM 1334 O O . ARG A 1 168 ? -8.986 12.687 -33.994 1.00 33.81 168 ARG A O 1
ATOM 1341 N N . LEU A 1 169 ? -8.264 10.566 -34.064 1.00 35.84 169 LEU A N 1
ATOM 1342 C CA . LEU A 1 169 ? -8.953 10.127 -32.837 1.00 35.84 169 LEU A CA 1
ATOM 1343 C C . LEU A 1 169 ? -8.349 10.722 -31.551 1.00 35.84 169 LEU A C 1
ATOM 1345 O O . LEU A 1 169 ? -9.035 10.841 -30.541 1.00 35.84 169 LEU A O 1
ATOM 1349 N N . LEU A 1 170 ? -7.074 11.123 -31.582 1.00 39.56 170 LEU A N 1
ATOM 1350 C CA . LEU A 1 170 ? -6.388 11.754 -30.447 1.00 39.56 170 LEU A CA 1
ATOM 1351 C C . LEU A 1 170 ? -6.679 13.262 -30.316 1.00 39.56 170 LEU A C 1
ATOM 1353 O O . LEU A 1 170 ? -6.485 13.819 -29.237 1.00 39.56 170 LEU A O 1
ATOM 1357 N N . ALA A 1 171 ? -7.157 13.917 -31.382 1.00 36.81 171 ALA A N 1
ATOM 1358 C CA . ALA A 1 171 ? -7.459 15.351 -31.398 1.00 36.81 171 ALA A CA 1
ATOM 1359 C C . ALA A 1 171 ? -8.873 15.696 -30.882 1.00 36.81 171 ALA A C 1
ATOM 1361 O O . ALA A 1 171 ? -9.114 16.837 -30.497 1.00 36.81 171 ALA A O 1
ATOM 1362 N N . GLU A 1 172 ? -9.800 14.732 -30.841 1.00 33.53 172 GLU A N 1
ATOM 1363 C CA . GLU A 1 172 ? -11.228 14.987 -30.570 1.00 33.53 172 GLU A CA 1
ATOM 1364 C C . GLU A 1 172 ? -11.626 15.013 -29.080 1.00 33.53 172 GLU A C 1
ATOM 1366 O O . GLU A 1 172 ? -12.794 15.201 -28.759 1.00 33.53 172 GLU A O 1
ATOM 1371 N N . GLY A 1 173 ? -10.684 14.902 -28.135 1.00 30.52 173 GLY A N 1
ATOM 1372 C CA . GLY A 1 173 ? -10.943 15.260 -26.730 1.00 30.52 173 GLY A CA 1
ATOM 1373 C C . GLY A 1 173 ? -12.000 14.425 -25.982 1.00 30.52 173 GLY A C 1
ATOM 1374 O O . GLY A 1 173 ? -12.382 14.791 -24.873 1.00 30.52 173 GLY A O 1
ATOM 1375 N N . THR A 1 174 ? -12.448 13.286 -26.513 1.00 31.09 174 THR A N 1
ATOM 1376 C CA . THR A 1 174 ? -13.424 12.393 -25.862 1.00 31.09 174 THR A CA 1
ATOM 1377 C C . THR A 1 174 ? -12.764 11.399 -24.901 1.00 31.09 174 THR A C 1
ATOM 1379 O O . THR A 1 174 ? -12.948 10.190 -25.015 1.00 31.09 174 THR A O 1
ATOM 1382 N N . TYR A 1 175 ? -12.004 11.898 -23.925 1.00 34.41 175 TYR A N 1
ATOM 1383 C CA . TYR A 1 175 ? -11.650 11.129 -22.726 1.00 34.41 175 TYR A CA 1
ATOM 1384 C C . TYR A 1 175 ? -12.459 11.662 -21.542 1.00 34.41 175 TYR A C 1
ATOM 1386 O O . TYR A 1 175 ? -11.937 12.355 -20.672 1.00 34.41 175 TYR A O 1
ATOM 1394 N N . SER A 1 176 ? -13.755 11.343 -21.511 1.00 30.84 176 SER A N 1
ATOM 1395 C CA . SER A 1 176 ? -14.473 11.319 -20.236 1.00 30.84 176 SER A CA 1
ATOM 1396 C C . SER A 1 176 ? -14.047 10.038 -19.516 1.00 30.84 176 SER A C 1
ATOM 1398 O O . SER A 1 176 ? -14.303 8.938 -19.999 1.00 30.84 176 SER A O 1
ATOM 1400 N N . MET A 1 177 ? -13.296 10.191 -18.424 1.00 37.69 177 MET A N 1
ATOM 1401 C CA . MET A 1 177 ? -12.691 9.095 -17.653 1.00 37.69 177 MET A CA 1
ATOM 1402 C C . MET A 1 177 ? -13.561 8.618 -16.480 1.00 37.69 177 MET A C 1
ATOM 1404 O O . MET A 1 177 ? -13.064 7.930 -15.594 1.00 37.69 177 MET A O 1
ATOM 1408 N N . ASP A 1 178 ? -14.860 8.921 -16.489 1.00 32.12 178 ASP A N 1
ATOM 1409 C CA . ASP A 1 178 ? -15.813 8.371 -15.522 1.00 32.12 178 ASP A CA 1
ATOM 1410 C C . ASP A 1 178 ? -16.448 7.091 -16.082 1.00 32.12 178 ASP A C 1
ATOM 1412 O O . ASP A 1 178 ? -17.586 7.079 -16.555 1.00 32.12 178 ASP A O 1
ATOM 1416 N N . VAL A 1 179 ? -15.712 5.977 -16.038 1.00 33.69 179 VAL A N 1
ATOM 1417 C CA . VAL A 1 179 ? -16.317 4.659 -16.278 1.00 33.69 179 VAL A CA 1
ATOM 1418 C C . VAL A 1 179 ? -17.032 4.230 -14.997 1.00 33.69 179 VAL A C 1
ATOM 1420 O O . VAL A 1 179 ? -16.429 3.667 -14.085 1.00 33.69 179 VAL A O 1
ATOM 1423 N N . SER A 1 180 ? -18.338 4.497 -14.917 1.00 28.66 180 SER A N 1
ATOM 1424 C CA . SER A 1 180 ? -19.203 3.840 -13.932 1.00 28.66 180 SER A CA 1
ATOM 1425 C C . SER A 1 180 ? -19.269 2.341 -14.237 1.00 28.66 180 SER A C 1
ATOM 1427 O O . SER A 1 180 ? -19.716 1.939 -15.309 1.00 28.66 180 SER A O 1
ATOM 1429 N N . LEU A 1 181 ? -18.830 1.515 -13.283 1.00 33.31 181 LEU A N 1
ATOM 1430 C CA . LEU A 1 181 ? -18.873 0.048 -13.328 1.00 33.31 181 LEU A CA 1
ATOM 1431 C C . LEU A 1 181 ? -20.305 -0.488 -13.136 1.00 33.31 181 LEU A C 1
ATOM 1433 O O . LEU A 1 181 ? -20.587 -1.205 -12.178 1.00 33.31 181 LEU A O 1
ATOM 1437 N N . ALA A 1 182 ? -21.220 -0.143 -14.040 1.00 24.84 182 ALA A N 1
ATOM 1438 C CA . ALA A 1 182 ? -22.526 -0.786 -14.126 1.00 24.84 182 ALA A CA 1
ATOM 1439 C C . ALA A 1 182 ? -22.514 -1.853 -15.238 1.00 24.84 182 ALA A C 1
ATOM 1441 O O . ALA A 1 182 ? -22.255 -1.555 -16.400 1.00 24.84 182 ALA A O 1
ATOM 1442 N N . VAL A 1 183 ? -22.791 -3.106 -14.865 1.00 36.09 183 VAL A N 1
ATOM 1443 C CA . VAL A 1 183 ? -23.265 -4.192 -15.759 1.00 36.09 183 VAL A CA 1
ATOM 1444 C C . VAL A 1 183 ? -24.697 -3.812 -16.199 1.00 36.09 183 VAL A C 1
ATOM 1446 O O . VAL A 1 183 ? -25.394 -3.301 -15.317 1.00 36.09 183 VAL A O 1
ATOM 1449 N N . PRO A 1 184 ? -25.195 -3.975 -17.457 1.00 41.66 184 PRO A N 1
ATOM 1450 C CA . PRO A 1 184 ? -25.119 -5.119 -18.403 1.00 41.66 184 PRO A CA 1
ATOM 1451 C C . PRO A 1 184 ? -24.841 -4.648 -19.872 1.00 41.66 184 PRO A C 1
ATOM 1453 O O . PRO A 1 184 ? -24.440 -3.509 -20.064 1.00 41.66 184 PRO A O 1
ATOM 1456 N N . ASP A 1 185 ? -24.924 -5.376 -20.994 1.00 25.97 185 ASP A N 1
ATOM 1457 C CA . ASP A 1 185 ? -25.654 -6.579 -21.404 1.00 25.97 185 ASP A CA 1
ATOM 1458 C C . ASP A 1 185 ? -24.984 -7.212 -22.651 1.00 25.97 185 ASP A C 1
ATOM 1460 O O . ASP A 1 185 ? -24.236 -6.553 -23.383 1.00 25.97 185 ASP A O 1
ATOM 1464 N N . MET A 1 186 ? -25.239 -8.499 -22.891 1.00 37.62 186 MET A N 1
ATOM 1465 C CA . MET A 1 186 ? -24.711 -9.266 -24.026 1.00 37.62 186 MET A CA 1
ATOM 1466 C C . MET A 1 186 ? -25.472 -8.959 -25.323 1.00 37.62 186 MET A C 1
ATOM 1468 O O . MET A 1 186 ? -26.593 -9.423 -25.496 1.00 37.62 186 MET A O 1
ATOM 1472 N N . ALA A 1 187 ? -24.843 -8.278 -26.287 1.00 25.75 187 ALA A N 1
ATOM 1473 C CA . ALA A 1 187 ? -25.248 -8.365 -27.693 1.00 25.75 187 ALA A CA 1
ATOM 1474 C C . ALA A 1 187 ? -24.102 -8.024 -28.660 1.00 25.75 187 ALA A C 1
ATOM 1476 O O . ALA A 1 187 ? -23.278 -7.145 -28.422 1.00 25.75 187 ALA A O 1
ATOM 1477 N N . ALA A 1 188 ? -24.071 -8.791 -29.745 1.00 33.59 188 ALA A N 1
ATOM 1478 C CA . ALA A 1 188 ? -23.022 -8.942 -30.741 1.00 33.59 188 ALA A CA 1
ATOM 1479 C C . ALA A 1 188 ? -22.595 -7.661 -31.483 1.00 33.59 188 ALA A C 1
ATOM 1481 O O . ALA A 1 188 ? -23.425 -6.870 -31.919 1.00 33.59 188 ALA A O 1
ATOM 1482 N N . CYS A 1 189 ? -21.295 -7.559 -31.781 1.00 23.59 189 CYS A N 1
ATOM 1483 C CA . CYS A 1 189 ? -20.830 -6.923 -33.012 1.00 23.59 189 CYS A CA 1
ATOM 1484 C C . CYS A 1 189 ? -19.526 -7.587 -33.478 1.00 23.59 189 CYS A C 1
ATOM 1486 O O . CYS A 1 189 ? -18.460 -7.430 -32.884 1.00 23.59 189 CYS A O 1
ATOM 1488 N N . THR A 1 190 ? -19.651 -8.390 -34.527 1.00 32.81 190 THR A N 1
ATOM 1489 C CA . THR A 1 190 ? -18.596 -9.158 -35.186 1.00 32.81 190 THR A CA 1
ATOM 1490 C C . THR A 1 190 ? -17.811 -8.253 -36.137 1.00 32.81 190 THR A C 1
ATOM 1492 O O . THR A 1 190 ? -18.322 -7.837 -37.176 1.00 32.81 190 THR A O 1
ATOM 1495 N N . ARG A 1 191 ? -16.539 -7.983 -35.823 1.00 26.36 191 ARG A N 1
ATOM 1496 C CA . ARG A 1 191 ? -15.505 -7.611 -36.805 1.00 26.36 191 ARG A CA 1
ATOM 1497 C C . ARG A 1 191 ? -14.208 -8.353 -36.464 1.00 26.36 191 ARG A C 1
ATOM 1499 O O . ARG A 1 191 ? -13.872 -8.427 -35.284 1.00 26.36 191 ARG A O 1
ATOM 1506 N N . PRO A 1 192 ? -13.483 -8.907 -37.452 1.00 25.92 192 PRO A N 1
ATOM 1507 C CA . PRO A 1 192 ? -12.271 -9.667 -37.190 1.00 25.92 192 PRO A CA 1
ATOM 1508 C C . PRO A 1 192 ? -11.132 -8.688 -36.897 1.00 25.92 192 PRO A C 1
ATOM 1510 O O . PRO A 1 192 ? -10.534 -8.114 -37.804 1.00 25.92 192 PRO A O 1
ATOM 1513 N N . VAL A 1 193 ? -10.858 -8.467 -35.614 1.00 25.84 193 VAL A N 1
ATOM 1514 C CA . VAL A 1 193 ? -9.593 -7.887 -35.161 1.00 25.84 193 VAL A CA 1
ATOM 1515 C C . VAL A 1 193 ? -8.650 -9.056 -34.919 1.00 25.84 193 VAL A C 1
ATOM 1517 O O . VAL A 1 193 ? -8.987 -9.997 -34.203 1.00 25.84 193 VAL A O 1
ATOM 1520 N N . THR A 1 194 ? -7.501 -9.024 -35.587 1.00 29.41 194 THR A N 1
ATOM 1521 C CA . THR A 1 194 ? -6.454 -10.042 -35.531 1.00 29.41 194 THR A CA 1
ATOM 1522 C C . THR A 1 194 ? -6.091 -10.340 -34.076 1.00 29.41 194 THR A C 1
ATOM 1524 O O . THR A 1 194 ? -5.502 -9.500 -33.398 1.00 29.41 194 THR A O 1
ATOM 1527 N N . GLN A 1 195 ? -6.471 -11.524 -33.591 1.00 28.23 195 GLN A N 1
ATOM 1528 C CA . GLN A 1 195 ? -6.113 -12.012 -32.261 1.00 28.23 195 GLN A CA 1
ATOM 1529 C C . GLN A 1 195 ? -4.586 -12.064 -32.124 1.00 28.23 195 GLN A C 1
ATOM 1531 O O . GLN A 1 195 ? -3.919 -12.831 -32.816 1.00 28.23 195 GLN A O 1
ATOM 1536 N N . LEU A 1 196 ? -4.032 -11.276 -31.203 1.00 31.81 196 LEU A N 1
ATOM 1537 C CA . LEU A 1 196 ? -2.704 -11.515 -30.641 1.00 31.81 196 LEU A CA 1
ATOM 1538 C C . LEU A 1 196 ? -2.864 -12.515 -29.492 1.00 31.81 196 LEU A C 1
ATOM 1540 O O . LEU A 1 196 ? -2.957 -12.146 -28.323 1.00 31.81 196 LEU A O 1
ATOM 1544 N N . THR A 1 197 ? -2.966 -13.795 -29.839 1.00 26.52 197 THR A N 1
ATOM 1545 C CA . THR A 1 197 ? -2.986 -14.892 -28.868 1.00 26.52 197 THR A CA 1
ATOM 1546 C C . THR A 1 197 ? -1.564 -15.093 -28.343 1.00 26.52 197 THR A C 1
ATOM 1548 O O . THR A 1 197 ? -0.742 -15.735 -28.992 1.00 26.52 197 THR A O 1
ATOM 1551 N N . LEU A 1 198 ? -1.246 -14.507 -27.187 1.00 35.38 198 LEU A N 1
ATOM 1552 C CA . LEU A 1 198 ? -0.057 -14.876 -26.412 1.00 35.38 198 LEU A CA 1
ATOM 1553 C C . LEU A 1 198 ? -0.425 -15.963 -25.393 1.00 35.38 198 LEU A C 1
ATOM 1555 O O . LEU A 1 198 ? -1.529 -15.906 -24.845 1.00 35.38 198 LEU A O 1
ATOM 1559 N N . PRO A 1 199 ? 0.466 -16.940 -25.135 1.00 31.02 199 PRO A N 1
ATOM 1560 C CA . PRO A 1 199 ? 0.232 -18.004 -24.161 1.00 31.02 199 PRO A CA 1
ATOM 1561 C C . PRO A 1 199 ? -0.123 -17.445 -22.776 1.00 31.02 199 PRO A C 1
ATOM 1563 O O . PRO A 1 199 ? 0.413 -16.413 -22.366 1.00 31.02 199 PRO A O 1
ATOM 1566 N N . GLY A 1 200 ? -1.025 -18.134 -22.069 1.00 31.34 200 GLY A N 1
ATOM 1567 C CA . GLY A 1 200 ? -1.474 -17.775 -20.723 1.00 31.34 200 GLY A CA 1
ATOM 1568 C C . GLY A 1 200 ? -0.292 -17.608 -19.770 1.00 31.34 200 GLY A C 1
ATOM 1569 O O . GLY A 1 200 ? 0.499 -18.523 -19.573 1.00 31.34 200 GLY A O 1
ATOM 1570 N N . LEU A 1 201 ? -0.151 -16.413 -19.202 1.00 42.62 201 LEU A N 1
ATOM 1571 C CA . LEU A 1 201 ? 1.044 -15.986 -18.472 1.00 42.62 201 LEU A CA 1
ATOM 1572 C C . LEU A 1 201 ? 1.054 -16.413 -16.984 1.00 42.62 201 LEU A C 1
ATOM 1574 O O . LEU A 1 201 ? 1.829 -15.872 -16.187 1.00 42.62 201 LEU A O 1
ATOM 1578 N N . LEU A 1 202 ? 0.199 -17.362 -16.589 1.00 39.59 202 LEU A N 1
ATOM 1579 C CA . LEU A 1 202 ? -0.077 -17.702 -15.187 1.00 39.59 202 LEU A CA 1
ATOM 1580 C C . LEU A 1 202 ? -0.056 -19.212 -14.892 1.00 39.59 202 LEU A C 1
ATOM 1582 O O . LEU A 1 202 ? -0.946 -19.699 -14.212 1.00 39.59 202 LEU A O 1
ATOM 1586 N N . ASP A 1 203 ? 0.984 -19.927 -15.331 1.00 37.28 203 ASP A N 1
ATOM 1587 C CA . ASP A 1 203 ? 1.258 -21.296 -14.844 1.00 37.28 203 ASP A CA 1
ATOM 1588 C C . ASP A 1 203 ? 2.675 -21.478 -14.269 1.00 37.28 203 ASP A C 1
ATOM 1590 O O . ASP A 1 203 ? 3.018 -22.568 -13.810 1.00 37.28 203 ASP A O 1
ATOM 1594 N N . GLU A 1 204 ? 3.527 -20.442 -14.255 1.00 44.78 204 GLU A N 1
ATOM 1595 C CA . GLU A 1 204 ? 4.848 -20.596 -13.635 1.00 44.78 204 GLU A CA 1
ATOM 1596 C C . GLU A 1 204 ? 4.741 -20.583 -12.105 1.00 44.78 204 GLU A C 1
ATOM 1598 O O . GLU A 1 204 ? 4.301 -19.578 -11.532 1.00 44.78 204 GLU A O 1
ATOM 1603 N N . PRO A 1 205 ? 5.163 -21.669 -11.426 1.00 36.12 205 PRO A N 1
ATOM 1604 C CA . PRO A 1 205 ? 5.202 -21.697 -9.980 1.00 36.12 205 PRO A CA 1
ATOM 1605 C C . PRO A 1 205 ? 6.225 -20.677 -9.466 1.00 36.12 205 PRO A C 1
ATOM 1607 O O . PRO A 1 205 ? 7.246 -20.417 -10.113 1.00 36.12 205 PRO A O 1
ATOM 1610 N N . PRO A 1 206 ? 5.979 -20.108 -8.282 1.00 40.31 206 PRO A N 1
ATOM 1611 C CA . PRO A 1 206 ? 6.834 -19.079 -7.731 1.00 40.31 206 PRO A CA 1
ATOM 1612 C C . PRO A 1 206 ? 8.272 -19.551 -7.511 1.00 40.31 206 PRO A C 1
ATOM 1614 O O . PRO A 1 206 ? 8.521 -20.497 -6.764 1.00 40.31 206 PRO A O 1
ATOM 1617 N N . SER A 1 207 ? 9.234 -18.857 -8.128 1.00 41.28 207 SER A N 1
ATOM 1618 C CA . SER A 1 207 ? 10.663 -19.028 -7.849 1.00 41.28 207 SER A CA 1
ATOM 1619 C C . SER A 1 207 ? 11.203 -17.793 -7.122 1.00 41.28 207 SER A C 1
ATOM 1621 O O . SER A 1 207 ? 11.445 -16.767 -7.760 1.00 41.28 207 SER A O 1
ATOM 1623 N N . PRO A 1 208 ? 11.426 -17.862 -5.797 1.00 41.00 208 PRO A N 1
ATOM 1624 C CA . PRO A 1 208 ? 11.946 -16.741 -5.008 1.00 41.00 208 PRO A CA 1
ATOM 1625 C C . PRO A 1 208 ? 13.428 -16.421 -5.286 1.00 41.00 208 PRO A C 1
ATOM 1627 O O . PRO A 1 208 ? 13.944 -15.435 -4.773 1.00 41.00 208 PRO A O 1
ATOM 1630 N N . ASN A 1 209 ? 14.117 -17.237 -6.095 1.00 47.72 209 ASN A N 1
ATOM 1631 C CA . ASN A 1 209 ? 15.556 -17.122 -6.359 1.00 47.72 209 ASN A CA 1
ATOM 1632 C C . ASN A 1 209 ? 15.907 -16.820 -7.826 1.00 47.72 209 ASN A C 1
ATOM 1634 O O . ASN A 1 209 ? 17.093 -16.747 -8.159 1.00 47.72 209 ASN A O 1
ATOM 1638 N N . SER A 1 210 ? 14.926 -16.656 -8.723 1.00 56.06 210 SER A N 1
ATOM 1639 C CA . SER A 1 210 ? 15.234 -16.240 -10.093 1.00 56.06 210 SER A CA 1
ATOM 1640 C C . SER A 1 210 ? 15.476 -14.733 -10.116 1.00 56.06 210 SER A C 1
ATOM 1642 O O . SER A 1 210 ? 14.524 -13.954 -10.105 1.00 56.06 210 SER A O 1
ATOM 1644 N N . LYS A 1 211 ? 16.744 -14.319 -10.163 1.00 70.94 211 LYS A N 1
ATOM 1645 C CA . LYS A 1 211 ? 17.075 -12.943 -10.548 1.00 70.94 211 LYS A CA 1
ATOM 1646 C C . LYS A 1 211 ? 16.537 -12.710 -11.951 1.00 70.94 211 LYS A C 1
ATOM 1648 O O . LYS A 1 211 ? 16.940 -13.432 -12.867 1.00 70.94 211 LYS A O 1
ATOM 1653 N N . ARG A 1 212 ? 15.630 -11.746 -12.104 1.00 81.69 212 ARG A N 1
ATOM 1654 C CA . ARG A 1 212 ? 15.081 -11.422 -13.417 1.00 81.69 212 ARG A CA 1
ATOM 1655 C C . ARG A 1 212 ? 16.175 -10.853 -14.307 1.00 81.69 212 ARG A C 1
ATOM 1657 O O . ARG A 1 212 ? 17.107 -10.191 -13.842 1.00 81.69 212 ARG A O 1
ATOM 1664 N N . MET A 1 213 ? 16.065 -11.133 -15.593 1.00 86.06 213 MET A N 1
ATOM 1665 C CA . MET A 1 213 ? 16.918 -10.557 -16.621 1.00 86.06 213 MET A CA 1
ATOM 1666 C C . MET A 1 213 ? 16.131 -9.544 -17.450 1.00 86.06 213 MET A C 1
ATOM 1668 O O . MET A 1 213 ? 14.900 -9.511 -17.436 1.00 86.06 213 MET A O 1
ATOM 1672 N N . ILE A 1 214 ? 16.841 -8.704 -18.204 1.00 84.75 214 ILE A N 1
ATOM 1673 C CA . ILE A 1 214 ? 16.190 -7.707 -19.061 1.00 84.75 214 ILE A CA 1
ATOM 1674 C C . ILE A 1 214 ? 15.354 -8.371 -20.160 1.00 84.75 214 ILE A C 1
ATOM 1676 O O . ILE A 1 214 ? 14.329 -7.836 -20.569 1.00 84.75 214 ILE A O 1
ATOM 1680 N N . GLU A 1 215 ? 15.743 -9.575 -20.579 1.00 87.94 215 GLU A N 1
ATOM 1681 C CA . GLU A 1 215 ? 14.996 -10.414 -21.508 1.00 87.94 215 GLU A CA 1
ATOM 1682 C C . GLU A 1 215 ? 13.603 -10.783 -20.973 1.00 87.94 215 GLU A C 1
ATOM 1684 O O . GLU A 1 215 ? 12.660 -10.837 -21.759 1.00 87.94 215 GLU A O 1
ATOM 1689 N N . ASP A 1 216 ? 13.438 -10.951 -19.655 1.00 89.50 216 ASP A N 1
ATOM 1690 C CA . ASP A 1 216 ? 12.133 -11.250 -19.051 1.00 89.50 216 ASP A CA 1
ATOM 1691 C C . ASP A 1 216 ? 11.169 -10.070 -19.236 1.00 89.50 216 ASP A C 1
ATOM 1693 O O . ASP A 1 216 ? 10.016 -10.243 -19.633 1.00 89.50 216 ASP A O 1
ATOM 1697 N N . TYR A 1 217 ? 11.652 -8.844 -19.012 1.00 91.81 217 TYR A N 1
ATOM 1698 C CA . TYR A 1 217 ? 10.882 -7.627 -19.278 1.00 91.81 217 TYR A CA 1
ATOM 1699 C C . TYR A 1 217 ? 10.503 -7.509 -20.755 1.00 91.81 217 TYR A C 1
ATOM 1701 O O . TYR A 1 217 ? 9.368 -7.159 -21.084 1.00 91.81 217 TYR A O 1
ATOM 1709 N N . GLU A 1 218 ? 11.434 -7.821 -21.656 1.00 90.12 218 GLU A N 1
ATOM 1710 C CA . GLU A 1 218 ? 11.182 -7.769 -23.095 1.00 90.12 218 GLU A CA 1
ATOM 1711 C C . GLU A 1 218 ? 10.099 -8.756 -23.534 1.00 90.12 218 GLU A C 1
ATOM 1713 O O . GLU A 1 218 ? 9.272 -8.395 -24.368 1.00 90.12 218 GLU A O 1
ATOM 1718 N N . ILE A 1 219 ? 10.028 -9.951 -22.940 1.00 91.31 219 ILE A N 1
ATOM 1719 C CA . ILE A 1 219 ? 8.948 -10.913 -23.212 1.00 91.31 219 ILE A CA 1
ATOM 1720 C C . ILE A 1 219 ? 7.573 -10.300 -22.895 1.00 91.31 219 ILE A C 1
ATOM 1722 O O . ILE A 1 219 ? 6.635 -10.458 -23.680 1.00 91.31 219 ILE A O 1
ATOM 1726 N N . LEU A 1 220 ? 7.451 -9.557 -21.789 1.00 91.56 220 LEU A N 1
ATOM 1727 C CA . LEU A 1 220 ? 6.194 -8.904 -21.400 1.00 91.56 220 LEU A CA 1
ATOM 1728 C C . LEU A 1 220 ? 5.834 -7.713 -22.298 1.00 91.56 220 LEU A C 1
ATOM 1730 O O . LEU A 1 220 ? 4.656 -7.459 -22.555 1.00 91.56 220 LEU A O 1
ATOM 1734 N N . ILE A 1 221 ? 6.840 -6.962 -22.753 1.00 92.75 221 ILE A N 1
ATOM 1735 C CA . ILE A 1 221 ? 6.661 -5.652 -23.396 1.00 92.75 221 ILE A CA 1
ATOM 1736 C C . ILE A 1 221 ? 6.614 -5.757 -24.924 1.00 92.75 221 ILE A C 1
ATOM 1738 O O . ILE A 1 221 ? 5.915 -4.967 -25.564 1.00 92.75 221 ILE A O 1
ATOM 1742 N N . ALA A 1 222 ? 7.310 -6.730 -25.522 1.00 91.12 222 ALA A N 1
ATOM 1743 C CA . ALA A 1 222 ? 7.396 -6.920 -26.972 1.00 91.12 222 ALA A CA 1
ATOM 1744 C C . ALA A 1 222 ? 6.039 -6.864 -27.702 1.00 91.12 222 ALA A C 1
ATOM 1746 O O . ALA A 1 222 ? 5.963 -6.162 -28.716 1.00 91.12 222 ALA A O 1
ATOM 1747 N N . PRO A 1 223 ? 4.951 -7.476 -27.190 1.00 89.56 223 PRO A N 1
ATOM 1748 C CA . PRO A 1 223 ? 3.630 -7.408 -27.823 1.00 89.56 223 PRO A CA 1
ATOM 1749 C C . PRO A 1 223 ? 3.070 -5.988 -27.973 1.00 89.56 223 PRO A C 1
ATOM 1751 O O . PRO A 1 223 ? 2.269 -5.723 -28.866 1.00 89.56 223 PRO A O 1
ATOM 1754 N N . TYR A 1 224 ? 3.493 -5.065 -27.108 1.00 88.69 224 TYR A N 1
ATOM 1755 C CA . TYR A 1 224 ? 2.960 -3.707 -27.018 1.00 88.69 224 TYR A CA 1
ATOM 1756 C C . TYR A 1 224 ? 3.882 -2.654 -27.633 1.00 88.69 224 TYR A C 1
ATOM 1758 O O . TYR A 1 224 ? 3.513 -1.479 -27.689 1.00 88.69 224 TYR A O 1
ATOM 1766 N N . ARG A 1 225 ? 5.064 -3.043 -28.132 1.00 87.31 225 ARG A N 1
ATOM 1767 C CA . ARG A 1 225 ? 6.027 -2.125 -28.764 1.00 87.31 225 ARG A CA 1
ATOM 1768 C C . ARG A 1 225 ? 5.412 -1.268 -29.882 1.00 87.31 225 ARG A C 1
ATOM 1770 O O . ARG A 1 225 ? 5.678 -0.068 -29.872 1.00 87.31 225 ARG A O 1
ATOM 1777 N N . PRO A 1 226 ? 4.547 -1.791 -30.778 1.00 85.12 226 PRO A N 1
ATOM 1778 C CA . PRO A 1 226 ? 3.884 -0.956 -31.782 1.00 85.12 226 PRO A CA 1
ATOM 1779 C C . PRO A 1 226 ? 2.983 0.134 -31.178 1.00 85.12 226 PRO A C 1
ATOM 1781 O O . PRO A 1 226 ? 2.958 1.258 -31.674 1.00 85.12 226 PRO A O 1
ATOM 1784 N N . LEU A 1 227 ? 2.275 -0.167 -30.083 1.00 84.44 227 LEU A N 1
ATOM 1785 C CA . LEU A 1 227 ? 1.415 0.801 -29.389 1.00 84.44 227 LEU A CA 1
ATOM 1786 C C . LEU A 1 227 ? 2.245 1.869 -28.667 1.00 84.44 227 LEU A C 1
ATOM 1788 O O . LEU A 1 227 ? 1.930 3.055 -28.733 1.00 84.44 227 LEU A O 1
ATOM 1792 N N . LEU A 1 228 ? 3.340 1.457 -28.024 1.00 84.94 228 LEU A N 1
ATOM 1793 C CA . LEU A 1 228 ? 4.301 2.357 -27.382 1.00 84.94 228 LEU A CA 1
ATOM 1794 C C . LEU A 1 228 ? 4.990 3.278 -28.402 1.00 84.94 228 LEU A C 1
ATOM 1796 O O . LEU A 1 228 ? 5.207 4.453 -28.108 1.00 84.94 228 LEU A O 1
ATOM 1800 N N . ALA A 1 229 ? 5.289 2.774 -29.604 1.00 84.75 229 ALA A N 1
ATOM 1801 C CA . ALA A 1 229 ? 5.809 3.567 -30.717 1.00 84.75 229 ALA A CA 1
ATOM 1802 C C . ALA A 1 229 ? 4.789 4.607 -31.196 1.00 84.75 229 ALA A C 1
ATOM 1804 O O . ALA A 1 229 ? 5.129 5.777 -31.345 1.00 84.75 229 ALA A O 1
ATOM 1805 N N . GLY A 1 230 ? 3.527 4.198 -31.366 1.00 75.75 230 GLY A N 1
ATOM 1806 C CA . GLY A 1 230 ? 2.439 5.086 -31.785 1.00 75.75 230 GLY A CA 1
ATOM 1807 C C . GLY A 1 230 ? 2.154 6.238 -30.814 1.00 75.75 230 GLY A C 1
ATOM 1808 O O . GLY A 1 230 ? 1.601 7.253 -31.227 1.00 75.75 230 GLY A O 1
ATOM 1809 N N . LEU A 1 231 ? 2.554 6.103 -29.545 1.00 76.00 231 LEU A N 1
ATOM 1810 C CA . LEU A 1 231 ? 2.465 7.148 -28.523 1.00 76.00 231 LEU A CA 1
ATOM 1811 C C . LEU A 1 231 ? 3.810 7.821 -28.220 1.00 76.00 231 LEU A C 1
ATOM 1813 O O . LEU A 1 231 ? 3.917 8.487 -27.199 1.00 76.00 231 LEU A O 1
ATOM 1817 N N . SER A 1 232 ? 4.845 7.639 -29.045 1.00 79.31 232 SER A N 1
ATOM 1818 C CA . SER A 1 232 ? 6.180 8.228 -28.827 1.00 79.31 232 SER A CA 1
ATOM 1819 C C . SER A 1 232 ? 6.774 7.929 -27.439 1.00 79.31 232 SER A C 1
ATOM 1821 O O . SER A 1 232 ? 7.501 8.737 -26.865 1.00 79.31 232 SER A O 1
ATOM 1823 N N . SER A 1 233 ? 6.462 6.755 -26.882 1.00 84.06 233 SER A N 1
ATOM 1824 C CA . SER A 1 233 ? 6.833 6.354 -25.517 1.00 84.06 233 SER A CA 1
ATOM 1825 C C . SER A 1 233 ? 8.037 5.403 -25.455 1.00 84.06 233 SER A C 1
ATOM 1827 O O . SER A 1 233 ? 8.452 5.010 -24.366 1.00 84.06 233 SER A O 1
ATOM 1829 N N . LEU A 1 234 ? 8.621 5.026 -26.600 1.00 88.19 234 LEU A N 1
ATOM 1830 C CA . LEU A 1 234 ? 9.749 4.083 -26.662 1.00 88.19 234 LEU A CA 1
ATOM 1831 C C . LEU A 1 234 ? 11.029 4.612 -26.002 1.00 88.19 234 LEU A C 1
ATOM 1833 O O . LEU A 1 234 ? 11.755 3.836 -25.386 1.00 88.19 234 LEU A O 1
ATOM 1837 N N . GLU A 1 235 ? 11.304 5.912 -26.100 1.00 89.62 235 GLU A N 1
ATOM 1838 C CA . GLU A 1 235 ? 12.478 6.516 -25.454 1.00 89.62 235 GLU A CA 1
ATOM 1839 C C . GLU A 1 235 ? 12.346 6.492 -23.928 1.00 89.62 235 GLU A C 1
ATOM 1841 O O . GLU A 1 235 ? 13.276 6.097 -23.226 1.00 89.62 235 GLU A O 1
ATOM 1846 N N . ILE A 1 236 ? 11.158 6.833 -23.418 1.00 92.94 236 ILE A N 1
ATOM 1847 C CA . ILE A 1 236 ? 10.841 6.805 -21.984 1.00 92.94 236 ILE A CA 1
ATOM 1848 C C . ILE A 1 236 ? 10.928 5.373 -21.455 1.00 92.94 236 ILE A C 1
ATOM 1850 O O . ILE A 1 236 ? 11.534 5.136 -20.413 1.00 92.94 236 ILE A O 1
ATOM 1854 N N . LEU A 1 237 ? 10.372 4.412 -22.197 1.00 93.69 237 LEU A N 1
ATOM 1855 C CA . LEU A 1 237 ? 10.489 2.989 -21.899 1.00 93.69 237 LEU A CA 1
ATOM 1856 C C . LEU A 1 237 ? 11.957 2.559 -21.781 1.00 93.69 237 LEU A C 1
ATOM 1858 O O . LEU A 1 237 ? 12.337 1.928 -20.796 1.00 93.69 237 LEU A O 1
ATOM 1862 N N . ALA A 1 238 ? 12.781 2.905 -22.773 1.00 91.62 238 ALA A N 1
ATOM 1863 C CA . ALA A 1 238 ? 14.193 2.549 -22.787 1.00 91.62 238 ALA A CA 1
ATOM 1864 C C . ALA A 1 238 ? 14.953 3.186 -21.613 1.00 91.62 238 ALA A C 1
ATOM 1866 O O . ALA A 1 238 ? 15.777 2.518 -20.989 1.00 91.62 238 ALA A O 1
ATOM 1867 N N . GLU A 1 239 ? 14.663 4.446 -21.270 1.00 94.62 239 GLU A N 1
ATOM 1868 C CA . GLU A 1 239 ? 15.269 5.102 -20.108 1.00 94.62 239 GLU A CA 1
ATOM 1869 C C . GLU A 1 239 ? 14.849 4.429 -18.791 1.00 94.62 239 GLU A C 1
ATOM 1871 O O . GLU A 1 239 ? 15.715 4.198 -17.947 1.00 94.62 239 GLU A O 1
ATOM 1876 N N . LEU A 1 240 ? 13.571 4.064 -18.622 1.00 95.94 240 LEU A N 1
ATOM 1877 C CA . LEU A 1 240 ? 13.079 3.372 -17.422 1.00 95.94 240 LEU A CA 1
ATOM 1878 C C . LEU A 1 240 ? 13.707 1.985 -17.263 1.00 95.94 240 LEU A C 1
ATOM 1880 O O . LEU A 1 240 ? 14.227 1.672 -16.194 1.00 95.94 240 LEU A O 1
ATOM 1884 N N . LEU A 1 241 ? 13.721 1.172 -18.323 1.00 94.44 241 LEU A N 1
ATOM 1885 C CA . LEU A 1 241 ? 14.343 -0.156 -18.291 1.00 94.44 241 LEU A CA 1
ATOM 1886 C C . LEU A 1 241 ? 15.843 -0.063 -17.998 1.00 94.44 241 LEU A C 1
ATOM 1888 O O . LEU A 1 241 ? 16.361 -0.824 -17.182 1.00 94.44 241 LEU A O 1
ATOM 1892 N N . ARG A 1 242 ? 16.541 0.906 -18.607 1.00 92.44 242 ARG A N 1
ATOM 1893 C CA . ARG A 1 242 ? 17.961 1.158 -18.338 1.00 92.44 242 ARG A CA 1
ATOM 1894 C C . ARG A 1 242 ? 18.193 1.555 -16.881 1.00 92.44 242 ARG A C 1
ATOM 1896 O O . ARG A 1 242 ? 19.112 1.040 -16.255 1.00 92.44 242 ARG A O 1
ATOM 1903 N N . LEU A 1 243 ? 17.371 2.455 -16.344 1.00 94.50 243 LEU A N 1
ATOM 1904 C CA . LEU A 1 243 ? 17.451 2.914 -14.959 1.00 94.50 243 LEU A CA 1
ATOM 1905 C C . LEU A 1 243 ? 17.237 1.761 -13.969 1.00 94.50 243 LEU A C 1
ATOM 1907 O O . LEU A 1 243 ? 18.042 1.584 -13.059 1.00 94.50 243 LEU A O 1
ATOM 1911 N N . LEU A 1 244 ? 16.184 0.965 -14.162 1.00 93.06 244 LEU A N 1
ATOM 1912 C CA . LEU A 1 244 ? 15.895 -0.203 -13.331 1.00 93.06 244 LEU A CA 1
ATOM 1913 C C . LEU A 1 244 ? 17.035 -1.224 -13.407 1.00 93.06 244 LEU A C 1
ATOM 1915 O O . LEU A 1 244 ? 17.476 -1.728 -12.381 1.00 93.06 244 LEU A O 1
ATOM 1919 N N . TYR A 1 245 ? 17.555 -1.498 -14.601 1.00 91.62 245 TYR A N 1
ATOM 1920 C CA . TYR A 1 245 ? 18.647 -2.452 -14.781 1.00 91.62 245 TYR A CA 1
ATOM 1921 C C . TYR A 1 245 ? 19.969 -1.984 -14.147 1.00 91.62 245 TYR A C 1
ATOM 1923 O O . TYR A 1 245 ? 20.705 -2.782 -13.572 1.00 91.62 245 TYR A O 1
ATOM 1931 N N . GLU A 1 246 ? 20.298 -0.694 -14.253 1.00 89.31 246 GLU A N 1
ATOM 1932 C CA . GLU A 1 246 ? 21.558 -0.152 -13.732 1.00 89.31 246 GLU A CA 1
ATOM 1933 C C . GLU A 1 246 ? 21.522 0.142 -12.226 1.00 89.31 246 GLU A C 1
ATOM 1935 O O . GLU A 1 246 ? 22.559 0.045 -11.568 1.00 89.31 246 GLU A O 1
ATOM 1940 N N . GLU A 1 247 ? 20.363 0.533 -11.689 1.00 92.06 247 GLU A N 1
ATOM 1941 C CA . GLU A 1 247 ? 20.244 1.096 -10.336 1.00 92.06 247 GLU A CA 1
ATOM 1942 C C . GLU A 1 247 ? 19.132 0.465 -9.478 1.00 92.06 247 GLU A C 1
ATOM 1944 O O . GLU A 1 247 ? 18.966 0.848 -8.319 1.00 92.06 247 GLU A O 1
ATOM 1949 N N . GLY A 1 248 ? 18.382 -0.503 -10.012 1.00 89.31 248 GLY A N 1
ATOM 1950 C CA . GLY A 1 248 ? 17.287 -1.197 -9.324 1.00 89.31 248 GLY A CA 1
ATOM 1951 C C . GLY A 1 248 ? 17.714 -2.354 -8.415 1.00 89.31 248 GLY A C 1
ATOM 1952 O O . GLY A 1 248 ? 16.854 -2.936 -7.757 1.00 89.31 248 GLY A O 1
ATOM 1953 N N . ASP A 1 249 ? 19.014 -2.669 -8.323 1.00 90.31 249 ASP A N 1
ATOM 1954 C CA . ASP A 1 249 ? 19.581 -3.616 -7.339 1.00 90.31 249 ASP A CA 1
ATOM 1955 C C . ASP A 1 249 ? 19.659 -2.974 -5.940 1.00 90.31 249 ASP A C 1
ATOM 1957 O O . ASP A 1 249 ? 20.713 -2.807 -5.324 1.00 90.31 249 ASP A O 1
ATOM 1961 N N . VAL A 1 250 ? 18.503 -2.513 -5.474 1.00 89.88 250 VAL A N 1
ATOM 1962 C CA . VAL A 1 250 ? 18.259 -1.932 -4.155 1.00 89.88 250 VAL A CA 1
ATOM 1963 C C . VAL A 1 250 ? 17.020 -2.598 -3.563 1.00 89.88 250 VAL A C 1
ATOM 1965 O O . VAL A 1 250 ? 16.175 -3.047 -4.332 1.00 89.88 250 VAL A O 1
ATOM 1968 N N . PRO A 1 251 ? 16.864 -2.668 -2.231 1.00 91.12 251 PRO A N 1
ATOM 1969 C CA . PRO A 1 251 ? 15.661 -3.238 -1.630 1.00 91.12 251 PRO A CA 1
ATOM 1970 C C . PRO A 1 251 ? 14.383 -2.558 -2.134 1.00 91.12 251 PRO A C 1
ATOM 1972 O O . PRO A 1 251 ? 14.309 -1.328 -2.177 1.00 91.12 251 PRO A O 1
ATOM 1975 N N . SER A 1 252 ? 13.365 -3.353 -2.460 1.00 91.19 252 SER A N 1
ATOM 1976 C CA . SER A 1 252 ? 12.040 -2.858 -2.858 1.00 91.19 252 SER A CA 1
ATOM 1977 C C . SER A 1 252 ? 11.280 -2.194 -1.701 1.00 91.19 252 SER A C 1
ATOM 1979 O O . SER A 1 252 ? 10.357 -1.419 -1.935 1.00 91.19 252 SER A O 1
ATOM 1981 N N . VAL A 1 253 ? 11.686 -2.450 -0.452 1.00 90.12 253 VAL A N 1
ATOM 1982 C CA . VAL A 1 253 ? 11.214 -1.757 0.755 1.00 90.12 253 VAL A CA 1
ATOM 1983 C C . VAL A 1 253 ? 12.407 -1.100 1.444 1.00 90.12 253 VAL A C 1
ATOM 1985 O O . VAL A 1 253 ? 13.327 -1.772 1.912 1.00 90.12 253 VAL A O 1
ATOM 1988 N N . VAL A 1 254 ? 12.403 0.229 1.526 1.00 85.56 254 VAL A N 1
ATOM 1989 C CA . VAL A 1 254 ? 13.560 1.017 1.977 1.00 85.56 254 VAL A CA 1
ATOM 1990 C C . VAL A 1 254 ? 13.385 1.548 3.403 1.00 85.56 254 VAL A C 1
ATOM 1992 O O . VAL A 1 254 ? 12.410 2.223 3.723 1.00 85.56 254 VAL A O 1
ATOM 1995 N N . ASP A 1 255 ? 14.370 1.297 4.272 1.00 80.19 255 ASP A N 1
ATOM 1996 C CA . ASP A 1 255 ? 14.429 1.867 5.629 1.00 80.19 255 ASP A CA 1
ATOM 1997 C C . ASP A 1 255 ? 15.098 3.248 5.609 1.00 80.19 255 ASP A C 1
ATOM 1999 O O . ASP A 1 255 ? 16.251 3.439 6.012 1.00 80.19 255 ASP A O 1
ATOM 2003 N N . TRP A 1 256 ? 14.406 4.242 5.058 1.00 69.88 256 TRP A N 1
ATOM 2004 C CA . TRP A 1 256 ? 14.873 5.618 5.178 1.00 69.88 256 TRP A CA 1
ATOM 2005 C C . TRP A 1 256 ? 14.648 6.111 6.605 1.00 69.88 256 TRP A C 1
ATOM 2007 O O . TRP A 1 256 ? 13.529 6.103 7.104 1.00 69.88 256 TRP A O 1
ATOM 2017 N N . SER A 1 257 ? 15.694 6.570 7.285 1.00 55.53 257 SER A N 1
ATOM 2018 C CA . SER A 1 257 ? 15.588 6.960 8.693 1.00 55.53 257 SER A CA 1
ATOM 2019 C C . SER A 1 257 ? 14.880 8.312 8.899 1.00 55.53 257 SER A C 1
ATOM 2021 O O . SER A 1 257 ? 15.064 9.267 8.144 1.00 55.53 257 SER A O 1
ATOM 2023 N N . GLY A 1 258 ? 14.092 8.428 9.975 1.00 57.94 258 GLY A N 1
ATOM 2024 C CA . GLY A 1 258 ? 13.507 9.694 10.446 1.00 57.94 258 GLY A CA 1
ATOM 2025 C C . GLY A 1 258 ? 12.165 10.077 9.800 1.00 57.94 258 GLY A C 1
ATOM 2026 O O . GLY A 1 258 ? 11.341 9.231 9.493 1.00 57.94 258 GLY A O 1
ATOM 2027 N N . LYS A 1 259 ? 11.902 11.379 9.603 1.00 50.44 259 LYS A N 1
ATOM 2028 C CA . LYS A 1 259 ? 10.631 11.889 9.022 1.00 50.44 259 LYS A CA 1
ATOM 2029 C C . LYS A 1 259 ? 10.445 11.575 7.527 1.00 50.44 259 LYS A C 1
ATOM 2031 O O . LYS A 1 259 ? 9.468 12.014 6.932 1.00 50.44 259 LYS A O 1
ATOM 2036 N N . THR A 1 260 ? 11.405 10.884 6.925 1.00 60.88 260 THR A N 1
ATOM 2037 C CA . THR A 1 260 ? 11.445 10.524 5.504 1.00 60.88 260 THR A CA 1
ATOM 2038 C C . THR A 1 260 ? 11.272 9.027 5.298 1.00 60.88 260 THR A C 1
ATOM 2040 O O . THR A 1 260 ? 11.597 8.532 4.226 1.00 60.88 260 THR A O 1
ATOM 2043 N N . SER A 1 261 ? 10.867 8.299 6.340 1.00 64.56 261 SER A N 1
ATOM 2044 C CA . SER A 1 261 ? 10.630 6.870 6.235 1.00 64.56 261 SER A CA 1
ATOM 2045 C C . SER A 1 261 ? 9.498 6.572 5.276 1.00 64.56 261 SER A C 1
ATOM 2047 O O . SER A 1 261 ? 8.446 7.212 5.308 1.00 64.56 261 SER A O 1
ATOM 2049 N N . ASP A 1 262 ? 9.750 5.573 4.448 1.00 76.50 262 ASP A N 1
ATOM 2050 C CA . ASP A 1 262 ? 8.794 5.045 3.504 1.00 76.50 262 ASP A CA 1
ATOM 2051 C C . ASP A 1 262 ? 7.531 4.531 4.245 1.00 76.50 262 ASP A C 1
ATOM 2053 O O . ASP A 1 262 ? 7.655 3.840 5.270 1.00 76.50 262 ASP A O 1
ATOM 2057 N N . PRO A 1 263 ? 6.310 4.900 3.801 1.00 79.25 263 PRO A N 1
ATOM 2058 C CA . PRO A 1 263 ? 5.073 4.467 4.450 1.00 79.25 263 PRO A CA 1
ATOM 2059 C C . PRO A 1 263 ? 4.902 2.946 4.500 1.00 79.25 263 PRO A C 1
ATOM 2061 O O . PRO A 1 263 ? 4.330 2.437 5.465 1.00 79.25 263 PRO A O 1
ATOM 2064 N N . GLU A 1 264 ? 5.390 2.229 3.486 1.00 82.75 264 GLU A N 1
ATOM 2065 C CA . GLU A 1 264 ? 5.344 0.771 3.408 1.00 82.75 264 GLU A CA 1
ATOM 2066 C C . GLU A 1 264 ? 6.270 0.158 4.461 1.00 82.75 264 GLU A C 1
ATOM 2068 O O . GLU A 1 264 ? 5.832 -0.687 5.243 1.00 82.75 264 GLU A O 1
ATOM 2073 N N . TYR A 1 265 ? 7.500 0.672 4.590 1.00 86.88 265 TYR A N 1
ATOM 2074 C CA . TYR A 1 265 ? 8.404 0.264 5.670 1.00 86.88 265 TYR A CA 1
ATOM 2075 C C . TYR A 1 265 ? 7.748 0.448 7.044 1.00 86.88 265 TYR A C 1
ATOM 2077 O O . TYR A 1 265 ? 7.757 -0.470 7.863 1.00 86.88 265 TYR A O 1
ATOM 2085 N N . MET A 1 266 ? 7.130 1.609 7.296 1.00 85.06 266 MET A N 1
ATOM 2086 C CA . MET A 1 266 ? 6.472 1.903 8.577 1.00 85.06 266 MET A CA 1
ATOM 2087 C C . MET A 1 266 ? 5.318 0.948 8.893 1.00 85.06 266 MET A C 1
ATOM 2089 O O . MET A 1 266 ? 5.177 0.524 10.040 1.00 85.06 266 MET A O 1
ATOM 2093 N N . ASN A 1 267 ? 4.534 0.573 7.884 1.00 85.62 267 ASN A N 1
ATOM 2094 C CA . ASN A 1 267 ? 3.460 -0.412 8.000 1.00 85.62 267 ASN A CA 1
ATOM 2095 C C . ASN A 1 267 ? 3.991 -1.824 8.312 1.00 85.62 267 ASN A C 1
ATOM 2097 O O . ASN A 1 267 ? 3.423 -2.551 9.130 1.00 85.62 267 ASN A O 1
ATOM 2101 N N . LEU A 1 268 ? 5.111 -2.199 7.692 1.00 87.69 268 LEU A N 1
ATOM 2102 C CA . LEU A 1 268 ? 5.722 -3.522 7.807 1.00 87.69 268 LEU A CA 1
ATOM 2103 C C . LEU A 1 268 ? 6.528 -3.733 9.097 1.00 87.69 268 LEU A C 1
ATOM 2105 O O . LEU A 1 268 ? 6.828 -4.879 9.427 1.00 87.69 268 LEU A O 1
ATOM 2109 N N . ARG A 1 269 ? 6.850 -2.685 9.872 1.00 85.12 269 ARG A N 1
ATOM 2110 C CA . ARG A 1 269 ? 7.628 -2.818 11.128 1.00 85.12 269 ARG A CA 1
ATOM 2111 C C . ARG A 1 269 ? 7.011 -3.788 12.134 1.00 85.12 269 ARG A C 1
ATOM 2113 O O . ARG A 1 269 ? 7.738 -4.451 12.869 1.00 85.12 269 ARG A O 1
ATOM 2120 N N . GLU A 1 270 ? 5.685 -3.875 12.166 1.00 83.75 270 GLU A N 1
ATOM 2121 C CA . GLU A 1 270 ? 4.952 -4.801 13.038 1.00 83.75 270 GLU A CA 1
ATOM 2122 C C . GLU A 1 270 ? 4.892 -6.232 12.469 1.00 83.75 270 GLU A C 1
ATOM 2124 O O . GLU A 1 270 ? 4.578 -7.174 13.191 1.00 83.75 270 GLU A O 1
ATOM 2129 N N . HIS A 1 271 ? 5.244 -6.413 11.193 1.00 87.88 271 HIS A N 1
ATOM 2130 C CA . HIS A 1 271 ? 5.295 -7.686 10.477 1.00 87.88 271 HIS A CA 1
ATOM 2131 C C . HIS A 1 271 ? 6.735 -8.025 10.089 1.00 87.88 271 HIS A C 1
ATOM 2133 O O . HIS A 1 271 ? 7.071 -8.134 8.910 1.00 87.88 271 HIS A O 1
ATOM 2139 N N . ARG A 1 272 ? 7.600 -8.208 11.094 1.00 88.62 272 ARG A N 1
ATOM 2140 C CA . ARG A 1 272 ? 9.047 -8.396 10.899 1.00 88.62 272 ARG A CA 1
ATOM 2141 C C . ARG A 1 272 ? 9.395 -9.442 9.833 1.00 88.62 272 ARG A C 1
ATOM 2143 O O . ARG A 1 272 ? 10.271 -9.190 9.017 1.00 88.62 272 ARG A O 1
ATOM 2150 N N . ARG A 1 273 ? 8.688 -10.577 9.801 1.00 90.31 273 ARG A N 1
ATOM 2151 C CA . ARG A 1 273 ? 8.924 -11.630 8.803 1.00 90.31 273 ARG A CA 1
ATOM 2152 C C . ARG A 1 273 ? 8.641 -11.159 7.372 1.00 90.31 273 ARG A C 1
ATOM 2154 O O . ARG A 1 273 ? 9.438 -11.434 6.485 1.00 90.31 273 ARG A O 1
ATOM 2161 N N . PHE A 1 274 ? 7.543 -10.433 7.155 1.00 93.00 274 PHE A N 1
ATOM 2162 C CA . PHE A 1 274 ? 7.207 -9.875 5.840 1.00 93.00 274 PHE A CA 1
ATOM 2163 C C . PHE A 1 274 ? 8.198 -8.785 5.441 1.00 93.00 274 PHE A C 1
ATOM 2165 O O . PHE A 1 274 ? 8.646 -8.760 4.302 1.00 93.00 274 PHE A O 1
ATOM 2172 N N . LEU A 1 275 ? 8.601 -7.937 6.392 1.00 92.44 275 LEU A N 1
ATOM 2173 C CA . LEU A 1 275 ? 9.630 -6.929 6.157 1.00 92.44 275 LEU A CA 1
ATOM 2174 C C . LEU A 1 275 ? 10.950 -7.563 5.696 1.00 92.44 275 LEU A C 1
ATOM 2176 O O . LEU A 1 275 ? 11.522 -7.114 4.710 1.00 92.44 275 LEU A O 1
ATOM 2180 N N . GLU A 1 276 ? 11.411 -8.615 6.377 1.00 91.50 276 GLU A N 1
ATOM 2181 C CA . GLU A 1 276 ? 12.638 -9.342 6.021 1.00 91.50 276 GLU A CA 1
ATOM 2182 C C . GLU A 1 276 ? 12.559 -9.955 4.614 1.00 91.50 276 GLU A C 1
ATOM 2184 O O . GLU A 1 276 ? 13.521 -9.856 3.855 1.00 91.50 276 GLU A O 1
ATOM 2189 N N . ILE A 1 277 ? 11.412 -10.542 4.250 1.00 92.44 277 ILE A N 1
ATOM 2190 C CA . ILE A 1 277 ? 11.175 -11.085 2.905 1.00 92.44 277 ILE A CA 1
ATOM 2191 C C . ILE A 1 277 ? 11.253 -9.967 1.858 1.00 92.44 277 ILE A C 1
ATOM 2193 O O . ILE A 1 277 ? 12.060 -10.050 0.936 1.00 92.44 277 ILE A O 1
ATOM 2197 N N . LEU A 1 278 ? 10.460 -8.904 2.016 1.00 93.00 278 LEU A N 1
ATOM 2198 C CA . LEU A 1 278 ? 10.337 -7.843 1.011 1.00 93.00 278 LEU A CA 1
ATOM 2199 C C . LEU A 1 278 ? 11.615 -6.996 0.879 1.00 93.00 278 LEU A C 1
ATOM 2201 O O . LEU A 1 278 ? 11.943 -6.532 -0.212 1.00 93.00 278 LEU A O 1
ATOM 2205 N N . GLN A 1 279 ? 12.392 -6.835 1.956 1.00 91.38 279 GLN A N 1
ATOM 2206 C CA . GLN A 1 279 ? 13.722 -6.214 1.888 1.00 91.38 279 GLN A CA 1
ATOM 2207 C C . GLN A 1 279 ? 14.750 -7.072 1.139 1.00 91.38 279 GLN A C 1
ATOM 2209 O O . GLN A 1 279 ? 15.718 -6.527 0.607 1.00 91.38 279 GLN A O 1
ATOM 2214 N N . GLY A 1 280 ? 14.550 -8.392 1.090 1.00 90.56 280 GLY A N 1
ATOM 2215 C CA . GLY A 1 280 ? 15.362 -9.312 0.294 1.00 90.56 280 GLY A CA 1
ATOM 2216 C C . GLY A 1 280 ? 15.071 -9.253 -1.208 1.00 90.56 280 GLY A C 1
ATOM 2217 O O . GLY A 1 280 ? 15.862 -9.769 -1.994 1.00 90.56 280 GLY A O 1
ATOM 2218 N N . ILE A 1 281 ? 13.970 -8.616 -1.610 1.00 92.75 281 ILE A N 1
ATOM 2219 C CA . ILE A 1 281 ? 13.541 -8.497 -3.005 1.00 92.75 281 ILE A CA 1
ATOM 2220 C C . ILE A 1 281 ? 14.041 -7.172 -3.565 1.00 92.75 281 ILE A C 1
ATOM 2222 O O . ILE A 1 281 ? 13.804 -6.108 -2.982 1.00 92.75 281 ILE A O 1
ATOM 2226 N N . SER A 1 282 ? 14.735 -7.235 -4.702 1.00 94.25 282 SER A N 1
ATOM 2227 C CA . SER A 1 282 ? 15.224 -6.039 -5.379 1.00 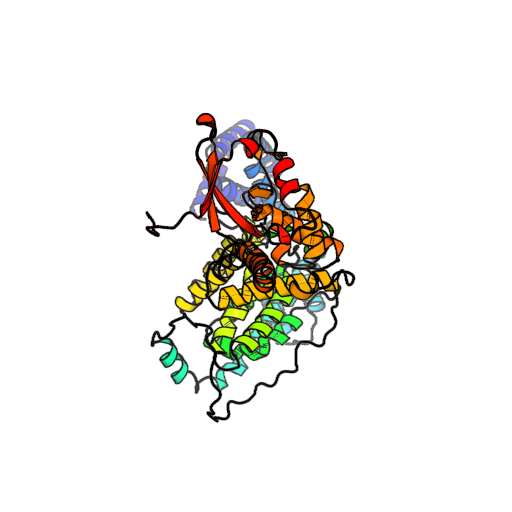94.25 282 SER A CA 1
ATOM 2228 C C . SER A 1 282 ? 14.062 -5.227 -5.959 1.00 94.25 282 SER A C 1
ATOM 2230 O O . SER A 1 282 ? 13.027 -5.770 -6.345 1.00 94.25 282 SER A O 1
ATOM 2232 N N . LEU A 1 283 ? 14.231 -3.911 -6.064 1.00 94.81 283 LEU A N 1
ATOM 2233 C CA . LEU A 1 283 ? 13.290 -3.038 -6.758 1.00 94.81 283 LEU A CA 1
ATOM 2234 C C . LEU A 1 283 ? 13.109 -3.487 -8.215 1.00 94.81 283 LEU A C 1
ATOM 2236 O O . LEU A 1 283 ? 12.002 -3.412 -8.744 1.00 94.81 283 LEU A O 1
ATOM 2240 N N . TYR A 1 284 ? 14.175 -3.984 -8.844 1.00 94.88 284 TYR A N 1
ATOM 2241 C CA . TYR A 1 284 ? 14.129 -4.557 -10.186 1.00 94.88 284 TYR A CA 1
ATOM 2242 C C . TYR A 1 284 ? 13.180 -5.760 -10.281 1.00 94.88 284 TYR A C 1
ATOM 2244 O O . TYR A 1 284 ? 12.332 -5.799 -11.169 1.00 94.88 284 TYR A O 1
ATOM 2252 N N . ASP A 1 285 ? 13.275 -6.723 -9.366 1.00 94.62 285 ASP A N 1
ATOM 2253 C CA . ASP A 1 285 ? 12.414 -7.911 -9.386 1.00 94.62 285 ASP A CA 1
ATOM 2254 C C . ASP A 1 285 ? 10.972 -7.564 -8.989 1.00 94.62 285 ASP A C 1
ATOM 2256 O O . ASP A 1 285 ? 10.022 -8.044 -9.608 1.00 94.62 285 ASP A O 1
ATOM 2260 N N . HIS A 1 286 ? 10.797 -6.670 -8.013 1.00 95.56 286 HIS A N 1
ATOM 2261 C CA . HIS A 1 286 ? 9.477 -6.190 -7.611 1.00 95.56 286 HIS A CA 1
ATOM 2262 C C . HIS A 1 286 ? 8.760 -5.479 -8.766 1.00 95.56 286 HIS A C 1
ATOM 2264 O O . HIS A 1 286 ? 7.627 -5.812 -9.105 1.00 95.56 286 HIS A O 1
ATOM 2270 N N . THR A 1 287 ? 9.450 -4.568 -9.457 1.00 97.19 287 THR A N 1
ATOM 2271 C CA . THR A 1 287 ? 8.888 -3.844 -10.607 1.00 97.19 287 THR A CA 1
ATOM 2272 C C . THR A 1 287 ? 8.477 -4.795 -11.737 1.00 97.19 287 THR A C 1
ATOM 2274 O O . THR A 1 287 ? 7.476 -4.551 -12.412 1.00 97.19 287 THR A O 1
ATOM 2277 N N . TYR A 1 288 ? 9.188 -5.913 -11.914 1.00 96.56 288 TYR A N 1
ATOM 2278 C CA . TYR A 1 288 ? 8.816 -6.951 -12.876 1.00 96.56 288 TYR A CA 1
ATOM 2279 C C . TYR A 1 288 ? 7.503 -7.629 -12.476 1.00 96.56 288 TYR A C 1
ATOM 2281 O O . TYR A 1 288 ? 6.595 -7.752 -13.300 1.00 96.56 288 TYR A O 1
ATOM 2289 N N . ASN A 1 289 ? 7.382 -8.032 -11.206 1.00 96.06 289 ASN A N 1
ATOM 2290 C CA . ASN A 1 289 ? 6.167 -8.653 -10.678 1.00 96.06 289 ASN A CA 1
ATOM 2291 C C . ASN A 1 289 ? 4.964 -7.700 -10.784 1.00 96.06 289 ASN A C 1
ATOM 2293 O O . ASN A 1 289 ? 3.876 -8.126 -11.182 1.00 96.06 289 ASN A O 1
ATOM 2297 N N . VAL A 1 290 ? 5.168 -6.408 -10.505 1.00 96.56 290 VAL A N 1
ATOM 2298 C CA . VAL A 1 290 ? 4.144 -5.366 -10.670 1.00 96.56 290 VAL A CA 1
ATOM 2299 C C . VAL A 1 290 ? 3.757 -5.209 -12.137 1.00 96.56 290 VAL A C 1
ATOM 2301 O O . VAL A 1 290 ? 2.570 -5.229 -12.445 1.00 96.56 290 VAL A O 1
ATOM 2304 N N . LEU A 1 291 ? 4.717 -5.113 -13.064 1.00 97.06 291 LEU A N 1
ATOM 2305 C CA . LEU A 1 291 ? 4.427 -5.009 -14.498 1.00 97.06 291 LEU A CA 1
ATOM 2306 C C . LEU A 1 291 ? 3.631 -6.214 -15.006 1.00 97.06 291 LEU A C 1
ATOM 2308 O O . LEU A 1 291 ? 2.622 -6.036 -15.691 1.00 97.06 291 LEU A O 1
ATOM 2312 N N . LYS A 1 292 ? 4.071 -7.428 -14.660 1.00 95.31 292 LYS A N 1
ATOM 2313 C CA . LYS A 1 292 ? 3.387 -8.674 -15.018 1.00 95.31 292 LYS A CA 1
ATOM 2314 C C . LYS A 1 292 ? 1.929 -8.629 -14.561 1.00 95.31 292 LYS A C 1
ATOM 2316 O O . LYS A 1 292 ? 1.014 -8.772 -15.367 1.00 95.31 292 LYS A 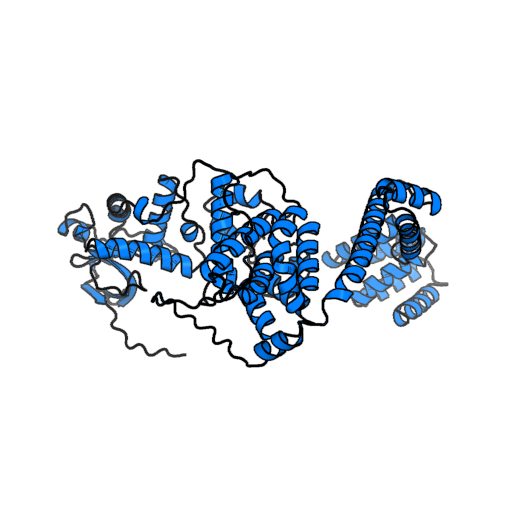O 1
ATOM 2321 N N . THR A 1 293 ? 1.724 -8.326 -13.284 1.00 95.06 293 THR A N 1
ATOM 2322 C CA . THR A 1 293 ? 0.394 -8.318 -12.676 1.00 95.06 293 THR A CA 1
ATOM 2323 C C . THR A 1 293 ? -0.490 -7.188 -13.203 1.00 95.06 293 THR A C 1
ATOM 2325 O O . THR A 1 293 ? -1.683 -7.384 -13.426 1.00 95.06 293 THR A O 1
ATOM 2328 N N . ALA A 1 294 ? 0.082 -6.010 -13.460 1.00 94.06 294 ALA A N 1
ATOM 2329 C CA . ALA A 1 294 ? -0.634 -4.873 -14.026 1.00 94.06 294 ALA A CA 1
ATOM 2330 C C . ALA A 1 294 ? -1.149 -5.175 -15.436 1.00 94.06 294 ALA A C 1
ATOM 2332 O O . ALA A 1 294 ? -2.272 -4.802 -15.769 1.00 94.06 294 ALA A O 1
ATOM 2333 N N . LEU A 1 295 ? -0.356 -5.872 -16.256 1.00 92.44 295 LEU A N 1
ATOM 2334 C CA . LEU A 1 295 ? -0.778 -6.310 -17.585 1.00 92.44 295 LEU A CA 1
ATOM 2335 C C . LEU A 1 295 ? -1.920 -7.327 -17.518 1.00 92.44 295 LEU A C 1
ATOM 2337 O O . LEU A 1 295 ? -2.851 -7.225 -18.317 1.00 92.44 295 LEU A O 1
ATOM 2341 N N . ASP A 1 296 ? -1.884 -8.259 -16.567 1.00 90.06 296 ASP A N 1
ATOM 2342 C CA . ASP A 1 296 ? -2.961 -9.235 -16.373 1.00 90.06 296 ASP A CA 1
ATOM 2343 C C . ASP A 1 296 ? -4.267 -8.540 -15.949 1.00 90.06 296 ASP A C 1
ATOM 2345 O O . ASP A 1 296 ? -5.295 -8.693 -16.610 1.00 90.06 296 ASP A O 1
ATOM 2349 N N . ILE A 1 297 ? -4.214 -7.663 -14.936 1.00 88.75 297 ILE A N 1
ATOM 2350 C CA . ILE A 1 297 ? -5.380 -6.876 -14.499 1.00 88.75 297 ILE A CA 1
ATOM 2351 C C . ILE A 1 297 ? -5.909 -5.998 -15.641 1.00 88.75 297 ILE A C 1
ATOM 2353 O O . ILE A 1 297 ? -7.122 -5.907 -15.847 1.00 88.75 297 ILE A O 1
ATOM 2357 N N . ALA A 1 298 ? -5.025 -5.341 -16.394 1.00 86.81 298 ALA A N 1
ATOM 2358 C CA . ALA A 1 298 ? -5.414 -4.472 -17.499 1.00 86.81 298 ALA A CA 1
ATOM 2359 C C . ALA A 1 298 ? -6.115 -5.251 -18.620 1.00 86.81 298 ALA A C 1
ATOM 2361 O O . ALA A 1 298 ? -7.126 -4.784 -19.143 1.00 86.81 298 ALA A O 1
ATOM 2362 N N . ARG A 1 299 ? -5.633 -6.450 -18.968 1.00 84.06 299 ARG A N 1
ATOM 2363 C CA . ARG A 1 299 ? -6.280 -7.318 -19.966 1.00 84.06 299 ARG A CA 1
ATOM 2364 C C . ARG A 1 299 ? -7.696 -7.701 -19.542 1.00 84.06 299 ARG A C 1
ATOM 2366 O O . ARG A 1 299 ? -8.623 -7.562 -20.344 1.00 84.06 299 ARG A O 1
ATOM 2373 N N . ASP A 1 300 ? -7.870 -8.089 -18.281 1.00 83.06 300 ASP A N 1
ATOM 2374 C CA . ASP A 1 300 ? -9.176 -8.447 -17.719 1.00 83.06 300 ASP A CA 1
ATOM 2375 C C . ASP A 1 300 ? -10.132 -7.249 -17.659 1.00 83.06 300 ASP A C 1
ATOM 2377 O O . ASP A 1 300 ? -11.321 -7.369 -17.967 1.00 83.06 300 ASP A O 1
ATOM 2381 N N . THR A 1 301 ? -9.602 -6.078 -17.297 1.00 78.38 301 THR A N 1
ATOM 2382 C CA . THR A 1 301 ? -10.368 -4.831 -17.159 1.00 78.38 301 THR A CA 1
ATOM 2383 C C . THR A 1 301 ? -10.800 -4.286 -18.518 1.00 78.38 301 THR A C 1
ATOM 2385 O O . THR A 1 301 ? -11.942 -3.861 -18.689 1.00 78.38 301 THR A O 1
ATOM 2388 N N . PHE A 1 302 ? -9.907 -4.305 -19.510 1.00 76.56 302 PHE A N 1
ATOM 2389 C CA . PHE A 1 302 ? -10.153 -3.696 -20.816 1.00 76.56 302 PHE A CA 1
ATOM 2390 C C . PHE A 1 302 ? -10.848 -4.620 -21.812 1.00 76.56 302 PHE A C 1
ATOM 2392 O O . PHE A 1 302 ? -11.442 -4.111 -22.764 1.00 76.56 302 PHE A O 1
ATOM 2399 N N . ARG A 1 303 ? -10.792 -5.949 -21.622 1.00 68.38 303 ARG A N 1
ATOM 2400 C CA . ARG A 1 303 ? -11.427 -6.962 -22.491 1.00 68.38 303 ARG A CA 1
ATOM 2401 C C . ARG A 1 303 ? -11.273 -6.658 -23.994 1.00 68.38 303 ARG A C 1
ATOM 2403 O O . ARG A 1 303 ? -12.244 -6.749 -24.742 1.00 68.38 303 ARG A O 1
ATOM 2410 N N . GLN A 1 304 ? -10.070 -6.255 -24.421 1.00 56.12 304 GLN A N 1
ATOM 2411 C CA . GLN A 1 304 ? -9.703 -5.919 -25.814 1.00 56.12 304 GLN A CA 1
ATOM 2412 C C . GLN A 1 304 ? -10.346 -4.646 -26.409 1.00 56.12 304 GLN A C 1
ATOM 2414 O O . GLN A 1 304 ? -10.213 -4.380 -27.601 1.00 56.12 304 GLN A O 1
ATOM 2419 N N . ARG A 1 305 ? -11.053 -3.829 -25.614 1.00 53.84 305 ARG A N 1
ATOM 2420 C CA . ARG A 1 305 ? -11.701 -2.588 -26.095 1.00 53.84 305 ARG A CA 1
ATOM 2421 C C . ARG A 1 305 ? -10.822 -1.343 -25.958 1.00 53.84 305 ARG A C 1
ATOM 2423 O O . ARG A 1 305 ? -11.083 -0.339 -26.616 1.00 53.84 305 ARG A O 1
ATOM 2430 N N . HIS A 1 306 ? -9.791 -1.403 -25.114 1.00 59.66 306 HIS A N 1
ATOM 2431 C CA . HIS A 1 306 ? -8.998 -0.238 -24.708 1.00 59.66 306 HIS A CA 1
ATOM 2432 C C . HIS A 1 306 ? -7.487 -0.513 -24.677 1.00 59.66 306 HIS A C 1
ATOM 2434 O O . HIS A 1 306 ? -6.778 -0.002 -23.812 1.00 59.66 306 HIS A O 1
ATOM 2440 N N . ASP A 1 307 ? -6.969 -1.272 -25.646 1.00 65.31 307 ASP A N 1
ATOM 2441 C CA . ASP A 1 307 ? -5.534 -1.600 -25.747 1.00 65.31 307 ASP A CA 1
ATOM 2442 C C . ASP A 1 307 ? -4.635 -0.349 -25.799 1.00 65.31 307 ASP A C 1
ATOM 2444 O O . ASP A 1 307 ? -3.480 -0.378 -25.379 1.00 65.31 307 ASP A O 1
ATOM 2448 N N . LEU A 1 308 ? -5.187 0.790 -26.231 1.00 67.06 308 LEU A N 1
ATOM 2449 C CA . LEU A 1 308 ? -4.518 2.096 -26.250 1.00 67.06 308 LEU A CA 1
ATOM 2450 C C . LEU A 1 308 ? -4.130 2.622 -24.854 1.00 67.06 308 LEU A C 1
ATOM 2452 O O . LEU A 1 308 ? -3.293 3.518 -24.763 1.00 67.06 308 LEU A O 1
ATOM 2456 N N . LEU A 1 309 ? -4.700 2.076 -23.773 1.00 75.19 309 LEU A N 1
ATOM 2457 C CA . LEU A 1 309 ? -4.338 2.425 -22.395 1.00 75.19 309 LEU A CA 1
ATOM 2458 C C . LEU A 1 309 ? -3.149 1.606 -21.868 1.00 75.19 309 LEU A C 1
ATOM 2460 O O . LEU A 1 309 ? -2.477 2.043 -20.933 1.00 75.19 309 LEU A O 1
ATOM 2464 N N . LEU A 1 310 ? -2.823 0.464 -22.483 1.00 84.06 310 LEU A N 1
ATOM 2465 C CA . LEU A 1 310 ? -1.732 -0.415 -22.042 1.00 84.06 310 LEU A CA 1
ATOM 2466 C C . LEU A 1 310 ? -0.357 0.267 -22.015 1.00 84.06 310 LEU A C 1
ATOM 2468 O O . LEU A 1 310 ? 0.362 0.059 -21.039 1.00 84.06 310 LEU A O 1
ATOM 2472 N N . PRO A 1 311 ? 0.018 1.135 -22.978 1.00 85.88 311 PRO A N 1
ATOM 2473 C CA . PRO A 1 311 ? 1.251 1.910 -22.872 1.00 85.88 311 PRO A CA 1
ATOM 2474 C C . PRO A 1 311 ? 1.344 2.719 -21.576 1.00 85.88 311 PRO A C 1
ATOM 2476 O O . PRO A 1 311 ? 2.406 2.773 -20.961 1.00 85.88 311 PRO A O 1
ATOM 2479 N N . SER A 1 312 ? 0.230 3.307 -21.123 1.00 87.94 312 SER A N 1
ATOM 2480 C CA . SER A 1 312 ? 0.220 4.064 -19.872 1.00 87.94 312 SER A CA 1
ATOM 2481 C C . SER A 1 312 ? 0.388 3.156 -18.649 1.00 87.94 312 SER A C 1
ATOM 2483 O O . SER A 1 312 ? 1.148 3.487 -17.746 1.00 87.94 312 SER A O 1
ATOM 2485 N N . ILE A 1 313 ? -0.227 1.970 -18.657 1.00 90.19 313 ILE A N 1
ATOM 2486 C CA . ILE A 1 313 ? -0.053 0.969 -17.596 1.00 90.19 313 ILE A CA 1
ATOM 2487 C C . ILE A 1 313 ? 1.396 0.481 -17.530 1.00 90.19 313 ILE A C 1
ATOM 2489 O O . ILE A 1 313 ? 1.973 0.451 -16.449 1.00 90.19 313 ILE A O 1
ATOM 2493 N N . ILE A 1 314 ? 2.010 0.164 -18.674 1.00 94.69 314 ILE A N 1
ATOM 2494 C CA . ILE A 1 314 ? 3.401 -0.306 -18.745 1.00 94.69 314 ILE A CA 1
ATOM 2495 C C . ILE A 1 314 ? 4.350 0.750 -18.174 1.00 94.69 314 ILE A C 1
ATOM 2497 O O . ILE A 1 314 ? 5.149 0.449 -17.290 1.00 94.69 314 ILE A O 1
ATOM 2501 N N . ILE A 1 315 ? 4.250 1.996 -18.647 1.00 95.94 315 ILE A N 1
ATOM 2502 C CA . ILE A 1 315 ? 5.127 3.077 -18.184 1.00 95.94 315 ILE A CA 1
ATOM 2503 C C . ILE A 1 315 ? 4.888 3.382 -16.700 1.00 95.94 315 ILE A C 1
ATOM 2505 O O . ILE A 1 315 ? 5.856 3.544 -15.959 1.00 95.94 315 ILE A O 1
ATOM 2509 N N . ALA A 1 316 ? 3.633 3.419 -16.242 1.00 95.00 316 ALA A N 1
ATOM 2510 C CA . ALA A 1 316 ? 3.322 3.654 -14.834 1.00 95.00 316 ALA A CA 1
ATOM 2511 C C . ALA A 1 316 ? 3.851 2.529 -13.932 1.00 95.00 316 ALA A C 1
ATOM 2513 O O . ALA A 1 316 ? 4.469 2.829 -12.916 1.00 95.00 316 ALA A O 1
ATOM 2514 N N . ALA A 1 317 ? 3.684 1.260 -14.319 1.00 96.69 317 ALA A N 1
ATOM 2515 C CA . ALA A 1 317 ? 4.195 0.113 -13.568 1.00 96.69 317 ALA A CA 1
ATOM 2516 C C . ALA A 1 317 ? 5.723 0.149 -13.449 1.00 96.69 317 ALA A C 1
ATOM 2518 O O . ALA A 1 317 ? 6.256 0.005 -12.353 1.00 96.69 317 ALA A O 1
ATOM 2519 N N . LEU A 1 318 ? 6.429 0.431 -14.549 1.00 97.69 318 LEU A N 1
ATOM 2520 C CA . LEU A 1 318 ? 7.889 0.569 -14.548 1.00 97.69 318 LEU A CA 1
ATOM 2521 C C . LEU A 1 318 ? 8.380 1.761 -13.712 1.00 97.69 318 LEU A C 1
ATOM 2523 O O . LEU A 1 318 ? 9.486 1.731 -13.177 1.00 97.69 318 LEU A O 1
ATOM 2527 N N . ALA A 1 319 ? 7.582 2.825 -13.620 1.00 97.25 319 ALA A N 1
ATOM 2528 C CA . ALA A 1 319 ? 7.976 4.067 -12.969 1.00 97.25 319 ALA A CA 1
ATOM 2529 C C . ALA A 1 319 ? 7.518 4.201 -11.506 1.00 97.25 319 ALA A C 1
ATOM 2531 O O . ALA A 1 319 ? 8.042 5.074 -10.814 1.00 97.25 319 ALA A O 1
ATOM 2532 N N . HIS A 1 320 ? 6.555 3.403 -11.029 1.00 95.19 320 HIS A N 1
ATOM 2533 C CA . HIS A 1 320 ? 5.839 3.682 -9.772 1.00 95.19 320 HIS A CA 1
ATOM 2534 C C . HIS A 1 320 ? 6.771 3.847 -8.559 1.00 95.19 320 HIS A C 1
ATOM 2536 O O . HIS A 1 320 ? 6.624 4.800 -7.792 1.00 95.19 320 HIS A O 1
ATOM 2542 N N . ASP A 1 321 ? 7.797 2.998 -8.472 1.00 95.00 321 ASP A N 1
ATOM 2543 C CA . ASP A 1 321 ? 8.715 2.927 -7.336 1.00 95.00 321 ASP A CA 1
ATOM 2544 C C . ASP A 1 321 ? 10.139 3.423 -7.629 1.00 95.00 321 ASP A C 1
ATOM 2546 O O . ASP A 1 321 ? 11.015 3.356 -6.764 1.00 95.00 321 ASP A O 1
ATOM 2550 N N . ILE A 1 322 ? 10.411 4.020 -8.799 1.00 95.75 322 ILE A N 1
ATOM 2551 C CA . ILE A 1 322 ? 11.767 4.518 -9.128 1.00 95.75 322 ILE A CA 1
ATOM 2552 C C . ILE A 1 322 ? 12.250 5.603 -8.155 1.00 95.75 322 ILE A C 1
ATOM 2554 O O . ILE A 1 322 ? 13.447 5.859 -8.036 1.00 95.75 322 ILE A O 1
ATOM 2558 N N . GLY A 1 323 ? 11.329 6.234 -7.419 1.00 93.00 323 GLY A N 1
ATOM 2559 C CA . GLY A 1 323 ? 11.660 7.153 -6.336 1.00 93.00 323 GLY A CA 1
ATOM 2560 C C . GLY A 1 323 ? 12.437 6.502 -5.186 1.00 93.00 323 GLY A C 1
ATOM 2561 O O . GLY A 1 323 ? 13.108 7.223 -4.450 1.00 93.00 323 GLY A O 1
ATOM 2562 N N . LYS A 1 324 ? 12.400 5.168 -5.052 1.00 91.62 324 LYS A N 1
ATOM 2563 C CA . LYS A 1 324 ? 13.189 4.393 -4.082 1.00 91.62 324 LYS A CA 1
ATOM 2564 C C . LYS A 1 324 ? 14.680 4.323 -4.460 1.00 91.62 324 LYS A C 1
ATOM 2566 O O . LYS A 1 324 ? 15.526 4.096 -3.592 1.00 91.62 324 LYS A O 1
ATOM 2571 N N . ILE A 1 325 ? 15.034 4.602 -5.722 1.00 92.44 325 ILE A N 1
ATOM 2572 C CA . ILE A 1 325 ? 16.421 4.578 -6.209 1.00 92.44 325 ILE A CA 1
ATOM 2573 C C . ILE A 1 325 ? 17.250 5.695 -5.543 1.00 92.44 325 ILE A C 1
ATOM 2575 O O . ILE A 1 325 ? 16.890 6.875 -5.623 1.00 92.44 325 ILE A O 1
ATOM 2579 N N . PRO A 1 326 ? 18.410 5.385 -4.926 1.00 90.25 326 PRO A N 1
ATOM 2580 C CA . PRO A 1 326 ? 19.172 6.363 -4.153 1.00 90.25 326 PRO A CA 1
ATOM 2581 C C . PRO A 1 326 ? 19.698 7.573 -4.937 1.00 90.25 326 PRO A C 1
ATOM 2583 O O . PRO A 1 326 ? 19.858 8.645 -4.351 1.00 90.25 326 PRO A O 1
ATOM 2586 N N . SER A 1 327 ? 20.030 7.430 -6.223 1.00 90.94 327 SER A N 1
ATOM 2587 C CA . SER A 1 327 ? 20.487 8.553 -7.058 1.00 90.94 327 SER A CA 1
ATOM 2588 C C . SER A 1 327 ? 19.357 9.560 -7.290 1.00 90.94 327 SER A C 1
ATOM 2590 O O . SER A 1 327 ? 19.529 10.754 -7.028 1.00 90.94 327 SER A O 1
ATOM 2592 N N . ILE A 1 328 ? 18.175 9.063 -7.661 1.00 92.38 328 ILE A N 1
ATOM 2593 C CA . ILE A 1 328 ? 16.955 9.846 -7.856 1.00 92.38 328 ILE A CA 1
ATOM 2594 C C . ILE A 1 328 ? 16.564 10.510 -6.541 1.00 92.38 328 ILE A C 1
ATOM 2596 O O . ILE A 1 328 ? 16.441 11.734 -6.485 1.00 92.38 328 ILE A O 1
ATOM 2600 N N . TRP A 1 329 ? 16.490 9.735 -5.460 1.00 88.50 329 TRP A N 1
ATOM 2601 C CA . TRP A 1 329 ? 16.157 10.237 -4.131 1.00 88.50 329 TRP A CA 1
ATOM 2602 C C . TRP A 1 329 ? 17.042 11.402 -3.682 1.00 88.50 329 TRP A C 1
ATOM 2604 O O . TRP A 1 329 ? 16.546 12.439 -3.244 1.00 88.50 329 TRP A O 1
ATOM 2614 N N . ARG A 1 330 ? 18.368 11.263 -3.812 1.00 87.69 330 ARG A N 1
ATOM 2615 C CA . ARG A 1 330 ? 19.330 12.286 -3.366 1.00 87.69 330 ARG A CA 1
ATOM 2616 C C . ARG A 1 330 ? 19.350 13.524 -4.256 1.00 87.69 330 ARG A C 1
ATOM 2618 O O . ARG A 1 330 ? 19.679 14.601 -3.763 1.00 87.69 330 ARG A O 1
ATOM 2625 N N . SER A 1 331 ? 19.065 13.359 -5.545 1.00 86.25 331 SER A N 1
ATOM 2626 C CA . SER A 1 331 ? 19.028 14.461 -6.513 1.00 86.25 331 SER A CA 1
ATOM 2627 C C . SER A 1 331 ? 17.712 15.244 -6.487 1.00 86.25 331 SER A C 1
ATOM 2629 O O . SER A 1 331 ? 17.653 16.359 -7.002 1.00 86.25 331 SER A O 1
ATOM 2631 N N . SER A 1 332 ? 16.668 14.685 -5.869 1.00 86.00 332 SER A N 1
ATOM 2632 C CA . SER A 1 332 ? 15.339 15.280 -5.863 1.00 86.00 332 SER A CA 1
ATOM 2633 C C . SER A 1 332 ? 15.244 16.525 -4.980 1.00 86.00 332 SER A C 1
ATOM 2635 O O . SER A 1 332 ? 15.655 16.539 -3.818 1.00 86.00 332 SER A O 1
ATOM 2637 N N . ASN A 1 333 ? 14.601 17.560 -5.521 1.00 85.12 333 ASN A N 1
ATOM 2638 C CA . ASN A 1 333 ? 14.248 18.784 -4.797 1.00 85.12 333 ASN A CA 1
ATOM 2639 C C . ASN A 1 333 ? 12.853 18.713 -4.145 1.00 85.12 333 ASN A C 1
ATOM 2641 O O . ASN A 1 333 ? 12.369 19.704 -3.591 1.00 85.12 333 ASN A O 1
ATOM 2645 N N . VAL A 1 334 ? 12.182 17.558 -4.210 1.00 84.19 334 VAL A N 1
ATOM 2646 C CA . VAL A 1 334 ? 10.831 17.376 -3.672 1.00 84.19 334 VAL A CA 1
ATOM 2647 C C . VAL A 1 334 ? 10.845 17.453 -2.142 1.00 84.19 334 VAL A C 1
ATOM 2649 O O . VAL A 1 334 ? 11.494 16.666 -1.453 1.00 84.19 334 VAL A O 1
ATOM 2652 N N . LYS A 1 335 ? 10.075 18.399 -1.591 1.00 78.94 335 LYS A N 1
ATOM 2653 C CA . LYS A 1 335 ? 10.027 18.674 -0.144 1.00 78.94 335 LYS A CA 1
ATOM 2654 C C . LYS A 1 335 ? 9.416 17.540 0.681 1.00 78.94 335 LYS A C 1
ATOM 2656 O O . LYS A 1 335 ? 9.866 17.322 1.801 1.00 78.94 335 LYS A O 1
ATOM 2661 N N . SER A 1 336 ? 8.396 16.851 0.154 1.00 72.56 336 SER A N 1
ATOM 2662 C CA . SER A 1 336 ? 7.660 15.809 0.889 1.00 72.56 336 SER A CA 1
ATOM 2663 C C . SER A 1 336 ? 8.531 14.606 1.240 1.00 72.56 336 SER A C 1
ATOM 2665 O O . SER A 1 336 ? 8.208 13.924 2.207 1.00 72.56 336 SER A O 1
ATOM 2667 N N . ARG A 1 337 ? 9.622 14.376 0.484 1.00 77.12 337 ARG A N 1
ATOM 2668 C CA . ARG A 1 337 ? 10.514 13.215 0.612 1.00 77.12 337 ARG A CA 1
ATOM 2669 C C . ARG A 1 337 ? 9.719 11.931 0.840 1.00 77.12 337 ARG A C 1
ATOM 2671 O O . ARG A 1 337 ? 9.882 11.265 1.858 1.00 77.12 337 ARG A O 1
ATOM 2678 N N . ARG A 1 338 ? 8.846 11.628 -0.118 1.00 84.94 338 ARG A N 1
ATOM 2679 C CA . ARG A 1 338 ? 8.176 10.335 -0.264 1.00 84.94 338 ARG A CA 1
ATOM 2680 C C . ARG A 1 338 ? 8.466 9.789 -1.656 1.00 84.94 338 ARG A C 1
ATOM 2682 O O . ARG A 1 338 ? 8.594 10.598 -2.584 1.00 84.94 338 ARG A O 1
ATOM 2689 N N . HIS A 1 339 ? 8.643 8.478 -1.806 1.00 89.50 339 HIS A N 1
ATOM 2690 C CA . HIS A 1 339 ? 9.103 7.897 -3.074 1.00 89.50 339 HIS A CA 1
ATOM 2691 C C . HIS A 1 339 ? 8.078 8.115 -4.178 1.00 89.50 339 HIS A C 1
ATOM 2693 O O . HIS A 1 339 ? 8.492 8.424 -5.288 1.00 89.50 339 HIS A O 1
ATOM 2699 N N . GLU A 1 340 ? 6.778 8.110 -3.874 1.00 90.62 340 GLU A N 1
ATOM 2700 C CA . GLU A 1 340 ? 5.732 8.379 -4.859 1.00 90.62 340 GLU A CA 1
ATOM 2701 C C . GLU A 1 340 ? 5.863 9.795 -5.442 1.00 90.62 340 GLU A C 1
ATOM 2703 O O . GLU A 1 340 ? 5.795 10.002 -6.654 1.00 90.62 340 GLU A O 1
ATOM 2708 N N . SER A 1 341 ? 6.146 10.798 -4.600 1.00 91.00 341 SER A N 1
ATOM 2709 C CA . SER A 1 341 ? 6.361 12.173 -5.063 1.00 91.00 341 SER A CA 1
ATOM 2710 C C . SER A 1 341 ? 7.672 12.323 -5.837 1.00 91.00 341 SER A C 1
ATOM 2712 O O . SER A 1 341 ? 7.733 13.076 -6.808 1.00 91.00 341 SER A O 1
ATOM 2714 N N . VAL A 1 342 ? 8.731 11.647 -5.387 1.00 92.25 342 VAL A N 1
ATOM 2715 C CA . VAL A 1 342 ? 10.066 11.727 -5.991 1.00 92.25 342 VAL A CA 1
ATOM 2716 C C . VAL A 1 342 ? 10.106 11.017 -7.345 1.00 92.25 342 VAL A C 1
ATOM 2718 O O . VAL A 1 342 ? 10.607 11.592 -8.310 1.00 92.25 342 VAL A O 1
ATOM 2721 N N . GLY A 1 343 ? 9.543 9.811 -7.427 1.00 94.12 343 GLY A N 1
ATOM 2722 C CA . GLY A 1 343 ? 9.404 9.038 -8.658 1.00 94.12 343 GLY A CA 1
ATOM 2723 C C . GLY A 1 343 ? 8.539 9.771 -9.675 1.00 94.12 343 GLY A C 1
ATOM 2724 O O . GLY A 1 343 ? 8.959 9.943 -10.816 1.00 94.12 343 GLY A O 1
ATOM 2725 N N . ALA A 1 344 ? 7.402 10.331 -9.242 1.00 94.69 344 ALA A N 1
ATOM 2726 C CA . ALA A 1 344 ? 6.543 11.136 -10.107 1.00 94.69 344 ALA A CA 1
ATOM 2727 C C . ALA A 1 344 ? 7.272 12.361 -10.682 1.00 94.69 344 ALA A C 1
ATOM 2729 O O . ALA A 1 344 ? 7.126 12.652 -11.863 1.00 94.69 344 ALA A O 1
ATOM 2730 N N . ALA A 1 345 ? 8.074 13.067 -9.876 1.00 94.62 345 ALA A N 1
ATOM 2731 C CA . ALA A 1 345 ? 8.852 14.211 -10.356 1.00 94.62 345 ALA A CA 1
ATOM 2732 C C . ALA A 1 345 ? 9.922 13.797 -11.384 1.00 94.62 345 ALA A C 1
ATOM 2734 O O . ALA A 1 345 ? 10.092 14.467 -12.400 1.00 94.62 345 ALA A O 1
ATOM 2735 N N . LYS A 1 346 ? 10.614 12.670 -11.160 1.00 95.81 346 LYS A N 1
ATOM 2736 C CA . LYS A 1 346 ? 11.583 12.143 -12.133 1.00 95.81 346 LYS A CA 1
ATOM 2737 C C . LYS A 1 346 ? 10.899 11.701 -13.430 1.00 95.81 346 LYS A C 1
ATOM 2739 O O . LYS A 1 346 ? 11.419 11.991 -14.503 1.00 95.81 346 LYS A O 1
ATOM 2744 N N . LEU A 1 347 ? 9.740 11.048 -13.351 1.00 95.81 347 LEU A N 1
ATOM 2745 C CA . LEU A 1 347 ? 8.966 10.672 -14.534 1.00 95.81 347 LEU A CA 1
ATOM 2746 C C . LEU A 1 347 ? 8.481 11.908 -15.307 1.00 95.81 347 LEU A C 1
ATOM 2748 O O . LEU A 1 347 ? 8.575 11.944 -16.530 1.00 95.81 347 LEU A O 1
ATOM 2752 N N . GLU A 1 348 ? 8.018 12.945 -14.608 1.00 94.88 348 GLU A N 1
ATOM 2753 C CA . GLU A 1 348 ? 7.613 14.220 -15.210 1.00 94.88 348 GLU A CA 1
ATOM 2754 C C . GLU A 1 348 ? 8.768 14.888 -15.978 1.00 94.88 348 GLU A C 1
ATOM 2756 O O . GLU A 1 348 ? 8.564 15.392 -17.084 1.00 94.88 348 GLU A O 1
ATOM 2761 N N . ASP A 1 349 ? 9.994 14.811 -15.450 1.00 93.75 349 ASP A N 1
ATOM 2762 C CA . ASP A 1 349 ? 11.198 15.274 -16.145 1.00 93.75 349 ASP A CA 1
ATOM 2763 C C . ASP A 1 349 ? 11.509 14.459 -17.410 1.00 93.75 349 ASP A C 1
ATOM 2765 O O . ASP A 1 349 ? 11.856 15.046 -18.436 1.00 93.75 349 ASP A O 1
ATOM 2769 N N . MET A 1 350 ? 11.358 13.130 -17.362 1.00 94.19 350 MET A N 1
ATOM 2770 C CA . MET A 1 350 ? 11.538 12.243 -18.528 1.00 94.19 350 MET A CA 1
ATOM 2771 C C . MET A 1 350 ? 10.492 12.517 -19.614 1.00 94.19 350 MET A C 1
ATOM 2773 O O . MET A 1 350 ? 10.768 12.439 -20.806 1.00 94.19 350 MET A O 1
ATOM 2777 N N . LEU A 1 351 ? 9.291 12.905 -19.197 1.00 91.69 351 LEU A N 1
ATOM 2778 C CA . LEU A 1 351 ? 8.162 13.218 -20.063 1.00 91.69 351 LEU A CA 1
ATOM 2779 C C . LEU A 1 351 ? 8.163 14.663 -20.591 1.00 91.69 351 LEU A C 1
ATOM 2781 O O . LEU A 1 351 ? 7.208 15.072 -21.257 1.00 91.69 351 LEU A O 1
ATOM 2785 N N . ARG A 1 352 ? 9.183 15.479 -20.297 1.00 90.31 352 ARG A N 1
ATOM 2786 C CA . ARG A 1 352 ? 9.160 16.923 -20.593 1.00 90.31 352 ARG A CA 1
ATOM 2787 C C . ARG A 1 352 ? 8.961 17.233 -22.078 1.00 90.31 352 ARG A C 1
ATOM 2789 O O . ARG A 1 352 ? 8.188 18.132 -22.394 1.00 90.31 352 ARG A O 1
ATOM 2796 N N . SER A 1 353 ? 9.621 16.488 -22.963 1.00 86.25 353 SER A N 1
ATOM 2797 C CA . SER A 1 353 ? 9.515 16.616 -24.425 1.00 86.25 353 SER A CA 1
ATOM 2798 C C . SER A 1 353 ? 8.318 15.873 -25.027 1.00 86.25 353 SER A C 1
ATOM 2800 O O . SER A 1 353 ? 8.080 15.970 -26.229 1.00 86.25 353 SER A O 1
ATOM 2802 N N . HIS A 1 354 ? 7.557 15.130 -24.221 1.00 85.62 354 HIS A N 1
ATOM 2803 C CA . HIS A 1 354 ? 6.442 14.335 -24.711 1.00 85.62 354 HIS A CA 1
ATOM 2804 C C . HIS A 1 354 ? 5.250 15.238 -25.065 1.00 85.62 354 HIS A C 1
ATOM 2806 O O . HIS A 1 354 ? 4.764 15.995 -24.227 1.00 85.62 354 HIS A O 1
ATOM 2812 N N . GLY A 1 355 ? 4.755 15.150 -26.303 1.00 80.19 355 GLY A N 1
ATOM 2813 C CA . GLY A 1 355 ? 3.747 16.077 -26.840 1.00 80.19 355 GLY A CA 1
ATOM 2814 C C . GLY A 1 355 ? 2.311 15.883 -26.331 1.00 80.19 355 GLY A C 1
ATOM 2815 O O . GLY A 1 355 ? 1.437 16.681 -26.657 1.00 80.19 355 GLY A O 1
ATOM 2816 N N . ASN A 1 356 ? 2.039 14.832 -25.550 1.00 81.81 356 ASN A N 1
ATOM 2817 C CA . ASN A 1 356 ? 0.696 14.516 -25.047 1.00 81.81 356 ASN A CA 1
ATOM 2818 C C . ASN A 1 356 ? 0.553 14.820 -23.545 1.00 81.81 356 ASN A C 1
ATOM 2820 O O . ASN A 1 356 ? 0.900 13.996 -22.700 1.00 81.81 356 ASN A O 1
ATOM 2824 N N . GLU A 1 357 ? -0.003 15.984 -23.209 1.00 83.56 357 GLU A N 1
ATOM 2825 C CA . GLU A 1 357 ? -0.177 16.438 -21.820 1.00 83.56 357 GLU A CA 1
ATOM 2826 C C . GLU A 1 357 ? -1.182 15.613 -21.001 1.00 83.56 357 GLU A C 1
ATOM 2828 O O . GLU A 1 357 ? -1.011 15.461 -19.790 1.00 83.56 357 GLU A O 1
ATOM 2833 N N . VAL A 1 358 ? -2.218 15.048 -21.631 1.00 79.75 358 VAL A N 1
ATOM 2834 C CA . VAL A 1 358 ? -3.205 14.202 -20.935 1.00 79.75 358 VAL A CA 1
ATOM 2835 C C . VAL A 1 358 ? -2.545 12.905 -20.470 1.00 79.75 358 VAL A C 1
ATOM 2837 O O . VAL A 1 358 ? -2.663 12.530 -19.303 1.00 79.75 358 VAL A O 1
ATOM 2840 N N . PHE A 1 359 ? -1.777 12.273 -21.359 1.00 82.44 359 PHE A N 1
ATOM 2841 C CA . PHE A 1 359 ? -0.986 11.082 -21.056 1.00 82.44 359 PHE A CA 1
ATOM 2842 C C . PHE A 1 359 ? 0.015 11.345 -19.925 1.00 82.44 359 PHE A C 1
ATOM 2844 O O . PHE A 1 359 ? 0.060 10.593 -18.952 1.00 82.44 359 PHE A O 1
ATOM 2851 N N . LYS A 1 360 ? 0.746 12.466 -19.995 1.00 87.81 360 LYS A N 1
ATOM 2852 C CA . LYS A 1 360 ? 1.700 12.876 -18.954 1.00 87.81 360 LYS A CA 1
ATOM 2853 C C . LYS A 1 360 ? 1.039 13.023 -17.591 1.00 87.81 360 LYS A C 1
ATOM 2855 O O . LYS A 1 360 ? 1.511 12.454 -16.611 1.00 87.81 360 LYS A O 1
ATOM 2860 N N . LYS A 1 361 ? -0.069 13.769 -17.524 1.00 86.31 361 LYS A N 1
ATOM 2861 C CA . LYS A 1 361 ? -0.802 13.993 -16.272 1.00 86.31 361 LYS A CA 1
ATOM 2862 C C . LYS A 1 361 ? -1.333 12.690 -15.690 1.00 86.31 361 LYS A C 1
ATOM 2864 O O . LYS A 1 361 ? -1.201 12.491 -14.487 1.00 86.31 361 LYS A O 1
ATOM 2869 N N . SER A 1 362 ? -1.894 11.813 -16.523 1.00 83.88 362 SER A N 1
ATOM 2870 C CA . SER A 1 362 ? -2.399 10.506 -16.090 1.00 83.88 362 SER A CA 1
ATOM 2871 C C . SER A 1 362 ? -1.284 9.635 -15.497 1.00 83.88 362 SER A C 1
ATOM 2873 O O . SER A 1 362 ? -1.418 9.157 -14.372 1.00 83.88 362 SER A O 1
ATOM 2875 N N . LEU A 1 363 ? -0.147 9.510 -16.189 1.00 88.94 363 LEU A N 1
ATOM 2876 C CA . LEU A 1 363 ? 1.011 8.742 -15.722 1.00 88.94 363 LEU A CA 1
ATOM 2877 C C . LEU A 1 363 ? 1.593 9.274 -14.412 1.00 88.94 363 LEU A C 1
ATOM 2879 O O . LEU A 1 363 ? 1.741 8.537 -13.438 1.00 88.94 363 LEU A O 1
ATOM 2883 N N . THR A 1 364 ? 1.909 10.569 -14.377 1.00 91.31 364 THR A N 1
ATOM 2884 C CA . THR A 1 364 ? 2.500 11.207 -13.197 1.00 91.31 364 THR A CA 1
ATOM 2885 C C . THR A 1 364 ? 1.556 11.125 -12.000 1.00 91.31 364 THR A C 1
ATOM 2887 O O . THR A 1 364 ? 2.012 10.970 -10.867 1.00 91.31 364 THR A O 1
ATOM 2890 N N . LYS A 1 365 ? 0.239 11.198 -12.232 1.00 88.81 365 LYS A N 1
ATOM 2891 C CA . LYS A 1 365 ? -0.782 11.010 -11.199 1.00 88.81 365 LYS A CA 1
ATOM 2892 C C . LYS A 1 365 ? -0.790 9.576 -10.669 1.00 88.81 365 LYS A C 1
ATOM 2894 O O . LYS A 1 365 ? -0.725 9.423 -9.452 1.00 88.81 365 LYS A O 1
ATOM 2899 N N . ALA A 1 366 ? -0.787 8.569 -11.545 1.00 88.44 366 ALA A N 1
ATOM 2900 C CA . ALA A 1 366 ? -0.744 7.162 -11.143 1.00 88.44 366 ALA A CA 1
ATOM 2901 C C . ALA A 1 366 ? 0.475 6.868 -10.259 1.00 88.44 366 ALA A C 1
ATOM 2903 O O . ALA A 1 366 ? 0.328 6.366 -9.147 1.00 88.44 366 ALA A O 1
ATOM 2904 N N . VAL A 1 367 ? 1.666 7.309 -10.676 1.00 92.62 367 VAL A N 1
ATOM 2905 C CA . VAL A 1 367 ? 2.890 7.173 -9.869 1.00 92.62 367 VAL A CA 1
ATOM 2906 C C . VAL A 1 367 ? 2.796 7.950 -8.555 1.00 92.62 367 VAL A C 1
ATOM 2908 O O . VAL A 1 367 ? 3.246 7.471 -7.523 1.00 92.62 367 VAL A O 1
ATOM 2911 N N . ARG A 1 368 ? 2.188 9.138 -8.533 1.00 90.69 368 ARG A N 1
ATOM 2912 C CA . ARG A 1 368 ? 2.092 9.948 -7.308 1.00 90.69 368 ARG A CA 1
ATOM 2913 C C . ARG A 1 368 ? 1.069 9.421 -6.301 1.00 90.69 368 ARG A C 1
ATOM 2915 O O . ARG A 1 368 ? 1.193 9.725 -5.117 1.00 90.69 368 ARG A O 1
ATOM 2922 N N . LEU A 1 369 ? 0.040 8.707 -6.753 1.00 86.38 369 LEU A N 1
ATOM 2923 C CA . LEU A 1 369 ? -1.103 8.296 -5.931 1.00 86.38 369 LEU A CA 1
ATOM 2924 C C . LEU A 1 369 ? -1.185 6.784 -5.689 1.00 86.38 369 LEU A C 1
ATOM 2926 O O . LEU A 1 369 ? -2.107 6.353 -4.994 1.00 86.38 369 LEU A O 1
ATOM 2930 N N . HIS A 1 370 ? -0.211 5.997 -6.162 1.00 85.44 370 HIS A N 1
ATOM 2931 C CA . HIS A 1 370 ? -0.210 4.537 -6.003 1.00 85.44 370 HIS A CA 1
ATOM 2932 C C . HIS A 1 370 ? -0.202 4.056 -4.538 1.00 85.44 370 HIS A C 1
ATOM 2934 O O . HIS A 1 370 ? -0.495 2.898 -4.290 1.00 85.44 370 HIS A O 1
ATOM 2940 N N . HIS A 1 371 ? 0.064 4.927 -3.553 1.00 79.25 371 HIS A N 1
ATOM 2941 C CA . HIS A 1 371 ? -0.065 4.614 -2.120 1.00 79.25 371 HIS A CA 1
ATOM 2942 C C . HIS A 1 371 ? -1.336 5.144 -1.444 1.00 79.25 371 HIS A C 1
ATOM 2944 O O . HIS A 1 371 ? -1.633 4.801 -0.305 1.00 79.25 371 HIS A O 1
ATOM 2950 N N . THR A 1 372 ? -2.070 6.059 -2.069 1.00 70.94 372 THR A N 1
ATOM 2951 C CA . THR A 1 372 ? -3.220 6.698 -1.410 1.00 70.94 372 THR A CA 1
ATOM 2952 C C . THR A 1 372 ? -4.542 6.228 -1.990 1.00 70.94 372 THR A C 1
ATOM 2954 O O . THR A 1 372 ? -5.528 6.201 -1.256 1.00 70.94 372 THR A O 1
ATOM 2957 N N . GLY A 1 373 ? -4.570 5.832 -3.270 1.00 62.44 373 GLY A N 1
ATOM 2958 C CA . GLY A 1 373 ? -5.752 5.259 -3.922 1.00 62.44 373 GLY A CA 1
ATOM 2959 C C . GLY A 1 373 ? -6.986 6.166 -3.888 1.00 62.44 373 GLY A C 1
ATOM 2960 O O . GLY A 1 373 ? -8.103 5.679 -4.002 1.00 62.44 373 GLY A O 1
ATOM 2961 N N . ILE A 1 374 ? -6.802 7.475 -3.670 1.00 58.84 374 ILE A N 1
ATOM 2962 C CA . ILE A 1 374 ? -7.897 8.426 -3.400 1.00 58.84 374 ILE A CA 1
ATOM 2963 C C . ILE A 1 374 ? -8.766 8.663 -4.646 1.00 58.84 374 ILE A C 1
ATOM 2965 O O . ILE A 1 374 ? -9.875 9.178 -4.532 1.00 58.84 374 ILE A O 1
ATOM 2969 N N . ASP A 1 375 ? -8.280 8.287 -5.825 1.00 59.84 375 ASP A N 1
ATOM 2970 C CA . ASP A 1 375 ? -8.910 8.610 -7.094 1.00 59.84 375 ASP A CA 1
ATOM 2971 C C . ASP A 1 375 ? -9.430 7.356 -7.805 1.00 59.84 375 ASP A C 1
ATOM 2973 O O . ASP A 1 375 ? -8.752 6.330 -7.845 1.00 59.84 375 ASP A O 1
ATOM 2977 N N . ASN A 1 376 ? -10.629 7.450 -8.384 1.00 63.00 376 ASN A N 1
ATOM 2978 C CA . ASN A 1 376 ? -11.275 6.358 -9.120 1.00 63.00 376 ASN A CA 1
ATOM 2979 C C . ASN A 1 376 ? -10.705 6.191 -10.539 1.00 63.00 376 ASN A C 1
ATOM 2981 O O . ASN A 1 376 ? -11.313 5.516 -11.368 1.00 63.00 376 ASN A O 1
ATOM 2985 N N . ASP A 1 377 ? -9.553 6.797 -10.842 1.00 76.56 377 ASP A N 1
ATOM 2986 C CA . ASP A 1 377 ? -8.948 6.646 -12.156 1.00 76.56 377 ASP A CA 1
ATOM 2987 C C . ASP A 1 377 ? -8.380 5.236 -12.348 1.00 76.56 377 ASP A C 1
ATOM 2989 O O . ASP A 1 377 ? -7.704 4.665 -11.486 1.00 76.56 377 ASP A O 1
ATOM 2993 N N . THR A 1 378 ? -8.679 4.676 -13.516 1.00 80.50 378 THR A N 1
ATOM 2994 C CA . THR A 1 378 ? -8.379 3.289 -13.862 1.00 80.50 378 THR A CA 1
ATOM 2995 C C . THR A 1 378 ? -6.890 2.965 -13.750 1.00 80.50 378 THR A C 1
ATOM 2997 O O . THR A 1 378 ? -6.536 1.897 -13.260 1.00 80.50 378 THR A O 1
ATOM 3000 N N . ASN A 1 379 ? -6.007 3.878 -14.166 1.00 82.38 379 ASN A N 1
ATOM 3001 C CA . ASN A 1 379 ? -4.566 3.634 -14.169 1.00 82.38 379 ASN A CA 1
ATOM 3002 C C . ASN A 1 379 ? -4.023 3.529 -12.746 1.00 82.38 379 ASN A C 1
ATOM 3004 O O . ASN A 1 379 ? -3.370 2.542 -12.416 1.00 82.38 379 ASN A O 1
ATOM 3008 N N . THR A 1 380 ? -4.330 4.505 -11.890 1.00 84.81 380 THR A N 1
ATOM 3009 C CA . THR A 1 380 ? -3.939 4.474 -10.475 1.00 84.81 380 THR A CA 1
ATOM 3010 C C . THR A 1 380 ? -4.456 3.209 -9.800 1.00 84.81 380 THR A C 1
ATOM 3012 O O . THR A 1 380 ? -3.718 2.585 -9.041 1.00 84.81 380 THR A O 1
ATOM 3015 N N . ARG A 1 381 ? -5.692 2.791 -10.105 1.00 82.94 381 ARG A N 1
ATOM 3016 C CA . ARG A 1 381 ? -6.282 1.583 -9.524 1.00 82.94 381 ARG A CA 1
ATOM 3017 C C . ARG A 1 381 ? -5.601 0.298 -9.984 1.00 82.94 381 ARG A C 1
ATOM 3019 O O . ARG A 1 381 ? -5.274 -0.528 -9.141 1.00 82.94 381 ARG A O 1
ATOM 3026 N N . ILE A 1 382 ? -5.323 0.155 -11.281 1.00 87.62 382 ILE A N 1
ATOM 3027 C CA . ILE A 1 382 ? -4.592 -1.006 -11.810 1.00 87.62 382 ILE A CA 1
ATOM 3028 C C . ILE A 1 382 ? -3.200 -1.098 -11.180 1.00 87.62 382 ILE A C 1
ATOM 3030 O O . ILE A 1 382 ? -2.799 -2.181 -10.771 1.00 87.62 382 ILE A O 1
ATOM 3034 N N . ILE A 1 383 ? -2.473 0.020 -11.069 1.00 91.94 383 ILE A N 1
ATOM 3035 C CA . ILE A 1 383 ? -1.134 0.023 -10.462 1.00 91.94 383 ILE A CA 1
ATOM 3036 C C . ILE A 1 383 ? -1.195 -0.304 -8.968 1.00 91.94 383 ILE A C 1
ATOM 3038 O O . ILE A 1 383 ? -0.395 -1.108 -8.499 1.00 91.94 383 ILE A O 1
ATOM 3042 N N . LEU A 1 384 ? -2.159 0.257 -8.233 1.00 87.38 384 LEU A N 1
ATOM 3043 C CA . LEU A 1 384 ? -2.374 -0.059 -6.819 1.00 87.38 384 LEU A CA 1
ATOM 3044 C C . LEU A 1 384 ? -2.675 -1.552 -6.616 1.00 87.38 384 LEU A C 1
ATOM 3046 O O . LEU A 1 384 ? -2.082 -2.178 -5.742 1.00 87.38 384 LEU A O 1
ATOM 3050 N N . ASP A 1 385 ? -3.583 -2.122 -7.410 1.00 87.69 385 ASP A N 1
ATOM 3051 C CA . ASP A 1 385 ? -3.969 -3.532 -7.306 1.00 87.69 385 ASP A CA 1
ATOM 3052 C C . ASP A 1 385 ? -2.824 -4.465 -7.743 1.00 87.69 385 ASP A C 1
ATOM 3054 O O . ASP A 1 385 ? -2.637 -5.535 -7.161 1.00 87.69 385 ASP A O 1
ATOM 3058 N N . ALA A 1 386 ? -2.030 -4.054 -8.736 1.00 92.69 386 ALA A N 1
ATOM 3059 C CA . ALA A 1 386 ? -0.855 -4.791 -9.187 1.00 92.69 386 ALA A CA 1
ATOM 3060 C C . ALA A 1 386 ? 0.257 -4.823 -8.134 1.00 92.69 386 ALA A C 1
ATOM 3062 O O . ALA A 1 386 ? 0.837 -5.883 -7.914 1.00 92.69 386 ALA A O 1
ATOM 3063 N N . ASP A 1 387 ? 0.516 -3.697 -7.464 1.00 93.12 387 ASP A N 1
ATOM 3064 C CA . ASP A 1 387 ? 1.449 -3.616 -6.337 1.00 93.12 387 ASP A CA 1
ATOM 3065 C C . ASP A 1 387 ? 1.029 -4.560 -5.198 1.00 93.12 387 ASP A C 1
ATOM 3067 O O . ASP A 1 387 ? 1.809 -5.414 -4.779 1.00 93.12 387 ASP A O 1
ATOM 3071 N N . ILE A 1 388 ? -0.245 -4.521 -4.781 1.00 90.06 388 ILE A N 1
ATOM 3072 C CA . ILE A 1 388 ? -0.786 -5.433 -3.752 1.00 90.06 388 ILE A CA 1
ATOM 3073 C C . ILE A 1 388 ? -0.538 -6.894 -4.115 1.00 90.06 388 ILE A C 1
ATOM 3075 O O . ILE A 1 388 ? 0.018 -7.649 -3.318 1.00 90.06 388 ILE A O 1
ATOM 3079 N N . ARG A 1 389 ? -0.959 -7.297 -5.317 1.00 92.88 389 ARG A N 1
ATOM 3080 C CA . ARG A 1 389 ? -0.866 -8.689 -5.762 1.00 92.88 389 ARG A CA 1
ATOM 3081 C C . ARG A 1 389 ? 0.584 -9.136 -5.937 1.00 92.88 389 ARG A C 1
ATOM 3083 O O . ARG A 1 389 ? 0.896 -10.289 -5.646 1.00 92.88 389 ARG A O 1
ATOM 3090 N N . ALA A 1 390 ? 1.478 -8.240 -6.361 1.00 94.44 390 ALA A N 1
ATOM 3091 C CA . ALA A 1 390 ? 2.909 -8.518 -6.406 1.00 94.44 390 ALA A CA 1
ATOM 3092 C C . ALA A 1 390 ? 3.455 -8.789 -4.997 1.00 94.44 390 ALA A C 1
ATOM 3094 O O . ALA A 1 390 ? 4.125 -9.797 -4.800 1.00 94.44 390 ALA A O 1
ATOM 3095 N N . ARG A 1 391 ? 3.103 -7.972 -3.996 1.00 93.88 391 ARG A N 1
ATOM 3096 C CA . ARG A 1 391 ? 3.507 -8.190 -2.593 1.00 93.88 391 ARG A CA 1
ATOM 3097 C C . ARG A 1 391 ? 2.961 -9.485 -2.008 1.00 93.88 391 ARG A C 1
ATOM 3099 O O . ARG A 1 391 ? 3.676 -10.220 -1.330 1.00 93.88 391 ARG A O 1
ATOM 3106 N N . GLU A 1 392 ? 1.701 -9.778 -2.289 1.00 93.38 392 GLU A N 1
ATOM 3107 C CA . GLU A 1 392 ? 1.044 -11.028 -1.918 1.00 93.38 392 GLU A CA 1
ATOM 3108 C C . GLU A 1 392 ? 1.767 -12.246 -2.501 1.00 93.38 392 GLU A C 1
ATOM 3110 O O . GLU A 1 392 ? 2.105 -13.181 -1.768 1.00 93.38 392 GLU A O 1
ATOM 3115 N N . TYR A 1 393 ? 2.070 -12.203 -3.799 1.00 92.38 393 TYR A N 1
ATOM 3116 C CA . TYR A 1 393 ? 2.860 -13.220 -4.480 1.00 92.38 393 TYR A CA 1
ATOM 3117 C C . TYR A 1 393 ? 4.253 -13.351 -3.854 1.00 92.38 393 TYR A C 1
ATOM 3119 O O . TYR A 1 393 ? 4.651 -14.446 -3.479 1.00 92.38 393 TYR A O 1
ATOM 3127 N N . GLU A 1 394 ? 4.977 -12.253 -3.667 1.00 93.88 394 GLU A N 1
ATOM 3128 C CA . GLU A 1 394 ? 6.327 -12.226 -3.096 1.00 93.88 394 GLU A CA 1
ATOM 3129 C C . GLU A 1 394 ? 6.394 -12.859 -1.697 1.00 93.88 394 GLU A C 1
ATOM 3131 O O . GLU A 1 394 ? 7.261 -13.695 -1.426 1.00 93.88 394 GLU A O 1
ATOM 3136 N N . ILE A 1 395 ? 5.447 -12.512 -0.820 1.00 93.31 395 ILE A N 1
ATOM 3137 C CA . ILE A 1 395 ? 5.376 -13.048 0.544 1.00 93.31 395 ILE A CA 1
ATOM 3138 C C . ILE A 1 395 ? 5.027 -14.536 0.528 1.00 93.31 395 ILE A C 1
ATOM 3140 O O . ILE A 1 395 ? 5.723 -15.326 1.162 1.00 93.31 395 ILE A O 1
ATOM 3144 N N . THR A 1 396 ? 3.977 -14.934 -0.191 1.00 92.81 396 THR A N 1
ATOM 3145 C CA . THR A 1 396 ? 3.516 -16.337 -0.209 1.00 92.81 396 THR A CA 1
ATOM 3146 C C . THR A 1 396 ? 4.485 -17.273 -0.931 1.00 92.81 396 THR A C 1
ATOM 3148 O O . THR A 1 396 ? 4.617 -18.436 -0.557 1.00 92.81 396 THR A O 1
ATOM 3151 N N . SER A 1 397 ? 5.236 -16.756 -1.905 1.00 89.88 397 SER A N 1
ATOM 3152 C CA . SER A 1 397 ? 6.328 -17.471 -2.574 1.00 89.88 397 SER A CA 1
ATOM 3153 C C . SER A 1 397 ? 7.488 -17.781 -1.629 1.00 89.88 397 SER A C 1
ATOM 3155 O O . SER A 1 397 ? 8.075 -18.861 -1.689 1.00 89.88 397 SER A O 1
ATOM 3157 N N . ALA A 1 398 ? 7.847 -16.822 -0.772 1.00 91.19 398 ALA A N 1
ATOM 3158 C CA . ALA A 1 398 ? 8.955 -16.954 0.171 1.00 91.19 398 ALA A CA 1
ATOM 3159 C C . ALA A 1 398 ? 8.552 -17.654 1.482 1.00 91.19 398 ALA A C 1
ATOM 3161 O O . ALA A 1 398 ? 9.405 -18.220 2.170 1.00 91.19 398 ALA A O 1
ATOM 3162 N N . ASP A 1 399 ? 7.267 -17.617 1.837 1.00 91.81 399 ASP A N 1
ATOM 3163 C CA . ASP A 1 399 ? 6.690 -18.295 2.995 1.00 91.81 399 ASP A CA 1
ATOM 3164 C C . ASP A 1 399 ? 5.385 -19.020 2.613 1.00 91.81 399 ASP A C 1
ATOM 3166 O O . ASP A 1 399 ? 4.290 -18.487 2.810 1.00 91.81 399 ASP A O 1
ATOM 3170 N N . PRO A 1 400 ? 5.480 -20.272 2.119 1.00 89.56 400 PRO A N 1
ATOM 3171 C CA . PRO A 1 400 ? 4.314 -21.063 1.720 1.00 89.56 400 PRO A CA 1
ATOM 3172 C C . PRO A 1 400 ? 3.361 -21.416 2.870 1.00 89.56 400 PRO A C 1
ATOM 3174 O O . PRO A 1 400 ? 2.294 -21.980 2.636 1.00 89.56 400 PRO A O 1
ATOM 3177 N N . THR A 1 401 ? 3.739 -21.142 4.127 1.00 92.25 401 THR A N 1
ATOM 3178 C CA . THR A 1 401 ? 2.846 -21.354 5.277 1.00 92.25 401 THR A CA 1
ATOM 3179 C C . THR A 1 401 ? 1.792 -20.259 5.408 1.00 92.25 401 THR A C 1
ATOM 3181 O O . THR A 1 401 ? 0.814 -20.435 6.138 1.00 92.25 401 THR A O 1
ATOM 3184 N N . VAL A 1 402 ? 1.995 -19.141 4.709 1.00 93.31 402 VAL A N 1
ATOM 3185 C CA . VAL A 1 402 ? 1.076 -18.013 4.636 1.00 93.31 402 VAL A CA 1
ATOM 3186 C C . VAL A 1 402 ? 0.153 -18.208 3.438 1.00 93.31 402 VAL A C 1
ATOM 3188 O O . VAL A 1 402 ? 0.604 -18.488 2.332 1.00 93.31 402 VAL A O 1
ATOM 3191 N N . THR A 1 403 ? -1.151 -18.047 3.648 1.00 93.38 403 THR A N 1
ATOM 3192 C CA . THR A 1 403 ? -2.164 -18.220 2.592 1.00 93.38 403 THR A CA 1
ATOM 3193 C C . THR A 1 403 ? -2.927 -16.929 2.339 1.00 93.38 403 THR A C 1
ATOM 3195 O O . THR A 1 403 ? -3.120 -16.138 3.257 1.00 93.38 403 THR A O 1
ATOM 3198 N N . ILE A 1 404 ? -3.393 -16.713 1.111 1.00 92.25 404 ILE A N 1
ATOM 3199 C CA . ILE A 1 404 ? -4.283 -15.597 0.768 1.00 92.25 404 ILE A CA 1
ATOM 3200 C C . ILE A 1 404 ? -5.689 -16.168 0.629 1.00 92.25 404 ILE A C 1
ATOM 3202 O O . ILE A 1 404 ? -5.897 -17.127 -0.113 1.00 92.25 404 ILE A O 1
ATOM 3206 N N . LYS A 1 405 ? -6.645 -15.611 1.373 1.00 92.12 405 LYS A N 1
ATOM 3207 C CA . LYS A 1 405 ? -8.051 -16.029 1.348 1.00 92.12 405 LYS A CA 1
ATOM 3208 C C . LYS A 1 405 ? -8.962 -14.807 1.455 1.00 92.12 405 LYS A C 1
ATOM 3210 O O . LYS A 1 405 ? -8.628 -13.888 2.208 1.00 92.12 405 LYS A O 1
ATOM 3215 N N . PRO A 1 406 ? -10.127 -14.796 0.785 1.00 92.44 406 PRO A N 1
ATOM 3216 C CA . PRO A 1 406 ? -11.161 -13.792 1.027 1.00 92.44 406 PRO A CA 1
ATOM 3217 C C . PRO A 1 406 ? -11.536 -13.716 2.513 1.00 92.44 406 PRO A C 1
ATOM 3219 O O . PRO A 1 406 ? -11.597 -14.750 3.184 1.00 92.44 406 PRO A O 1
ATOM 3222 N N . MET A 1 407 ? -11.848 -12.519 3.034 1.00 94.94 407 MET A N 1
ATOM 3223 C CA . MET A 1 407 ? -12.177 -12.332 4.461 1.00 94.94 407 MET A CA 1
ATOM 3224 C C . MET A 1 407 ? -13.289 -13.259 4.928 1.00 94.94 407 MET A C 1
ATOM 3226 O O . MET A 1 407 ? -13.210 -13.839 6.006 1.00 94.94 407 MET A O 1
ATOM 3230 N N . ARG A 1 408 ? -14.287 -13.463 4.071 1.00 94.75 408 ARG A N 1
ATOM 3231 C CA . ARG A 1 408 ? -15.439 -14.331 4.325 1.00 94.75 408 ARG A CA 1
ATOM 3232 C C . ARG A 1 408 ? -15.072 -15.789 4.605 1.00 94.75 408 ARG A C 1
ATOM 3234 O O . ARG A 1 408 ? -15.842 -16.470 5.272 1.00 94.75 408 ARG A O 1
ATOM 3241 N N . GLU A 1 409 ? -13.926 -16.258 4.118 1.00 94.69 409 GLU A N 1
ATOM 3242 C CA . GLU A 1 409 ? -13.472 -17.638 4.306 1.00 94.69 409 GLU A CA 1
ATOM 3243 C C . GLU A 1 409 ? -12.631 -17.824 5.571 1.00 94.69 409 GLU A C 1
ATOM 3245 O O . GLU A 1 409 ? -12.621 -18.912 6.145 1.00 94.69 409 GLU A O 1
ATOM 3250 N N . TRP A 1 410 ? -11.906 -16.791 6.013 1.00 95.31 410 TRP A N 1
ATOM 3251 C CA . TRP A 1 410 ? -11.005 -16.910 7.162 1.00 95.31 410 TRP A CA 1
ATOM 3252 C C . TRP A 1 410 ? -11.517 -16.242 8.437 1.00 95.31 410 TRP A C 1
ATOM 3254 O O . TRP A 1 410 ? -11.130 -16.680 9.524 1.00 95.31 410 TRP A O 1
ATOM 3264 N N . LEU A 1 411 ? -12.360 -15.209 8.336 1.00 96.88 411 LEU A N 1
ATOM 3265 C CA . LEU A 1 411 ? -12.865 -14.462 9.483 1.00 96.88 411 LEU A CA 1
ATOM 3266 C C . LEU A 1 411 ? -14.014 -15.212 10.158 1.00 96.88 411 LEU A C 1
ATOM 3268 O O . LEU A 1 411 ? -15.142 -15.266 9.666 1.00 96.88 411 LEU A O 1
ATOM 3272 N N . ASP A 1 412 ? -13.721 -15.719 11.348 1.00 95.19 412 ASP A N 1
ATOM 3273 C CA . ASP A 1 412 ? -14.713 -16.277 12.253 1.00 95.19 412 ASP A CA 1
ATOM 3274 C C . ASP A 1 412 ? -15.310 -15.170 13.126 1.00 95.19 412 ASP A C 1
ATOM 3276 O O . ASP A 1 412 ? -14.631 -14.564 13.960 1.00 95.19 412 ASP A O 1
ATOM 3280 N N . LEU A 1 413 ? -16.597 -14.899 12.919 1.00 96.25 413 LEU A N 1
ATOM 3281 C CA . LEU A 1 413 ? -17.315 -13.878 13.672 1.00 96.25 413 LEU A CA 1
ATOM 3282 C C . LEU A 1 413 ? -17.521 -14.244 15.149 1.00 96.25 413 LEU A C 1
ATOM 3284 O O . LEU A 1 413 ? -17.603 -13.335 15.972 1.00 96.25 413 LEU A O 1
ATOM 3288 N N . THR A 1 414 ? -17.567 -15.529 15.499 1.00 95.56 414 THR A N 1
ATOM 3289 C CA . THR A 1 414 ? -17.649 -15.967 16.899 1.00 95.56 414 THR A CA 1
ATOM 3290 C C . THR A 1 414 ? -16.344 -15.635 17.611 1.00 95.56 414 THR A C 1
ATOM 3292 O O . THR A 1 414 ? -16.351 -14.959 18.638 1.00 95.56 414 THR A O 1
ATOM 3295 N N . GLN A 1 415 ? -15.212 -15.996 17.002 1.00 95.62 415 GLN A N 1
ATOM 3296 C CA . GLN A 1 415 ? -13.890 -15.666 17.538 1.00 95.62 415 GLN A CA 1
ATOM 3297 C C . GLN A 1 415 ? -13.669 -14.142 17.610 1.00 95.62 415 GLN A C 1
ATOM 3299 O O . GLN A 1 415 ? -13.092 -13.631 18.570 1.00 95.62 415 GLN A O 1
ATOM 3304 N N . LEU A 1 416 ? -14.166 -13.388 16.620 1.00 97.25 416 LEU A N 1
ATOM 3305 C CA . LEU A 1 416 ? -14.159 -11.922 16.648 1.00 97.25 416 LEU A CA 1
ATOM 3306 C C . LEU A 1 416 ? -14.909 -11.377 17.875 1.00 97.25 416 LEU A C 1
ATOM 3308 O O . LEU A 1 416 ? -14.391 -10.494 18.564 1.00 97.25 416 LEU A O 1
ATOM 3312 N N . ALA A 1 417 ? -16.101 -11.907 18.164 1.00 96.62 417 ALA A N 1
ATOM 3313 C CA . ALA A 1 417 ? -16.893 -11.518 19.327 1.00 96.62 417 ALA A CA 1
ATOM 3314 C C . ALA A 1 417 ? -16.163 -11.825 20.642 1.00 96.62 417 ALA A C 1
ATOM 3316 O O . ALA A 1 417 ? -16.093 -10.965 21.522 1.00 96.62 417 ALA A O 1
ATOM 3317 N N . GLU A 1 418 ? -15.573 -13.016 20.756 1.00 95.81 418 GLU A N 1
ATOM 3318 C CA . GLU A 1 418 ? -14.819 -13.460 21.932 1.00 95.81 418 GLU A CA 1
ATOM 3319 C C . GLU A 1 418 ? -13.606 -12.572 22.228 1.00 95.81 418 GLU A C 1
ATOM 3321 O O . GLU A 1 418 ? -13.346 -12.267 23.390 1.00 95.81 418 GLU A O 1
ATOM 3326 N N . ILE A 1 419 ? -12.881 -12.108 21.202 1.00 96.12 419 ILE A N 1
ATOM 3327 C CA . ILE A 1 419 ? -11.715 -11.231 21.399 1.00 96.12 419 ILE A CA 1
ATOM 3328 C C . ILE A 1 419 ? -12.131 -9.805 21.782 1.00 96.12 419 ILE A C 1
ATOM 3330 O O . ILE A 1 419 ? -11.447 -9.163 22.582 1.00 96.12 419 ILE A O 1
ATOM 3334 N N . ILE A 1 420 ? -13.234 -9.292 21.228 1.00 96.44 420 ILE A N 1
ATOM 3335 C CA . ILE A 1 420 ? -13.722 -7.937 21.534 1.00 96.44 420 ILE A CA 1
ATOM 3336 C C . ILE A 1 420 ? -14.370 -7.880 22.925 1.00 96.44 420 ILE A C 1
ATOM 3338 O O . ILE A 1 420 ? -14.235 -6.873 23.622 1.00 96.44 420 ILE A O 1
ATOM 3342 N N . LEU A 1 421 ? -15.062 -8.943 23.346 1.00 95.12 421 LEU A N 1
ATOM 3343 C CA . LEU A 1 421 ? -15.861 -8.994 24.573 1.00 95.12 421 LEU A CA 1
ATOM 3344 C C . LEU A 1 421 ? -15.102 -8.543 25.845 1.00 95.12 421 LEU A C 1
ATOM 3346 O O . LEU A 1 421 ? -15.652 -7.726 26.597 1.00 95.12 421 LEU A O 1
ATOM 3350 N N . PRO A 1 422 ? -13.859 -8.987 26.121 1.00 93.69 422 PRO A N 1
ATOM 3351 C CA . PRO A 1 422 ? -13.085 -8.514 27.266 1.00 93.69 422 PRO A CA 1
ATOM 3352 C C . PRO A 1 422 ? -12.859 -7.000 27.273 1.00 93.69 422 PRO A C 1
ATOM 3354 O O . PRO A 1 422 ? -12.895 -6.404 28.342 1.00 93.69 422 PRO A O 1
ATOM 3357 N N . ALA A 1 423 ? -12.741 -6.360 26.108 1.00 94.12 423 ALA A N 1
ATOM 3358 C CA . ALA A 1 423 ? -12.493 -4.923 26.008 1.00 94.12 423 ALA A CA 1
ATOM 3359 C C . ALA A 1 423 ? -13.761 -4.055 26.108 1.00 94.12 423 ALA A C 1
ATOM 3361 O O . ALA A 1 423 ? -13.669 -2.823 26.133 1.00 94.12 423 ALA A O 1
ATOM 3362 N N . VAL A 1 424 ? -14.955 -4.662 26.146 1.00 94.62 424 VAL A N 1
ATOM 3363 C CA . VAL A 1 424 ? -16.216 -3.924 26.305 1.00 94.62 424 VAL A CA 1
ATOM 3364 C C . VAL A 1 424 ? -16.293 -3.316 27.703 1.00 94.62 424 VAL A C 1
ATOM 3366 O O . VAL A 1 424 ? -16.219 -4.024 28.706 1.00 94.62 424 VAL A O 1
ATOM 3369 N N . ASN A 1 425 ? -16.480 -1.994 27.749 1.00 93.94 425 ASN A N 1
ATOM 3370 C CA . ASN A 1 425 ? -16.498 -1.168 28.961 1.00 93.94 425 ASN A CA 1
ATOM 3371 C C . ASN A 1 425 ? -15.188 -1.182 29.764 1.00 93.94 425 ASN A C 1
ATOM 3373 O O . ASN A 1 425 ? -15.166 -0.758 30.920 1.00 93.94 425 ASN A O 1
ATOM 3377 N N . GLU A 1 426 ? -14.094 -1.632 29.153 1.00 92.50 426 GLU A N 1
ATOM 3378 C CA . GLU A 1 426 ? -12.766 -1.553 29.743 1.00 92.50 426 GLU A CA 1
ATOM 3379 C C . GLU A 1 426 ? -12.145 -0.182 29.452 1.00 92.50 426 GLU A C 1
ATOM 3381 O O . GLU A 1 426 ? -12.099 0.288 28.308 1.00 92.50 426 GLU A O 1
ATOM 3386 N N . LEU A 1 427 ? -11.662 0.470 30.508 1.00 90.06 427 LEU A N 1
ATOM 3387 C CA . LEU A 1 427 ? -10.957 1.738 30.417 1.00 90.06 427 LEU A CA 1
ATOM 3388 C C . LEU A 1 427 ? -9.452 1.492 30.404 1.00 90.06 427 LEU A C 1
ATOM 3390 O O . LEU A 1 427 ? -8.902 0.829 31.276 1.00 90.06 427 LEU A O 1
ATOM 3394 N N . SER A 1 428 ? -8.780 2.088 29.426 1.00 86.69 428 SER A N 1
ATOM 3395 C CA . SER A 1 428 ? -7.326 2.077 29.301 1.00 86.69 428 SER A CA 1
ATOM 3396 C C . SER A 1 428 ? -6.785 3.503 29.306 1.00 86.69 428 SER A C 1
ATOM 3398 O O . SER A 1 428 ? -7.475 4.453 28.932 1.00 86.69 428 SER A O 1
ATOM 3400 N N . ILE A 1 429 ? -5.536 3.676 29.733 1.00 83.56 429 ILE A N 1
ATOM 3401 C CA . ILE A 1 429 ? -4.875 4.982 29.733 1.00 83.56 429 ILE A CA 1
ATOM 3402 C C . ILE A 1 429 ? -4.000 5.070 28.483 1.00 83.56 429 ILE A C 1
ATOM 3404 O O . ILE A 1 429 ? -3.021 4.341 28.350 1.00 83.56 429 ILE A O 1
ATOM 3408 N N . ARG A 1 430 ? -4.321 5.995 27.575 1.00 80.19 430 ARG A N 1
ATOM 3409 C CA . ARG A 1 430 ? -3.479 6.333 26.417 1.00 80.19 430 ARG A CA 1
ATOM 3410 C C . ARG A 1 430 ? -3.174 7.823 26.424 1.00 80.19 430 ARG A C 1
ATOM 3412 O O . ARG A 1 430 ? -4.081 8.642 26.518 1.00 80.19 430 ARG A O 1
ATOM 3419 N N . ASN A 1 431 ? -1.896 8.195 26.330 1.00 80.19 431 ASN A N 1
ATOM 3420 C CA . ASN A 1 431 ? -1.451 9.598 26.319 1.00 80.19 431 ASN A CA 1
ATOM 3421 C C . ASN A 1 431 ? -2.035 10.441 27.473 1.00 80.19 431 ASN A C 1
ATOM 3423 O O . ASN A 1 431 ? -2.495 11.562 27.258 1.00 80.19 431 ASN A O 1
ATOM 3427 N N . ARG A 1 432 ? -2.042 9.885 28.697 1.00 81.00 432 ARG A N 1
ATOM 3428 C CA . ARG A 1 432 ? -2.634 10.493 29.910 1.00 81.00 432 ARG A CA 1
ATOM 3429 C C . ARG A 1 432 ? -4.144 10.777 29.815 1.00 81.00 432 ARG A C 1
ATOM 3431 O O . ARG A 1 432 ? -4.667 11.553 30.607 1.00 81.00 432 ARG A O 1
ATOM 3438 N N . LYS A 1 433 ? -4.848 10.162 28.862 1.00 80.19 433 LYS A N 1
ATOM 3439 C CA . LYS A 1 433 ? -6.305 10.228 28.722 1.00 80.19 433 LYS A CA 1
ATOM 3440 C C . LYS A 1 433 ? -6.906 8.839 28.881 1.00 80.19 433 LYS A C 1
ATOM 3442 O O . LYS A 1 433 ? -6.386 7.866 28.338 1.00 80.19 433 LYS A O 1
ATOM 3447 N N . THR A 1 434 ? -8.022 8.767 29.593 1.00 82.56 434 THR A N 1
ATOM 3448 C CA . THR A 1 434 ? -8.802 7.539 29.728 1.00 82.56 434 THR A CA 1
ATOM 3449 C C . THR A 1 434 ? -9.614 7.311 28.454 1.00 82.56 434 THR A C 1
ATOM 3451 O O . THR A 1 434 ? -10.454 8.136 28.085 1.00 82.56 434 THR A O 1
ATOM 3454 N N . VAL A 1 435 ? -9.358 6.201 27.769 1.00 87.38 435 VAL A N 1
ATOM 3455 C CA . VAL A 1 435 ? -10.000 5.808 26.509 1.00 87.38 435 VAL A CA 1
ATOM 3456 C C . VAL A 1 435 ? -10.574 4.400 26.625 1.00 87.38 435 VAL A C 1
ATOM 3458 O O . VAL A 1 435 ? -10.097 3.589 27.415 1.00 87.38 435 VAL A O 1
ATOM 3461 N N . TRP A 1 436 ? -11.578 4.102 25.812 1.00 91.69 436 TRP A N 1
ATOM 3462 C CA . T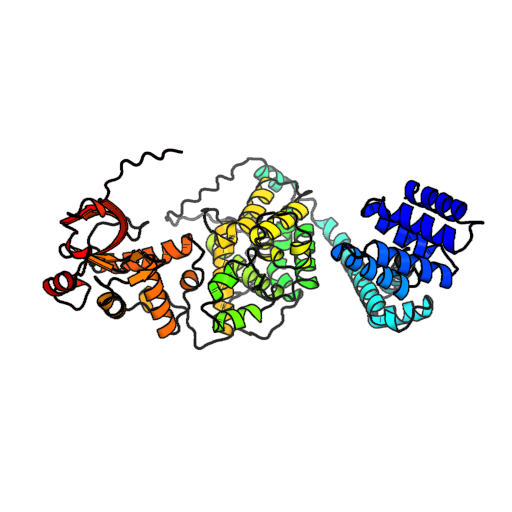RP A 1 436 ? -12.176 2.775 25.694 1.00 91.69 436 TRP A CA 1
ATOM 3463 C C . TRP A 1 436 ? -12.086 2.291 24.248 1.00 91.69 436 TRP A C 1
ATOM 3465 O O . TRP A 1 436 ? -12.019 3.093 23.316 1.00 91.69 436 TRP A O 1
ATOM 3475 N N . ASN A 1 437 ? -12.083 0.972 24.074 1.00 94.19 437 ASN A N 1
ATOM 3476 C CA . ASN A 1 437 ? -12.048 0.312 22.767 1.00 94.19 437 ASN A CA 1
ATOM 3477 C C . ASN A 1 437 ? -13.446 -0.104 22.291 1.00 94.19 437 ASN A C 1
ATOM 3479 O O . ASN A 1 437 ? -13.746 -0.059 21.098 1.00 94.19 437 ASN A O 1
ATOM 3483 N N . ALA A 1 438 ? -14.305 -0.485 23.234 1.00 94.69 438 ALA A N 1
ATOM 3484 C CA . ALA A 1 438 ? -15.718 -0.717 23.008 1.00 94.69 438 ALA A CA 1
ATOM 3485 C C . ALA A 1 438 ? -16.521 -0.310 24.249 1.00 94.69 438 ALA A C 1
ATOM 3487 O O . ALA A 1 438 ? -16.036 -0.434 25.374 1.00 94.69 438 ALA A O 1
ATOM 3488 N N . MET A 1 439 ? -17.746 0.166 24.055 1.00 94.44 439 MET A N 1
ATOM 3489 C CA . MET A 1 439 ? -18.637 0.558 25.147 1.00 94.44 439 MET A CA 1
ATOM 3490 C C . MET A 1 439 ? -20.050 0.058 24.863 1.00 94.44 439 MET A C 1
ATOM 3492 O O . MET A 1 439 ? -20.560 0.277 23.766 1.00 94.44 439 MET A O 1
ATOM 3496 N N . SER A 1 440 ? -20.691 -0.591 25.832 1.00 94.38 440 SER A N 1
ATOM 3497 C CA . SER A 1 440 ? -22.106 -0.954 25.720 1.00 94.38 440 SER A CA 1
ATOM 3498 C C . SER A 1 440 ? -22.995 0.240 26.081 1.00 94.38 440 SER A C 1
ATOM 3500 O O . SER A 1 440 ? -22.611 1.079 26.895 1.00 94.38 440 SER A O 1
ATOM 3502 N N . PHE A 1 441 ? -24.169 0.361 25.474 1.00 93.62 441 PHE A N 1
ATOM 3503 C CA . PHE A 1 441 ? -25.259 1.226 25.924 1.00 93.62 441 PHE A CA 1
ATOM 3504 C C . PHE A 1 441 ? -26.572 0.757 25.286 1.00 93.62 441 PHE A C 1
ATOM 3506 O O . PHE A 1 441 ? -26.644 0.636 24.063 1.00 93.62 441 PHE A O 1
ATOM 3513 N N . ASN A 1 442 ? -27.608 0.522 26.098 1.00 90.31 442 ASN A N 1
ATOM 3514 C CA . ASN A 1 442 ? -28.961 0.143 25.659 1.00 90.31 442 ASN A CA 1
ATOM 3515 C C . ASN A 1 442 ? -29.003 -1.000 24.622 1.00 90.31 442 ASN A C 1
ATOM 3517 O O . ASN A 1 442 ? -29.618 -0.860 23.566 1.00 90.31 442 ASN A O 1
ATOM 3521 N N . GLY A 1 443 ? -28.349 -2.132 24.895 1.00 90.81 443 GLY A N 1
ATOM 3522 C CA . GLY A 1 443 ? -28.402 -3.293 23.993 1.00 90.81 443 GLY A CA 1
ATOM 3523 C C . GLY A 1 443 ? -27.461 -3.220 22.784 1.00 90.81 443 GLY A C 1
ATOM 3524 O O . GLY A 1 443 ? -27.516 -4.081 21.902 1.00 90.81 443 GLY A O 1
ATOM 3525 N N . ILE A 1 444 ? -26.614 -2.189 22.706 1.00 94.75 444 ILE A N 1
ATOM 3526 C CA . ILE A 1 444 ? -25.696 -1.943 21.589 1.00 94.75 444 ILE A CA 1
ATOM 3527 C C . ILE A 1 444 ? -24.284 -1.758 22.132 1.00 94.75 444 ILE A C 1
ATOM 3529 O O . ILE A 1 444 ? -24.066 -1.003 23.075 1.00 94.75 444 ILE A O 1
ATOM 3533 N N . VAL A 1 445 ? -23.308 -2.401 21.504 1.00 95.75 445 VAL A N 1
ATOM 3534 C CA . VAL A 1 445 ? -21.882 -2.197 21.746 1.00 95.75 445 VAL A CA 1
ATOM 3535 C C . VAL A 1 445 ? -21.308 -1.331 20.631 1.00 95.75 445 VAL A C 1
ATOM 3537 O O . VAL A 1 445 ? -21.317 -1.691 19.456 1.00 95.75 445 VAL A O 1
ATOM 3540 N N . TYR A 1 446 ? -20.795 -0.169 21.008 1.00 96.06 446 TYR A N 1
ATOM 3541 C CA . TYR A 1 446 ? -20.141 0.778 20.118 1.00 96.06 446 TYR A CA 1
ATOM 3542 C C . TYR A 1 446 ? -18.651 0.462 20.103 1.00 96.06 446 TYR A C 1
ATOM 3544 O O . TYR A 1 446 ? -17.970 0.679 21.103 1.00 96.06 446 TYR A O 1
ATOM 3552 N N . CYS A 1 447 ? -18.138 -0.058 18.991 1.00 96.75 447 CYS A N 1
ATOM 3553 C CA . CYS A 1 447 ? -16.725 -0.408 18.852 1.00 96.75 447 CYS A CA 1
ATOM 3554 C C . CYS A 1 447 ? -15.947 0.693 18.124 1.00 96.75 447 CYS A C 1
ATOM 3556 O O . CYS A 1 447 ? -16.382 1.194 17.082 1.00 96.75 447 CYS A O 1
ATOM 3558 N N . ILE A 1 448 ? -14.764 1.038 18.642 1.00 95.31 448 ILE A N 1
ATOM 3559 C CA . ILE A 1 448 ? -13.830 1.933 17.958 1.00 95.31 448 ILE A CA 1
ATOM 3560 C C . ILE A 1 448 ? -13.287 1.221 16.707 1.00 95.31 448 ILE A C 1
ATOM 3562 O O . ILE A 1 448 ? -12.740 0.122 16.832 1.00 95.31 448 ILE A O 1
ATOM 3566 N N . PRO A 1 449 ? -13.368 1.828 15.507 1.00 94.69 449 PRO A N 1
ATOM 3567 C CA . PRO A 1 449 ? -12.954 1.168 14.267 1.00 94.69 449 PRO A CA 1
ATOM 3568 C C . PRO A 1 449 ? -11.490 0.712 14.253 1.00 94.69 449 PRO A C 1
ATOM 3570 O O . PRO A 1 449 ? -11.183 -0.387 13.801 1.00 94.69 449 PRO A O 1
ATOM 3573 N N . GLU A 1 450 ? -10.590 1.532 14.803 1.00 92.44 450 GLU A N 1
ATOM 3574 C CA . GLU A 1 450 ? -9.166 1.198 14.936 1.00 92.44 450 GLU A CA 1
ATOM 3575 C C . GLU A 1 450 ? -8.958 -0.071 15.776 1.00 92.44 450 GLU A C 1
ATOM 3577 O O . GLU A 1 450 ? -8.132 -0.917 15.438 1.00 92.44 450 GLU A O 1
ATOM 3582 N N . TYR A 1 451 ? -9.750 -0.248 16.838 1.00 94.75 451 TYR A N 1
ATOM 3583 C CA . TYR A 1 451 ? -9.682 -1.446 17.665 1.00 94.75 451 TYR A CA 1
ATOM 3584 C C . TYR A 1 451 ? -10.171 -2.686 16.910 1.00 94.75 451 TYR A C 1
ATOM 3586 O O . TYR A 1 451 ? -9.471 -3.696 16.905 1.00 94.75 451 TYR A O 1
ATOM 3594 N N . VAL A 1 452 ? -11.312 -2.599 16.212 1.00 96.50 452 VAL A N 1
ATOM 3595 C CA . VAL A 1 452 ? -11.830 -3.707 15.384 1.00 96.50 452 VAL A CA 1
ATOM 3596 C C . VAL A 1 452 ? -10.789 -4.136 14.352 1.00 96.50 452 VAL A C 1
ATOM 3598 O O . VAL A 1 452 ? -10.497 -5.322 14.225 1.00 96.50 452 VAL A O 1
ATOM 3601 N N . ARG A 1 453 ? -10.147 -3.178 13.676 1.00 94.94 453 ARG A N 1
ATOM 3602 C CA . ARG A 1 453 ? -9.070 -3.457 12.719 1.00 94.94 453 ARG A CA 1
ATOM 3603 C C . ARG A 1 453 ? -7.891 -4.196 13.361 1.00 94.94 453 ARG A C 1
ATOM 3605 O O . ARG A 1 453 ? -7.377 -5.144 12.774 1.00 94.94 453 ARG A O 1
ATOM 3612 N N . ASN A 1 454 ? -7.466 -3.790 14.557 1.00 93.75 454 ASN A N 1
ATOM 3613 C CA . ASN A 1 454 ? -6.379 -4.462 15.274 1.00 93.75 454 ASN A CA 1
ATOM 3614 C C . ASN A 1 454 ? -6.747 -5.903 15.661 1.00 93.75 454 ASN A C 1
ATOM 3616 O O . ASN A 1 454 ? -5.894 -6.788 15.602 1.00 93.75 454 ASN A O 1
ATOM 3620 N N . VAL A 1 455 ? -8.016 -6.160 15.993 1.00 96.50 455 VAL A N 1
ATOM 3621 C CA . VAL A 1 455 ? -8.511 -7.526 16.217 1.00 96.50 455 VAL A CA 1
ATOM 3622 C C . VAL A 1 455 ? -8.484 -8.340 14.920 1.00 96.50 455 VAL A C 1
ATOM 3624 O O . VAL A 1 455 ? -7.980 -9.460 14.930 1.00 96.50 455 VAL A O 1
ATOM 3627 N N . LEU A 1 456 ? -8.927 -7.776 13.790 1.00 96.75 456 LEU A N 1
ATOM 3628 C CA . LEU A 1 456 ? -8.844 -8.440 12.479 1.00 96.75 456 LEU A CA 1
ATOM 3629 C C . LEU A 1 456 ? -7.397 -8.790 12.106 1.00 96.75 456 LEU A C 1
ATOM 3631 O O . LEU A 1 456 ? -7.121 -9.908 11.681 1.00 96.75 456 LEU A O 1
ATOM 3635 N N . LYS A 1 457 ? -6.460 -7.863 12.333 1.00 94.12 457 LYS A N 1
ATOM 3636 C CA . LYS A 1 457 ? -5.019 -8.070 12.125 1.00 94.12 457 LYS A CA 1
ATOM 3637 C C . LYS A 1 457 ? -4.485 -9.245 12.947 1.00 94.12 457 LYS A C 1
ATOM 3639 O O . LYS A 1 457 ? -3.736 -10.072 12.430 1.00 94.12 457 LYS A O 1
ATOM 3644 N N . ARG A 1 458 ? -4.884 -9.331 14.219 1.00 93.62 458 ARG A N 1
ATOM 3645 C CA . ARG A 1 458 ? -4.520 -10.440 15.108 1.00 93.62 458 ARG A CA 1
ATOM 3646 C C . ARG A 1 458 ? -5.082 -11.771 14.603 1.00 93.62 458 ARG A C 1
ATOM 3648 O O . ARG A 1 458 ? -4.324 -12.728 14.498 1.00 93.62 458 ARG A O 1
ATOM 3655 N N . LEU A 1 459 ? -6.366 -11.812 14.251 1.00 96.00 459 LEU A N 1
ATOM 3656 C CA . LEU A 1 459 ? -7.036 -13.015 13.744 1.00 96.00 459 LEU A CA 1
ATOM 3657 C C . LEU A 1 459 ? -6.411 -13.527 12.440 1.00 96.00 459 LEU A C 1
ATOM 3659 O O . LEU A 1 459 ? -6.172 -14.726 12.305 1.00 96.00 459 LEU A O 1
ATOM 3663 N N . ALA A 1 460 ? -6.102 -12.626 11.504 1.00 94.62 460 ALA A N 1
ATOM 3664 C CA . ALA A 1 460 ? -5.418 -12.975 10.261 1.00 94.62 460 ALA A CA 1
ATOM 3665 C C . ALA A 1 460 ? -4.036 -13.593 10.541 1.00 94.62 460 ALA A C 1
ATOM 3667 O O . ALA A 1 460 ? -3.707 -14.651 10.004 1.00 94.62 460 ALA A O 1
ATOM 3668 N N . SER A 1 461 ? -3.266 -12.990 11.455 1.00 91.56 461 SER A N 1
ATOM 3669 C CA . SER A 1 461 ? -1.954 -13.498 11.877 1.00 91.56 461 SER A CA 1
ATOM 3670 C C . SER A 1 461 ? -2.036 -14.886 12.528 1.00 91.56 461 SER A C 1
ATOM 3672 O O . SER A 1 461 ? -1.299 -15.791 12.142 1.00 91.56 461 SER A O 1
ATOM 3674 N N . GLU A 1 462 ? -2.969 -15.094 13.467 1.00 92.62 462 GLU A N 1
ATOM 3675 C CA . GLU A 1 462 ? -3.185 -16.387 14.142 1.00 92.62 462 GLU A CA 1
ATOM 3676 C C . GLU A 1 462 ? -3.543 -17.506 13.149 1.00 92.62 462 GLU A C 1
ATOM 3678 O O . GLU A 1 462 ? -3.123 -18.650 13.319 1.00 92.62 462 GLU A O 1
ATOM 3683 N N . ARG A 1 463 ? -4.268 -17.169 12.075 1.00 93.50 463 ARG A N 1
ATOM 3684 C CA . ARG A 1 463 ? -4.667 -18.104 11.012 1.00 93.50 463 ARG A CA 1
ATOM 3685 C C . ARG A 1 463 ? -3.644 -18.226 9.880 1.00 93.50 463 ARG A C 1
ATOM 3687 O O . ARG A 1 463 ? -3.898 -18.967 8.933 1.00 93.50 463 ARG A O 1
ATOM 3694 N N . LYS A 1 464 ? -2.507 -17.522 9.964 1.00 93.38 464 LYS A N 1
ATOM 3695 C CA . LYS A 1 464 ? -1.497 -17.416 8.894 1.00 93.38 464 LYS A CA 1
ATOM 3696 C C . LYS A 1 464 ? -2.107 -17.005 7.548 1.00 93.38 464 LYS A C 1
ATOM 3698 O O . LYS A 1 464 ? -1.739 -17.521 6.491 1.00 93.38 464 LYS A O 1
ATOM 3703 N N . VAL A 1 465 ? -3.064 -16.084 7.593 1.00 94.56 465 VAL A N 1
ATOM 3704 C CA . VAL A 1 465 ? -3.676 -15.502 6.402 1.00 94.56 465 VAL A CA 1
ATOM 3705 C C . VAL A 1 465 ? -3.072 -14.130 6.137 1.00 94.56 465 VAL A C 1
ATOM 3707 O O . VAL A 1 465 ? -3.008 -13.282 7.028 1.00 94.56 465 VAL A O 1
ATOM 3710 N N . LEU A 1 466 ? -2.639 -13.911 4.899 1.00 93.69 466 LEU A N 1
ATOM 3711 C CA . LEU A 1 466 ? -2.234 -12.611 4.396 1.00 93.69 466 LEU A CA 1
ATOM 3712 C C . LEU A 1 466 ? -3.437 -11.914 3.765 1.00 93.69 466 LEU A C 1
ATOM 3714 O O . LEU A 1 466 ? -3.890 -12.285 2.688 1.00 93.69 466 LEU A O 1
ATOM 3718 N N . ASP A 1 467 ? -3.917 -10.876 4.439 1.00 92.19 467 ASP A N 1
ATOM 3719 C CA . ASP A 1 467 ? -4.721 -9.818 3.831 1.00 92.19 467 ASP A CA 1
ATOM 3720 C C . ASP A 1 467 ? -3.845 -8.561 3.818 1.00 92.19 467 ASP A C 1
ATOM 3722 O O . ASP A 1 467 ? -3.629 -7.930 4.860 1.00 92.19 467 ASP A O 1
ATOM 3726 N N . TYR A 1 468 ? -3.266 -8.218 2.662 1.00 90.38 468 TYR A N 1
ATOM 3727 C CA . TYR A 1 468 ? -2.272 -7.141 2.593 1.00 90.38 468 TYR A CA 1
ATOM 3728 C C . TYR A 1 468 ? -2.864 -5.767 2.962 1.00 90.38 468 TYR A C 1
ATOM 3730 O O . TYR A 1 468 ? -2.155 -4.896 3.472 1.00 90.38 468 TYR A O 1
ATOM 3738 N N . ARG A 1 469 ? -4.191 -5.597 2.858 1.00 89.56 469 ARG A N 1
ATOM 3739 C CA . ARG A 1 469 ? -4.912 -4.392 3.314 1.00 89.56 469 ARG A CA 1
ATOM 3740 C C . ARG A 1 469 ? -4.798 -4.195 4.833 1.00 89.56 469 ARG A C 1
ATOM 3742 O O . ARG A 1 469 ? -4.795 -3.066 5.331 1.00 89.56 469 ARG A O 1
ATOM 3749 N N . LEU A 1 470 ? -4.660 -5.285 5.601 1.00 91.19 470 LEU A N 1
ATOM 3750 C CA . LEU A 1 470 ? -4.391 -5.235 7.046 1.00 91.19 470 LEU A CA 1
ATOM 3751 C C . LEU A 1 470 ? -2.939 -4.842 7.359 1.00 91.19 470 LEU A C 1
ATOM 3753 O O . LEU A 1 470 ? -2.694 -4.226 8.403 1.00 91.19 470 LEU A O 1
ATOM 3757 N N . VAL A 1 471 ? -2.002 -5.116 6.449 1.00 89.31 471 VAL A N 1
ATOM 3758 C CA . VAL A 1 471 ? -0.601 -4.687 6.558 1.00 89.31 471 VAL A CA 1
ATOM 3759 C C . VAL A 1 471 ? -0.481 -3.191 6.259 1.00 89.31 471 VAL A C 1
ATOM 3761 O O . VAL A 1 471 ? 0.101 -2.459 7.057 1.00 89.31 471 VAL A O 1
ATOM 3764 N N . ARG A 1 472 ? -1.110 -2.696 5.184 1.00 84.31 472 ARG A N 1
ATOM 3765 C CA . ARG A 1 472 ? -1.026 -1.300 4.706 1.00 84.31 472 ARG A CA 1
ATOM 3766 C C . ARG A 1 472 ? -1.840 -0.282 5.525 1.00 84.31 472 ARG A C 1
ATOM 3768 O O . ARG A 1 472 ? -2.627 0.501 5.007 1.00 84.31 472 ARG A O 1
ATOM 3775 N N . GLN A 1 473 ? -1.636 -0.237 6.837 1.00 75.12 473 GLN A N 1
ATOM 3776 C CA . GLN A 1 473 ? -2.460 0.558 7.761 1.00 75.12 473 GLN A CA 1
ATOM 3777 C C . GLN A 1 473 ? -2.419 2.081 7.566 1.00 75.12 473 GLN A C 1
ATOM 3779 O O . GLN A 1 473 ? -3.320 2.777 8.032 1.00 75.12 473 GLN A O 1
ATOM 3784 N N . SER A 1 474 ? -1.418 2.628 6.877 1.00 74.75 474 SER A N 1
ATOM 3785 C CA . SER A 1 474 ? -1.398 4.051 6.510 1.00 74.75 474 SER A CA 1
ATOM 3786 C C . SER A 1 474 ? -2.300 4.403 5.312 1.00 74.75 474 SER A C 1
ATOM 3788 O O . SER A 1 474 ? -2.496 5.588 5.031 1.00 74.75 474 SER A O 1
ATOM 3790 N N . PHE A 1 475 ? -2.898 3.408 4.647 1.00 75.12 475 PHE A N 1
ATOM 3791 C CA . PHE A 1 475 ? -3.693 3.563 3.431 1.00 75.12 475 PHE A CA 1
ATOM 3792 C C . PHE A 1 475 ? -5.174 3.675 3.816 1.00 75.12 475 PHE A C 1
ATOM 3794 O O . PHE A 1 475 ? -5.803 2.730 4.294 1.00 75.12 475 PHE A O 1
ATOM 3801 N N . GLN A 1 476 ? -5.747 4.871 3.656 1.00 74.00 476 GLN A N 1
ATOM 3802 C CA . GLN A 1 476 ? -7.110 5.159 4.124 1.00 74.00 476 GLN A CA 1
ATOM 3803 C C . GLN A 1 476 ? -8.174 4.318 3.408 1.00 74.00 476 GLN A C 1
ATOM 3805 O O . GLN A 1 476 ? -9.159 3.917 4.029 1.00 74.00 476 GLN A O 1
ATOM 3810 N N . THR A 1 477 ? -7.966 4.041 2.122 1.00 78.62 477 THR A N 1
ATOM 3811 C CA . THR A 1 477 ? -8.846 3.217 1.288 1.00 78.62 477 THR A CA 1
ATOM 3812 C C . THR A 1 477 ? -8.903 1.775 1.776 1.00 78.62 477 THR A C 1
ATOM 3814 O O . THR A 1 477 ? -9.997 1.260 1.989 1.00 78.62 477 THR A O 1
ATOM 3817 N N . ASP A 1 478 ? -7.752 1.165 2.057 1.00 83.94 478 ASP A N 1
ATOM 3818 C CA . ASP A 1 478 ? -7.653 -0.190 2.609 1.00 83.94 478 ASP A CA 1
ATOM 3819 C C . ASP A 1 478 ? -8.314 -0.298 3.977 1.00 83.94 478 ASP A C 1
ATOM 3821 O O . ASP A 1 478 ? -9.112 -1.203 4.224 1.00 83.94 478 ASP A O 1
ATOM 3825 N N . ASN A 1 479 ? -8.034 0.669 4.856 1.00 84.25 479 ASN A N 1
ATOM 3826 C CA . ASN A 1 479 ? -8.644 0.719 6.180 1.00 84.25 479 ASN A CA 1
ATOM 3827 C C . ASN A 1 479 ? -10.170 0.763 6.089 1.00 84.25 479 ASN A C 1
ATOM 3829 O O . ASN A 1 479 ? -10.856 0.052 6.823 1.00 84.25 479 ASN A O 1
ATOM 3833 N N . LYS A 1 480 ? -10.701 1.586 5.180 1.00 87.88 480 LYS A N 1
ATOM 3834 C CA . LYS A 1 480 ? -12.138 1.683 4.939 1.00 87.88 480 LYS A CA 1
ATOM 3835 C C . LYS A 1 480 ? -12.687 0.378 4.353 1.00 87.88 480 LYS A C 1
ATOM 3837 O O . LYS A 1 480 ? -13.695 -0.107 4.854 1.00 87.88 480 LYS A O 1
ATOM 3842 N N . ALA A 1 481 ? -12.030 -0.201 3.349 1.00 88.75 481 ALA A N 1
ATOM 3843 C CA . ALA A 1 481 ? -12.482 -1.412 2.663 1.00 88.75 481 ALA A CA 1
ATOM 3844 C C . ALA A 1 481 ? -12.574 -2.625 3.602 1.00 88.75 481 ALA A C 1
ATOM 3846 O O . ALA A 1 481 ? -13.608 -3.286 3.644 1.00 88.75 481 ALA A O 1
ATOM 3847 N N . VAL A 1 482 ? -11.538 -2.868 4.413 1.00 93.56 482 VAL A N 1
ATOM 3848 C CA . VAL A 1 482 ? -11.505 -3.963 5.401 1.00 93.56 482 VAL A CA 1
ATOM 3849 C C . VAL A 1 482 ? -12.641 -3.829 6.416 1.00 93.56 482 VAL A C 1
ATOM 3851 O O . VAL A 1 482 ? -13.311 -4.805 6.752 1.00 93.56 482 VAL A O 1
ATOM 3854 N N . LEU A 1 483 ? -12.874 -2.613 6.915 1.00 95.62 483 LEU A N 1
ATOM 3855 C CA . LEU A 1 483 ? -13.928 -2.370 7.895 1.00 95.62 483 LEU A CA 1
ATOM 3856 C C . LEU A 1 483 ? -15.328 -2.463 7.274 1.00 95.62 483 LEU A C 1
ATOM 3858 O O . LEU A 1 483 ? -16.236 -2.942 7.948 1.00 95.62 483 LEU A O 1
ATOM 3862 N N . ILE A 1 484 ? -15.507 -2.045 6.014 1.00 95.06 484 ILE A N 1
ATOM 3863 C CA . ILE A 1 484 ? -16.767 -2.224 5.272 1.00 95.06 484 ILE A CA 1
ATOM 3864 C C . ILE A 1 484 ? -17.066 -3.703 5.083 1.00 95.06 484 ILE A C 1
ATOM 3866 O O . ILE A 1 484 ? -18.186 -4.122 5.343 1.00 95.06 484 ILE A O 1
ATOM 3870 N N . GLU A 1 485 ? -16.080 -4.502 4.677 1.00 95.75 485 GLU A N 1
ATOM 3871 C CA . GLU A 1 485 ? -16.264 -5.940 4.477 1.00 95.75 485 GLU A CA 1
ATOM 3872 C C . GLU A 1 485 ? -16.679 -6.631 5.787 1.00 95.75 485 GLU A C 1
ATOM 3874 O O . GLU A 1 485 ? -17.680 -7.349 5.822 1.00 95.75 485 GLU A O 1
ATOM 3879 N N . CYS A 1 486 ? -15.999 -6.314 6.895 1.00 96.75 486 CYS A N 1
ATOM 3880 C CA . CYS A 1 486 ? -16.364 -6.797 8.228 1.00 96.75 486 CYS A CA 1
ATOM 3881 C C . CYS A 1 486 ? -17.775 -6.339 8.655 1.00 96.75 486 CYS A C 1
ATOM 3883 O O . CYS A 1 486 ? -18.582 -7.146 9.120 1.00 96.75 486 CYS A O 1
ATOM 3885 N N . ALA A 1 487 ? -18.115 -5.060 8.456 1.00 96.25 487 ALA A N 1
ATOM 3886 C CA . ALA A 1 487 ? -19.444 -4.532 8.763 1.00 96.25 487 ALA A CA 1
ATOM 3887 C C . ALA A 1 487 ? -20.542 -5.162 7.889 1.00 96.25 487 ALA A C 1
ATOM 3889 O O . ALA A 1 487 ? -21.631 -5.433 8.393 1.00 96.25 487 ALA A O 1
ATOM 3890 N N . GLY A 1 488 ? -20.253 -5.457 6.620 1.00 95.50 488 GLY A N 1
ATOM 3891 C CA . GLY A 1 488 ? -21.137 -6.185 5.712 1.00 95.50 488 GLY A CA 1
ATOM 3892 C C . GLY A 1 488 ? -21.431 -7.594 6.221 1.00 95.50 488 GLY A C 1
ATOM 3893 O O . GLY A 1 488 ? -22.594 -7.974 6.334 1.00 95.50 488 GLY A O 1
ATOM 3894 N N . MET A 1 489 ? -20.402 -8.326 6.660 1.00 95.94 489 MET A N 1
ATOM 3895 C CA . MET A 1 489 ? -20.571 -9.648 7.279 1.00 95.94 489 MET A CA 1
ATOM 3896 C C . MET A 1 489 ? -21.405 -9.599 8.572 1.00 95.94 489 MET A C 1
ATOM 3898 O O . MET A 1 489 ? -22.170 -10.525 8.854 1.00 95.94 489 MET A O 1
ATOM 3902 N N . LEU A 1 490 ? -21.279 -8.530 9.367 1.00 96.31 490 LEU A N 1
ATOM 3903 C CA . LEU A 1 490 ? -22.119 -8.302 10.550 1.00 96.31 490 LEU A CA 1
ATOM 3904 C C . LEU A 1 490 ? -23.567 -7.961 10.161 1.00 96.31 490 LEU A C 1
ATOM 3906 O O . LEU A 1 490 ? -24.499 -8.480 10.775 1.00 96.31 490 LEU A O 1
ATOM 3910 N N . LYS A 1 491 ? -23.766 -7.118 9.141 1.00 95.25 491 LYS A N 1
ATOM 3911 C CA . LYS A 1 491 ? -25.081 -6.704 8.623 1.00 95.25 491 LYS A CA 1
ATOM 3912 C C . LYS A 1 491 ? -25.866 -7.892 8.071 1.00 95.25 491 LYS A C 1
ATOM 3914 O O . LYS A 1 491 ? -27.015 -8.077 8.459 1.00 95.25 491 LYS A O 1
ATOM 3919 N N . GLU A 1 492 ? -25.235 -8.734 7.254 1.00 94.31 492 GLU A N 1
ATOM 3920 C CA . GLU A 1 492 ? -25.835 -9.942 6.660 1.00 94.31 492 GLU A CA 1
ATOM 3921 C C . GLU A 1 492 ? -26.384 -10.917 7.711 1.00 94.31 492 GLU A C 1
ATOM 3923 O O . GLU A 1 492 ? -27.405 -11.562 7.493 1.00 94.31 492 GLU A O 1
ATOM 3928 N N . ARG A 1 493 ? -25.736 -10.998 8.880 1.00 94.62 493 ARG A N 1
ATOM 3929 C CA . ARG A 1 493 ? -26.180 -11.836 10.006 1.00 94.62 493 ARG A CA 1
ATOM 3930 C C . ARG A 1 493 ? -27.068 -11.095 11.012 1.00 94.62 493 ARG A C 1
ATOM 3932 O O . ARG A 1 493 ? -27.394 -11.636 12.064 1.00 94.62 493 ARG A O 1
ATOM 3939 N N . GLY A 1 494 ? -27.459 -9.856 10.713 1.00 94.44 494 GLY A N 1
ATOM 3940 C CA . GLY A 1 494 ? -28.318 -9.043 11.572 1.00 94.44 494 GLY A CA 1
ATOM 3941 C C . GLY A 1 494 ? -27.653 -8.581 12.872 1.00 94.44 494 GLY A C 1
ATOM 3942 O O . GLY A 1 494 ? -28.354 -8.267 13.833 1.00 94.44 494 GLY A O 1
ATOM 3943 N N . TYR A 1 495 ? -26.321 -8.542 12.938 1.00 95.81 495 TYR A N 1
ATOM 3944 C CA . TYR A 1 495 ? -25.573 -8.103 14.120 1.00 95.81 495 TYR A CA 1
ATOM 3945 C C . TYR A 1 495 ? -25.264 -6.606 14.134 1.00 95.81 495 TYR A C 1
ATOM 3947 O O . TYR A 1 495 ? -24.803 -6.101 15.151 1.00 95.81 495 TYR A O 1
ATOM 3955 N N . LEU A 1 496 ? -25.528 -5.868 13.057 1.00 94.81 496 LEU A N 1
ATOM 3956 C CA . LEU A 1 496 ? -25.401 -4.410 13.051 1.00 94.81 496 LEU A CA 1
ATOM 3957 C C . LEU A 1 496 ? -26.672 -3.766 13.634 1.00 94.81 496 LEU A C 1
ATOM 3959 O O . LEU A 1 496 ? -27.787 -4.159 13.295 1.00 94.81 496 LEU A O 1
ATOM 3963 N N . ALA A 1 497 ? -26.529 -2.806 14.549 1.00 92.19 497 ALA A N 1
ATOM 3964 C CA . ALA A 1 497 ? -27.678 -2.237 15.268 1.00 92.19 497 ALA A CA 1
ATOM 3965 C C . ALA A 1 497 ? -28.432 -1.144 14.490 1.00 92.19 497 ALA A C 1
ATOM 3967 O O . ALA A 1 497 ? -29.588 -0.869 14.791 1.00 92.19 497 ALA A O 1
ATOM 3968 N N . TYR A 1 498 ? -27.788 -0.527 13.498 1.00 90.69 498 TYR A N 1
ATOM 3969 C CA . TYR A 1 498 ? -28.368 0.529 12.664 1.00 90.69 498 TYR A CA 1
ATOM 3970 C C . TYR A 1 498 ? -28.214 0.171 11.189 1.00 90.69 498 TYR A C 1
ATOM 3972 O O . TYR A 1 498 ? -27.301 -0.574 10.828 1.00 90.69 498 TYR A O 1
ATOM 3980 N N . ASP A 1 499 ? -29.061 0.755 10.341 1.00 87.75 499 ASP A N 1
ATOM 3981 C CA . ASP A 1 499 ? -28.915 0.653 8.890 1.00 87.75 499 ASP A CA 1
ATOM 3982 C C . ASP A 1 499 ? -27.767 1.547 8.404 1.00 87.75 499 ASP A C 1
ATOM 3984 O O . ASP A 1 499 ? -27.929 2.711 8.032 1.00 87.75 499 ASP A O 1
ATOM 3988 N N . VAL A 1 500 ? -26.556 1.005 8.498 1.00 87.44 500 VAL A N 1
ATOM 3989 C CA . VAL A 1 500 ? -25.360 1.636 7.954 1.00 87.44 500 VAL A CA 1
ATOM 3990 C C . VAL A 1 500 ? -25.342 1.397 6.444 1.00 87.44 500 VAL A C 1
ATOM 3992 O O . VAL A 1 500 ? -25.467 0.260 5.976 1.00 87.44 500 VAL A O 1
ATOM 3995 N N . LYS A 1 501 ? -25.180 2.488 5.687 1.00 87.00 501 LYS A N 1
ATOM 3996 C CA . LYS A 1 501 ? -25.031 2.461 4.225 1.00 87.00 501 LYS A CA 1
ATOM 3997 C C . LYS A 1 501 ? -23.841 1.593 3.827 1.00 87.00 501 LYS A C 1
ATOM 3999 O O . LYS A 1 501 ? -22.806 1.670 4.477 1.00 87.00 501 LYS A O 1
ATOM 4004 N N . ASP A 1 502 ? -23.945 0.887 2.708 1.00 84.50 502 ASP A N 1
ATOM 4005 C CA . ASP A 1 502 ? -22.944 -0.109 2.290 1.00 84.50 502 ASP A CA 1
ATOM 4006 C C . ASP A 1 502 ? -21.541 0.483 2.034 1.00 84.50 502 ASP A C 1
ATOM 4008 O O . ASP A 1 502 ? -20.531 -0.199 2.165 1.00 84.50 502 ASP A O 1
ATOM 4012 N N . GLU A 1 503 ? -21.445 1.786 1.751 1.00 86.19 503 GLU A N 1
ATOM 4013 C CA . GLU A 1 503 ? -20.168 2.505 1.618 1.00 86.19 503 GLU A CA 1
ATOM 4014 C C . GLU A 1 503 ? -19.514 2.891 2.959 1.00 86.19 503 GLU A C 1
AT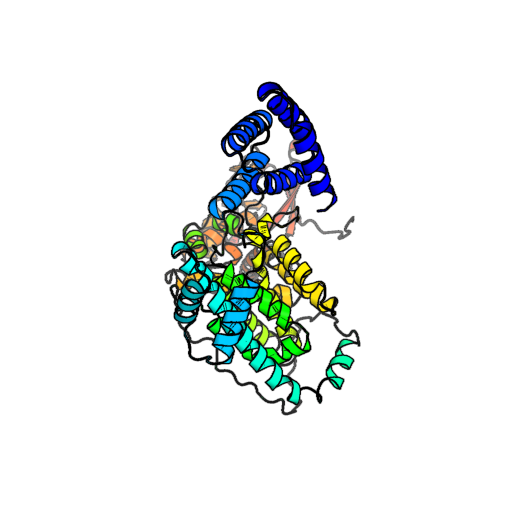OM 4016 O O . GLU A 1 503 ? -18.479 3.569 2.984 1.00 86.19 503 GLU A O 1
ATOM 4021 N N . HIS A 1 504 ? -20.140 2.547 4.081 1.00 89.50 504 HIS A N 1
ATOM 4022 C CA . HIS A 1 504 ? -19.719 2.899 5.429 1.00 89.50 504 HIS A CA 1
ATOM 4023 C C . HIS A 1 504 ? -19.690 1.649 6.311 1.00 89.50 504 HIS A C 1
ATOM 4025 O O . HIS A 1 504 ? -20.428 0.695 6.112 1.00 89.50 504 HIS A O 1
ATOM 4031 N N . PHE A 1 505 ? -18.834 1.668 7.329 1.00 93.19 505 PHE A N 1
ATOM 4032 C CA . PHE A 1 505 ? -18.729 0.588 8.316 1.00 93.19 505 PHE A CA 1
ATOM 4033 C C . PHE A 1 505 ? -19.322 0.972 9.677 1.00 93.19 505 PHE A C 1
ATOM 4035 O O . PHE A 1 505 ? -19.413 0.152 10.584 1.00 93.19 505 PHE A O 1
ATOM 4042 N N . GLY A 1 506 ? -19.725 2.232 9.838 1.00 93.75 506 GLY A N 1
ATOM 4043 C CA . GLY A 1 506 ? -20.329 2.755 11.053 1.00 93.75 506 GLY A CA 1
ATOM 4044 C C . GLY A 1 506 ? -20.948 4.132 10.832 1.00 93.75 506 GLY A C 1
ATOM 4045 O O . GLY A 1 506 ? -21.190 4.560 9.702 1.00 93.75 506 GLY A O 1
ATOM 4046 N N . GLN A 1 507 ? -21.171 4.859 11.921 1.00 94.12 507 GLN A N 1
ATOM 4047 C CA . GLN A 1 507 ? -21.676 6.232 11.875 1.00 94.12 507 GLN A CA 1
ATOM 4048 C C . GLN A 1 507 ? -21.188 7.040 13.081 1.00 94.12 507 GLN A C 1
ATOM 4050 O O . GLN A 1 507 ? -20.624 6.487 14.030 1.00 94.12 507 GLN A O 1
ATOM 4055 N N . ARG A 1 508 ? -21.369 8.367 13.042 1.00 94.19 508 ARG A N 1
ATOM 4056 C CA . ARG A 1 508 ? -21.068 9.224 14.198 1.00 94.19 508 ARG A CA 1
ATOM 4057 C C . ARG A 1 508 ? -22.198 9.157 15.214 1.00 94.19 508 ARG A C 1
ATOM 4059 O O . ARG A 1 508 ? -23.365 9.300 14.863 1.00 94.19 508 ARG A O 1
ATOM 4066 N N . PHE A 1 509 ? -21.817 9.037 16.475 1.00 93.38 509 PHE A N 1
ATOM 4067 C CA . PHE A 1 509 ? -22.703 9.054 17.626 1.00 93.38 509 PHE A CA 1
ATOM 4068 C C . PHE A 1 509 ? -22.316 10.185 18.571 1.00 93.38 509 PHE A C 1
ATOM 4070 O O . PHE A 1 509 ? -21.136 10.515 18.712 1.00 93.38 509 PHE A O 1
ATOM 4077 N N . LEU A 1 510 ? -23.321 10.780 19.202 1.00 93.50 510 LEU A N 1
ATOM 4078 C CA . LEU A 1 510 ? -23.178 11.732 20.289 1.00 93.50 510 LEU A CA 1
ATOM 4079 C C . LEU A 1 510 ? -23.380 10.992 21.611 1.00 93.50 510 LEU A C 1
ATOM 4081 O O . LEU A 1 510 ? -24.456 10.450 21.853 1.00 93.50 510 LEU A O 1
ATOM 4085 N N . PHE A 1 511 ? -22.342 10.983 22.438 1.00 91.62 511 PHE A N 1
ATOM 4086 C CA . PHE A 1 511 ? -22.334 10.419 23.782 1.00 91.62 511 PHE A CA 1
ATOM 4087 C C . PHE A 1 511 ? -22.519 11.560 24.778 1.00 91.62 511 PHE A C 1
ATOM 4089 O O . PHE A 1 511 ? -21.699 12.481 24.817 1.00 91.62 511 PHE A O 1
ATOM 4096 N N . GLU A 1 512 ? -23.588 11.513 25.565 1.00 91.19 512 GLU A N 1
ATOM 4097 C CA . GLU A 1 512 ? -23.931 12.549 26.537 1.00 91.19 512 GLU A CA 1
ATOM 4098 C C . GLU A 1 512 ? -23.717 12.031 27.955 1.00 91.19 512 GLU A C 1
ATOM 4100 O O . GLU A 1 512 ? -24.242 10.981 28.333 1.00 91.19 512 GLU A O 1
ATOM 4105 N N . SER A 1 513 ? -22.946 12.782 28.739 1.00 89.75 513 SER A N 1
ATOM 4106 C CA . SER A 1 513 ? -22.698 12.502 30.150 1.00 89.75 513 SER A CA 1
ATOM 4107 C C . SER A 1 513 ? -23.570 13.382 31.046 1.00 89.75 513 SER A C 1
ATOM 4109 O O . SER A 1 513 ? -23.752 14.564 30.763 1.00 89.75 513 SER A O 1
ATOM 4111 N N . SER A 1 514 ? -24.043 12.836 32.168 1.00 87.62 514 SER A N 1
ATOM 4112 C CA . SER A 1 514 ? -24.710 13.596 33.235 1.00 87.62 514 SER A CA 1
ATOM 4113 C C . SER A 1 514 ? -23.772 14.565 33.958 1.00 87.62 514 SER A C 1
ATOM 4115 O O . SER A 1 514 ? -24.226 15.540 34.550 1.00 87.62 514 SER A O 1
ATOM 4117 N N . VAL A 1 515 ? -22.460 14.317 33.909 1.00 86.06 515 VAL A N 1
ATOM 4118 C CA . VAL A 1 515 ? -21.436 15.192 34.492 1.00 86.06 515 VAL A CA 1
ATOM 4119 C C . VAL A 1 515 ? -21.070 16.307 33.500 1.00 86.06 515 VAL A C 1
ATOM 4121 O O . VAL A 1 515 ? -20.483 15.996 32.453 1.00 86.06 515 VAL A O 1
ATOM 4124 N N . PRO A 1 516 ? -21.304 17.596 33.832 1.00 79.56 516 PRO A N 1
ATOM 4125 C CA . PRO A 1 516 ? -21.058 18.722 32.925 1.00 79.56 516 PRO A CA 1
ATOM 4126 C C . PRO A 1 516 ? -19.606 18.837 32.448 1.00 79.56 516 PRO A C 1
ATOM 4128 O O . PRO A 1 516 ? -19.361 19.172 31.294 1.00 79.56 516 PRO A O 1
ATOM 4131 N N . ALA A 1 517 ? -18.637 18.501 33.308 1.00 76.31 517 ALA A N 1
ATOM 4132 C CA . ALA A 1 517 ? -17.209 18.560 32.983 1.00 76.31 517 ALA A CA 1
ATOM 4133 C C . ALA A 1 517 ? -16.777 17.553 31.897 1.00 76.31 517 ALA A C 1
ATOM 4135 O O . ALA A 1 517 ? -15.790 17.780 31.200 1.00 76.31 517 ALA A O 1
ATOM 4136 N N . ILE A 1 518 ? -17.502 16.437 31.746 1.00 77.88 518 ILE A N 1
ATOM 4137 C CA . ILE A 1 518 ? -17.267 15.456 30.672 1.00 77.88 518 ILE A CA 1
ATOM 4138 C C . ILE A 1 518 ? -17.992 15.890 29.393 1.00 77.88 518 ILE A C 1
ATOM 4140 O O . ILE A 1 518 ? -17.458 15.699 28.295 1.00 77.88 518 ILE A O 1
ATOM 4144 N N . GLY A 1 519 ? -19.172 16.498 29.554 1.00 80.06 519 GLY A N 1
ATOM 4145 C CA . GLY A 1 519 ? -19.957 17.099 28.486 1.00 80.06 519 GLY A CA 1
ATOM 4146 C C . GLY A 1 519 ? -20.446 16.091 27.448 1.00 80.06 519 GLY A C 1
ATOM 4147 O O . GLY A 1 519 ? -20.706 14.922 27.747 1.00 80.06 519 GLY A O 1
ATOM 4148 N N . GLN A 1 520 ? -20.574 16.566 26.211 1.00 85.00 520 GLN A N 1
ATOM 4149 C CA . GLN A 1 520 ? -20.937 15.751 25.057 1.00 85.00 520 GLN A CA 1
ATOM 4150 C C . GLN A 1 520 ? -19.699 15.410 24.225 1.00 85.00 520 GLN A C 1
ATOM 4152 O O . GLN A 1 520 ? -18.824 16.252 24.011 1.00 85.00 520 GLN A O 1
ATOM 4157 N N . ARG A 1 521 ? -19.631 14.181 23.707 1.00 85.31 521 ARG A N 1
ATOM 4158 C CA . ARG A 1 521 ? -18.547 13.734 22.821 1.00 85.31 521 ARG A CA 1
ATOM 4159 C C . ARG A 1 521 ? -19.112 13.126 21.548 1.00 85.31 521 ARG A C 1
ATOM 4161 O O . ARG A 1 521 ? -19.954 12.240 21.610 1.00 85.31 521 ARG A O 1
ATOM 4168 N N . SER A 1 522 ? -18.623 13.574 20.392 1.00 89.38 522 SER A N 1
ATOM 4169 C CA . SER A 1 522 ? -18.957 12.968 19.099 1.00 89.38 522 SER A CA 1
ATOM 4170 C C . SER A 1 522 ? -17.874 11.984 18.674 1.00 89.38 522 SER A C 1
ATOM 4172 O O . SER A 1 522 ? -16.719 12.379 18.499 1.00 89.38 522 SER A O 1
ATOM 4174 N N . LEU A 1 523 ? -18.245 10.727 18.444 1.00 91.00 523 LEU A N 1
ATOM 4175 C CA . LEU A 1 523 ? -17.312 9.678 18.049 1.00 91.00 523 LEU A CA 1
ATOM 4176 C C . LEU A 1 523 ? -17.908 8.779 16.960 1.00 91.00 523 LEU A C 1
ATOM 4178 O O . LEU A 1 523 ? -19.100 8.490 16.963 1.00 91.00 523 LEU A O 1
ATOM 4182 N N . TYR A 1 524 ? -17.075 8.370 16.003 1.00 93.19 524 TYR A N 1
ATOM 4183 C CA . TYR A 1 524 ? -17.453 7.422 14.957 1.00 93.19 524 TYR A CA 1
ATOM 4184 C C . TYR A 1 524 ? -17.223 5.994 15.455 1.00 93.19 524 TYR A C 1
ATOM 4186 O O . TYR A 1 524 ? -16.108 5.669 15.864 1.00 93.19 524 TYR A O 1
ATOM 4194 N N . ALA A 1 525 ? -18.258 5.159 15.425 1.00 95.06 525 ALA A N 1
ATOM 4195 C CA . ALA A 1 525 ? -18.206 3.792 15.937 1.00 95.06 525 ALA A CA 1
ATOM 4196 C C . ALA A 1 525 ? -18.930 2.811 15.013 1.00 95.06 525 ALA A C 1
ATOM 4198 O O . ALA A 1 525 ? -19.828 3.200 14.261 1.00 95.06 525 ALA A O 1
ATOM 4199 N N . ILE A 1 526 ? -18.550 1.538 15.117 1.00 96.94 526 ILE A N 1
ATOM 4200 C CA . ILE A 1 526 ? -19.281 0.408 14.538 1.00 96.94 526 ILE A CA 1
ATOM 4201 C C . ILE A 1 526 ? -20.319 -0.033 15.577 1.00 96.94 526 ILE A C 1
ATOM 4203 O O . ILE A 1 526 ? -19.920 -0.453 16.667 1.00 96.94 526 ILE A O 1
ATOM 4207 N N . PRO A 1 527 ? -21.628 0.102 15.303 1.00 96.38 527 PRO A N 1
ATOM 4208 C CA . PRO A 1 527 ? -22.659 -0.231 16.273 1.00 96.38 527 PRO A CA 1
ATOM 4209 C C . PRO A 1 527 ? -23.077 -1.699 16.136 1.00 96.38 527 PRO A C 1
ATOM 4211 O O . PRO A 1 527 ? -23.809 -2.071 15.217 1.00 96.38 527 PRO A O 1
ATOM 4214 N N . ILE A 1 528 ? -22.619 -2.533 17.061 1.00 96.62 528 ILE A N 1
ATOM 4215 C CA . ILE A 1 528 ? -22.858 -3.976 17.058 1.00 96.62 528 ILE A CA 1
ATOM 4216 C C . ILE A 1 528 ? -23.935 -4.307 18.092 1.00 96.62 528 ILE A C 1
ATOM 4218 O O . ILE A 1 528 ? -23.886 -3.837 19.224 1.00 96.62 528 ILE A O 1
ATOM 4222 N N . GLN A 1 529 ? -24.927 -5.105 17.718 1.00 94.62 529 GLN A N 1
ATOM 4223 C CA . GLN A 1 529 ? -25.964 -5.569 18.632 1.00 94.62 529 GLN A CA 1
ATOM 4224 C C . GLN A 1 529 ? -25.360 -6.472 19.701 1.00 94.62 529 GLN A C 1
ATOM 4226 O O . GLN A 1 529 ? -24.546 -7.341 19.407 1.00 94.62 529 GLN A O 1
ATOM 4231 N N . GLU A 1 530 ? -25.806 -6.320 20.941 1.00 91.19 530 GLU A N 1
ATOM 4232 C CA . GLU A 1 530 ? -25.234 -7.048 22.072 1.00 91.19 530 GLU A CA 1
ATOM 4233 C C . GLU A 1 530 ? -25.367 -8.577 21.949 1.00 91.19 530 GLU A C 1
ATOM 4235 O O . GLU A 1 530 ? -24.479 -9.302 22.384 1.00 91.19 530 GLU A O 1
ATOM 4240 N N . ARG A 1 531 ? -26.398 -9.065 21.239 1.00 92.06 531 ARG A N 1
ATOM 4241 C CA . ARG A 1 531 ? -26.588 -10.494 20.912 1.00 92.06 531 ARG A CA 1
ATOM 4242 C C . ARG A 1 531 ? -25.470 -11.119 20.067 1.00 92.06 531 ARG A C 1
ATOM 4244 O O . ARG A 1 531 ? -25.445 -12.332 19.913 1.00 92.06 531 ARG A O 1
ATOM 4251 N N . PHE A 1 532 ? -24.593 -10.303 19.482 1.00 94.44 532 PHE A N 1
ATOM 4252 C CA . PHE A 1 532 ? -23.386 -10.770 18.802 1.00 94.44 532 PHE A CA 1
ATOM 4253 C C . PHE A 1 532 ? -22.380 -11.393 19.776 1.00 94.44 532 PHE A C 1
ATOM 4255 O O . PHE A 1 532 ? -21.622 -12.283 19.401 1.00 94.44 532 PHE A O 1
ATOM 4262 N N . PHE A 1 533 ? -22.356 -10.917 21.021 1.00 93.75 533 PHE A N 1
ATOM 4263 C CA . PHE A 1 533 ? -21.390 -11.354 22.014 1.00 93.75 533 PHE A CA 1
ATOM 4264 C C . PHE A 1 533 ? -21.930 -12.548 22.808 1.00 93.75 533 PHE A C 1
ATOM 4266 O O . PHE A 1 533 ? -23.114 -12.564 23.150 1.00 93.75 533 PHE A O 1
ATOM 4273 N N . PRO A 1 534 ? -21.075 -13.518 23.180 1.00 88.69 534 PRO A N 1
ATOM 4274 C CA . PRO A 1 534 ? -21.459 -14.654 24.018 1.00 88.69 534 PRO A CA 1
ATOM 4275 C C . PRO A 1 534 ? -21.597 -14.239 25.499 1.00 88.69 534 PRO A C 1
ATOM 4277 O O . PRO A 1 534 ? -20.972 -14.811 26.388 1.00 88.69 534 PRO A O 1
ATOM 4280 N N . ALA A 1 535 ? -22.384 -13.198 25.778 1.00 81.31 535 ALA A N 1
ATOM 4281 C CA . ALA A 1 535 ? -22.637 -12.656 27.111 1.00 81.31 535 ALA A CA 1
ATOM 4282 C C . ALA A 1 535 ? -24.097 -12.203 27.240 1.00 81.31 535 ALA A C 1
ATOM 4284 O O . ALA A 1 535 ? -24.725 -11.803 26.260 1.00 81.31 535 ALA A O 1
ATOM 4285 N N . GLN A 1 536 ? -24.656 -12.243 28.455 1.00 75.56 536 GLN A N 1
ATOM 4286 C CA . GLN A 1 536 ? -26.015 -11.736 28.660 1.00 75.56 536 GLN A CA 1
ATOM 4287 C C . GLN A 1 536 ? -26.042 -10.197 28.620 1.00 75.56 536 GLN A C 1
ATOM 4289 O O . GLN A 1 536 ? -25.180 -9.574 29.245 1.00 75.56 536 GLN A O 1
ATOM 4294 N N . PRO A 1 537 ? -27.072 -9.569 28.016 1.00 68.56 537 PRO A N 1
ATOM 4295 C CA . PRO A 1 537 ? -27.144 -8.111 27.870 1.00 68.56 537 PRO A CA 1
ATOM 4296 C C . PRO A 1 537 ? -26.997 -7.308 29.172 1.00 68.56 537 PRO A C 1
ATOM 4298 O O . PRO A 1 537 ? -26.321 -6.289 29.272 1.00 68.56 537 PRO A O 1
ATOM 4301 N N . SER A 1 538 ? -27.585 -7.813 30.254 1.00 71.88 538 SER A N 1
ATOM 4302 C CA . SER A 1 538 ? -27.513 -7.151 31.560 1.00 71.88 538 SER A CA 1
ATOM 4303 C C . SER A 1 538 ? -26.123 -7.212 32.208 1.00 71.88 538 SER A C 1
ATOM 4305 O O . SER A 1 538 ? -25.880 -6.517 33.196 1.00 71.88 538 SER A O 1
ATOM 4307 N N . GLN A 1 539 ? -25.213 -8.048 31.699 1.00 82.19 539 GLN A N 1
ATOM 4308 C CA . GLN A 1 539 ? -23.879 -8.238 32.265 1.00 82.19 539 GLN A CA 1
ATOM 4309 C C . GLN A 1 539 ? -22.867 -7.235 31.717 1.00 82.19 539 GLN A C 1
ATOM 4311 O O . GLN A 1 539 ? -22.021 -6.787 32.489 1.00 82.19 539 GLN A O 1
ATOM 4316 N N . LEU A 1 540 ? -22.943 -6.836 30.439 1.00 86.38 540 LEU A N 1
ATOM 4317 C CA . LEU A 1 540 ? -21.972 -5.880 29.893 1.00 86.38 540 LEU A CA 1
ATOM 4318 C C . LEU A 1 540 ? -22.148 -4.504 30.526 1.00 86.38 540 LEU A C 1
ATOM 4320 O O . LEU A 1 540 ? -21.165 -3.920 30.979 1.00 86.38 540 LEU A O 1
ATOM 4324 N N . GLU A 1 541 ? -23.387 -4.035 30.666 1.00 85.94 541 GLU A N 1
ATOM 4325 C CA . GLU A 1 541 ? -23.696 -2.761 31.325 1.00 85.94 541 GLU A CA 1
ATOM 4326 C C . GLU A 1 541 ? -23.152 -2.686 32.759 1.00 85.94 541 GLU A C 1
ATOM 4328 O O . GLU A 1 541 ? -22.577 -1.673 33.161 1.00 85.94 541 GLU A O 1
ATOM 4333 N N . LYS A 1 542 ? -23.236 -3.787 33.518 1.00 87.12 542 LYS A N 1
ATOM 4334 C CA . LYS A 1 542 ? -22.708 -3.866 34.892 1.00 87.12 542 LYS A CA 1
ATOM 4335 C C . LYS A 1 542 ? -21.188 -3.712 34.969 1.00 87.12 542 LYS A C 1
ATOM 4337 O O . LYS A 1 542 ? -20.680 -3.332 36.021 1.00 87.12 542 LYS A O 1
ATOM 4342 N N . ARG A 1 543 ? -20.459 -3.981 33.879 1.00 88.19 543 ARG A N 1
ATOM 4343 C CA . ARG A 1 543 ? -18.993 -3.853 33.816 1.00 88.19 543 ARG A CA 1
ATOM 4344 C C . ARG A 1 543 ? -18.517 -2.407 33.683 1.00 88.19 543 ARG A C 1
ATOM 4346 O O . ARG A 1 543 ? -17.322 -2.164 33.824 1.00 88.19 543 ARG A O 1
ATOM 4353 N N . LYS A 1 544 ? -19.409 -1.444 33.420 1.00 89.81 544 LYS A N 1
ATOM 4354 C CA . LYS A 1 544 ? -19.033 -0.027 33.317 1.00 89.81 544 LYS A CA 1
ATOM 4355 C C . LYS A 1 544 ? -18.381 0.471 34.597 1.00 89.81 544 LYS A C 1
ATOM 4357 O O . LYS A 1 544 ? -18.881 0.254 35.700 1.00 89.81 544 LYS A O 1
ATOM 4362 N N . THR A 1 545 ? -17.292 1.210 34.438 1.00 86.06 545 THR A N 1
ATOM 4363 C CA . THR A 1 545 ? -16.557 1.865 35.523 1.00 86.06 545 THR A CA 1
ATOM 4364 C C . THR A 1 545 ? -16.374 3.352 35.223 1.00 86.06 545 THR A C 1
ATOM 4366 O O . THR A 1 545 ? -16.500 3.778 34.073 1.00 86.06 545 THR A O 1
ATOM 4369 N N . ASP A 1 546 ? -16.114 4.143 36.271 1.00 86.19 546 ASP A N 1
ATOM 4370 C CA . ASP A 1 546 ? -15.776 5.573 36.164 1.00 86.19 546 ASP A CA 1
ATOM 4371 C C . ASP A 1 546 ? -16.795 6.357 35.295 1.00 86.19 546 ASP A C 1
ATOM 4373 O O . ASP A 1 546 ? -18.005 6.131 35.399 1.00 86.19 546 ASP A O 1
ATOM 4377 N N . TYR A 1 547 ? -16.329 7.253 34.421 1.00 84.06 547 TYR A N 1
ATOM 4378 C CA . TYR A 1 547 ? -17.161 8.098 33.569 1.00 84.06 547 TYR A CA 1
ATOM 4379 C C . TYR A 1 547 ? -18.062 7.340 32.586 1.00 84.06 547 TYR A C 1
ATOM 4381 O O . TYR A 1 547 ? -19.011 7.917 32.064 1.00 84.06 547 TYR A O 1
ATOM 4389 N N . LEU A 1 548 ? -17.831 6.048 32.321 1.00 87.94 548 LEU A N 1
ATOM 4390 C CA . LEU A 1 548 ? -18.768 5.283 31.491 1.00 87.94 548 LEU A CA 1
ATOM 4391 C C . LEU A 1 548 ? -20.130 5.133 32.179 1.00 87.94 548 LEU A C 1
ATOM 4393 O O . LEU A 1 548 ? -21.149 5.068 31.495 1.00 87.94 548 LEU A O 1
ATOM 4397 N N . LYS A 1 549 ? -20.163 5.134 33.522 1.00 89.31 549 LYS A N 1
ATOM 4398 C CA . LYS A 1 549 ? -21.410 5.118 34.307 1.00 89.31 549 LYS A CA 1
ATOM 4399 C C . LYS A 1 549 ? -22.190 6.425 34.210 1.00 89.31 549 LYS A C 1
ATOM 4401 O O . LYS A 1 549 ? -23.378 6.440 34.509 1.00 89.31 549 LYS A O 1
ATOM 4406 N N . THR A 1 550 ? -21.531 7.520 33.833 1.00 89.06 550 THR A N 1
ATOM 4407 C CA . THR A 1 550 ? -22.170 8.837 33.739 1.00 89.06 550 THR A CA 1
ATOM 4408 C C . THR A 1 550 ? -22.797 9.072 32.371 1.00 89.06 550 THR A C 1
ATOM 4410 O O . THR A 1 550 ? -23.503 10.061 32.203 1.00 89.06 550 THR A O 1
ATOM 4413 N N . ILE A 1 551 ? -22.571 8.186 31.392 1.00 90.44 551 ILE A N 1
ATOM 4414 C CA . ILE A 1 551 ? -23.206 8.266 30.076 1.00 90.44 551 ILE A CA 1
ATOM 4415 C C . ILE A 1 551 ? -24.694 7.945 30.215 1.00 90.44 551 ILE A C 1
ATOM 4417 O O . ILE A 1 551 ? -25.066 6.838 30.595 1.00 90.44 551 ILE A O 1
ATOM 4421 N N . VAL A 1 552 ? -25.536 8.921 29.882 1.00 92.44 552 VAL A N 1
ATOM 4422 C CA . VAL A 1 552 ? -27.001 8.840 30.005 1.00 92.44 552 VAL A CA 1
ATOM 4423 C C . VAL A 1 552 ? -27.709 8.712 28.663 1.00 92.44 552 VAL A C 1
ATOM 4425 O O . VAL A 1 552 ? -28.881 8.355 28.620 1.00 92.44 552 VAL A O 1
ATOM 4428 N N . SER A 1 553 ? -27.023 9.017 27.561 1.00 91.75 553 SER A N 1
ATOM 4429 C CA . SER A 1 553 ? -27.614 9.024 26.225 1.00 91.75 553 SER A CA 1
ATOM 4430 C C . SER A 1 553 ? -26.540 8.793 25.166 1.00 91.75 553 SER A C 1
ATOM 4432 O O . SER A 1 553 ? -25.436 9.342 25.238 1.00 91.75 553 SER A O 1
ATOM 4434 N N . VAL A 1 554 ? -26.874 7.957 24.182 1.00 92.81 554 VAL A N 1
ATOM 4435 C CA . VAL A 1 554 ? -26.091 7.741 22.964 1.00 92.81 554 VAL A CA 1
ATOM 4436 C C . VAL A 1 554 ? -27.052 7.805 21.788 1.00 92.81 554 VAL A C 1
ATOM 4438 O O . VAL A 1 554 ? -27.984 7.007 21.711 1.00 92.81 554 VAL A O 1
ATOM 4441 N N . ARG A 1 555 ? -26.840 8.758 20.878 1.00 92.19 555 ARG A N 1
ATOM 4442 C CA . ARG A 1 555 ? -27.706 8.952 19.705 1.00 92.19 555 ARG A CA 1
ATOM 4443 C C . ARG A 1 555 ? -26.906 9.178 18.425 1.00 92.19 555 ARG A C 1
ATOM 4445 O O . ARG A 1 555 ? -25.834 9.782 18.492 1.00 92.19 555 ARG A O 1
ATOM 4452 N N . PRO A 1 556 ? -27.381 8.708 17.260 1.00 91.19 556 PRO A N 1
ATOM 4453 C CA . PRO A 1 556 ? -26.728 8.999 15.990 1.00 91.19 556 PRO A CA 1
ATOM 4454 C C . PRO A 1 556 ? -26.748 10.504 15.705 1.00 91.19 556 PRO A C 1
ATOM 4456 O O . PRO A 1 556 ? -27.726 11.197 15.989 1.00 91.19 556 PRO A O 1
ATOM 4459 N N . VAL A 1 557 ? -25.662 11.018 15.131 1.00 86.88 557 VAL A N 1
ATOM 4460 C CA . VAL A 1 557 ? -25.607 12.395 14.632 1.00 86.88 557 VAL A CA 1
ATOM 4461 C C . VAL A 1 557 ? -26.290 12.415 13.266 1.00 86.88 557 VAL A C 1
ATOM 4463 O O . VAL A 1 557 ? -25.708 11.982 12.273 1.00 86.88 557 VAL A O 1
ATOM 4466 N N . VAL A 1 558 ? -27.537 12.884 13.214 1.00 72.25 558 VAL A N 1
ATOM 4467 C CA . VAL A 1 558 ? -28.270 13.077 11.954 1.00 72.25 558 VAL A CA 1
ATOM 4468 C C . VAL A 1 558 ? -27.675 14.300 11.248 1.00 72.25 558 VAL A C 1
ATOM 4470 O O . VAL A 1 558 ? -27.675 15.397 11.799 1.00 72.25 558 VAL A O 1
ATOM 4473 N N . GLY A 1 559 ? -27.076 14.106 10.071 1.00 53.31 559 GLY A N 1
ATOM 4474 C CA . GLY A 1 559 ? -26.320 15.155 9.387 1.00 53.31 559 GLY A CA 1
ATOM 4475 C C . GLY A 1 559 ? -27.199 16.144 8.623 1.00 53.31 559 GLY A C 1
ATOM 4476 O O . GLY A 1 559 ? -27.827 15.769 7.638 1.00 53.31 559 GLY A O 1
ATOM 4477 N N . SER A 1 560 ? -27.123 17.427 8.981 1.00 31.11 560 SER A N 1
ATOM 4478 C CA . SER A 1 560 ? -27.094 18.501 7.986 1.00 31.11 560 SER A CA 1
ATOM 4479 C C . SER A 1 560 ? -25.733 18.433 7.283 1.00 31.11 560 SER A C 1
ATOM 4481 O O . SER A 1 560 ? -24.709 18.848 7.828 1.00 31.11 560 SER A O 1
ATOM 4483 N N . TYR A 1 561 ? -25.701 17.831 6.095 1.00 37.47 561 TYR A N 1
ATOM 4484 C CA . TYR A 1 561 ? -24.529 17.829 5.220 1.00 37.47 561 TYR A CA 1
ATOM 4485 C C . TYR A 1 561 ? -24.355 19.214 4.576 1.00 37.47 561 TYR A C 1
ATOM 4487 O O . TYR A 1 561 ? -24.592 19.377 3.386 1.00 37.47 561 TYR A O 1
ATOM 4495 N N . GLU A 1 562 ? -23.909 20.213 5.335 1.00 29.28 562 GLU A N 1
ATOM 4496 C CA . GLU A 1 562 ? -23.314 21.421 4.758 1.00 29.28 562 GLU A CA 1
ATOM 4497 C C . GLU A 1 562 ? -21.826 21.441 5.098 1.00 29.28 562 GLU A C 1
ATOM 4499 O O . GLU A 1 562 ? -21.406 21.661 6.232 1.00 29.28 562 GLU A O 1
ATOM 4504 N N . ARG A 1 563 ? -21.015 21.128 4.082 1.00 31.22 563 ARG A N 1
ATOM 4505 C CA . ARG A 1 563 ? -19.566 21.309 4.113 1.00 31.22 563 ARG A CA 1
ATOM 4506 C C . ARG A 1 563 ? -19.276 22.809 4.144 1.00 31.22 563 ARG A C 1
ATOM 4508 O O . ARG A 1 563 ? -19.425 23.473 3.121 1.00 31.22 563 ARG A O 1
ATOM 4515 N N . THR A 1 564 ? -18.793 23.335 5.262 1.00 28.94 564 THR A N 1
ATOM 4516 C CA . THR A 1 564 ? -17.973 24.549 5.225 1.00 28.94 564 THR A CA 1
ATOM 4517 C C . THR A 1 564 ? -16.593 24.188 4.675 1.00 28.94 564 THR A C 1
ATOM 4519 O O . THR A 1 564 ? -15.990 23.193 5.080 1.00 28.94 564 THR A O 1
ATOM 4522 N N . ARG A 1 565 ? -16.202 24.954 3.653 1.00 29.30 565 ARG A N 1
ATOM 4523 C CA . ARG A 1 565 ? -15.009 24.812 2.808 1.00 29.30 565 ARG A CA 1
ATOM 4524 C C . ARG A 1 565 ? -13.694 24.863 3.570 1.00 29.30 565 ARG A C 1
ATOM 4526 O O . ARG A 1 565 ? -13.630 25.616 4.567 1.00 29.30 565 ARG A O 1
#

Secondary structure (DSSP, 8-state):
-HHHHHHHHHHHHHHTTS-HHHHHHHHHHHHHTS-HHHHHHHHHHHHHH---HHHHHHHHHHHHHHTTT-HHHHHHHHHHHHHHHHHTT-TTS-THHHHHHHHHHHHH-TTS-HHHHHHHHHHHTT--GGGHHHHHHHHHHHHHHHHHHHHHHHHTTS-TTSHHHHHHHHHS-------------------------PPPS--PPP-TT----HHHHHHHHGGGHHHHHHTT-HHHHHHHHHHHHHH--SBSS----GGG--HHHHHHTT-HHHHHHHHTSBHHHHHHHHHHHHHHHHHHHHTTS-GGGHHHHHHHHHHTTGGGSHHHHHH---TT--HHHHHHHHHHHHTTT-S-HHHHHHHHHHHHHTTT--S--HHHHHHHHHHHHHHHHHHHHH-TT-B---HHHH--HHHHHHHHGGGBT-EEEETTEEEESEEEETTEEEE-HHHHHHHHHHHHHHTTB--HHHH-TT-HHHHHHHHHHHHHHHHHTT-BSS---TT-S-EEEEEEESSTTT-EEEEEEEEEEGGGSSS-HHHHHHT--GGGGGEEEEEE---------

Foldseek 3Di:
DVVLVVVLVVLVVVLPPDDLVVNLVVLLVVLLPDDLVSNQSNLLVCLLPDDPPVSNVSSVVSNCVSVVVPPVSNVVSVVSVCVCVVCVNPVDDDPPVLLVVLLVVCVVPVVDQLLVSLVVSCVVVVPDPVCSVVSSVSSVVSSVVVVVVVVVVVPVVPPPPPLVPLVVVLPPPPPPQPPDPDDDDDDDDDDDDPDPDDPDPPDDADDLPDDDDLVLVCVLCVVCVVLCVSQVNVQVVVVLSVLCVVQQQFQLQDQDDDLLHELLLVLCPVVVLLNVLRRVDTSSRLLSQLLSQLVVVCCVVCVPPCSNCNSLLNSLSSQQQSLVGPVLLVPDPDPSNYSLLSSLVVSLVSCVPRPDPVSNVSSSCLSNCLLALPDPGPSVVSSVVSSLVSSVSSSCSVPVLAAADDCVVQDDLQVLQVVCVVQEQDWDADPNDTDGQWYDDDQKIWGALVSSLVSSLVSCVVSNYDPVLSSSVVHPVSSQVVLLVVLVVCVVVVFFPDPDDSSGNWAWKWWAFPDVVVGIDIDTTGITGNVSHPDDSVVSLVSHDDRSVRGDDIGTDDDPPDDDD

Sequence (565 aa):
MTRITGMMERLLGDLAGLSKKEGTLLFVRWITGADKSLKIGFFTEWMRSEEDTKLKRTLFVSWMTAERGNPKFLKDICIKASAVCITNGFAGRDTSGIEGWMEQVFENDMTLKPGEVARLAMKKFGVPHRMLLFVKKLARTVKERIRLRRRTEADETCAVSRVSTTTRLLAEGTYSMDVSLAVPDMAACTRPVTQLTLPGLLDEPPSPNSKRMIEDYEILIAPYRPLLAGLSSLEILAELLRLLYEEGDVPSVVDWSGKTSDPEYMNLREHRRFLEILQGISLYDHTYNVLKTALDIARDTFRQRHDLLLPSIIIAALAHDIGKIPSIWRSSNVKSRRHESVGAAKLEDMLRSHGNEVFKKSLTKAVRLHHTGIDNDTNTRIILDADIRAREYEITSADPTVTIKPMREWLDLTQLAEIILPAVNELSIRNRKTVWNAMSFNGIVYCIPEYVRNVLKRLASERKVLDYRLVRQSFQTDNKAVLIECAGMLKERGYLAYDVKDEHFGQRFLFESSVPAIGQRSLYAIPIQERFFPAQPSQLEKRKTDYLKTIVSVRPVVGSYERTR

pLDDT: mean 76.72, std 19.88, range [23.59, 97.69]

Radius of gyration: 32.49 Å; chains: 1; bounding box: 87×59×81 Å